Protein AF-0000000077142324 (afdb_homodimer)

Structure (mmCIF, N/CA/C/O backbone):
data_AF-0000000077142324-model_v1
#
loop_
_entity.id
_entity.type
_entity.pdbx_description
1 polymer 'Cobyrinic acid ac-diamide synthase'
#
loop_
_atom_site.group_PDB
_atom_site.id
_atom_site.type_symbol
_atom_site.label_atom_id
_atom_site.label_alt_id
_atom_site.label_comp_id
_atom_site.label_asym_id
_atom_site.label_entity_id
_atom_site.label_seq_id
_atom_site.pdbx_PDB_ins_code
_atom_site.Cartn_x
_atom_site.Cartn_y
_atom_site.Cartn_z
_atom_site.occupancy
_atom_site.B_iso_or_equiv
_atom_site.auth_seq_id
_atom_site.auth_comp_id
_atom_site.auth_asym_id
_atom_site.auth_atom_id
_atom_site.pdbx_PDB_model_num
ATOM 1 N N . MET A 1 1 ? -1.81 -29.234 -3.822 1 93.25 1 MET A N 1
ATOM 2 C CA . MET A 1 1 ? -1.069 -28.047 -4.266 1 93.25 1 MET A CA 1
ATOM 3 C C . MET A 1 1 ? -0.56 -27.25 -3.074 1 93.25 1 MET A C 1
ATOM 5 O O . MET A 1 1 ? -1.341 -26.859 -2.203 1 93.25 1 MET A O 1
ATOM 9 N N . LYS A 1 2 ? 0.749 -27.141 -2.898 1 96 2 LYS A N 1
ATOM 10 C CA . LYS A 1 2 ? 1.357 -26.359 -1.823 1 96 2 LYS A CA 1
ATOM 11 C C . LYS A 1 2 ? 1.35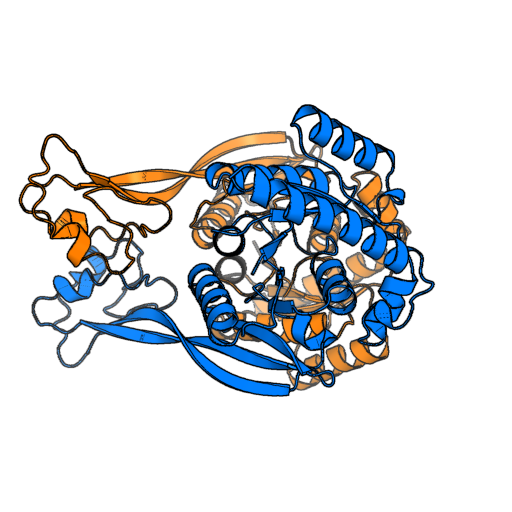4 -24.875 -2.15 1 96 2 LYS A C 1
ATOM 13 O O . LYS A 1 2 ? 1.605 -24.484 -3.293 1 96 2 LYS A O 1
ATOM 18 N N . GLN A 1 3 ? 1.036 -24.047 -1.152 1 97.19 3 GLN A N 1
ATOM 19 C CA . GLN A 1 3 ? 0.915 -22.609 -1.381 1 97.19 3 GLN A CA 1
ATOM 20 C C . GLN A 1 3 ? 2 -21.844 -0.634 1 97.19 3 GLN A C 1
ATOM 22 O O . GLN A 1 3 ? 2.193 -22.047 0.567 1 97.19 3 GLN A O 1
ATOM 27 N N . LEU A 1 4 ? 2.738 -21.031 -1.352 1 98.06 4 LEU A N 1
ATOM 28 C CA . LEU A 1 4 ? 3.764 -20.141 -0.814 1 98.06 4 LEU A CA 1
ATOM 29 C C . LEU A 1 4 ? 3.406 -18.688 -1.068 1 98.06 4 LEU A C 1
ATOM 31 O O . LEU A 1 4 ? 3.264 -18.266 -2.221 1 98.06 4 LEU A O 1
ATOM 35 N N . ALA A 1 5 ? 3.238 -17.906 -0.033 1 98 5 ALA A N 1
ATOM 36 C CA . ALA A 1 5 ? 3.021 -16.469 -0.162 1 98 5 ALA A CA 1
ATOM 37 C C . ALA A 1 5 ? 4.312 -15.695 0.097 1 98 5 ALA A C 1
ATOM 39 O O . ALA A 1 5 ? 5.008 -15.945 1.082 1 98 5 ALA A O 1
ATOM 40 N N . ILE A 1 6 ? 4.66 -14.812 -0.792 1 98.19 6 ILE A N 1
ATOM 41 C CA . ILE A 1 6 ? 5.812 -13.93 -0.64 1 98.19 6 ILE A CA 1
ATOM 42 C C . ILE A 1 6 ? 5.34 -12.539 -0.203 1 98.19 6 ILE A C 1
ATOM 44 O O . ILE A 1 6 ? 4.59 -11.883 -0.921 1 98.19 6 ILE A O 1
ATOM 48 N N . LEU A 1 7 ? 5.805 -12.109 0.953 1 97.44 7 LEU A N 1
ATOM 49 C CA . LEU A 1 7 ? 5.352 -10.852 1.53 1 97.44 7 LEU A CA 1
ATOM 50 C C . LEU A 1 7 ? 6.539 -9.953 1.859 1 97.44 7 LEU A C 1
ATOM 52 O O . LEU A 1 7 ? 7.68 -10.414 1.905 1 97.44 7 LEU A O 1
ATOM 56 N N . SER A 1 8 ? 6.242 -8.656 2.059 1 96.56 8 SER A N 1
ATOM 57 C CA . SER A 1 8 ? 7.215 -7.672 2.518 1 96.56 8 SER A CA 1
ATOM 58 C C . SER A 1 8 ? 6.535 -6.547 3.289 1 96.56 8 SER A C 1
ATOM 60 O O . SER A 1 8 ? 5.352 -6.27 3.08 1 96.56 8 SER A O 1
ATOM 62 N N . GLY A 1 9 ? 7.277 -5.953 4.18 1 92.62 9 GLY A N 1
ATOM 63 C CA . GLY A 1 9 ? 6.715 -4.906 5.016 1 92.62 9 GLY A CA 1
ATOM 64 C C . GLY A 1 9 ? 6.566 -3.58 4.293 1 92.62 9 GLY A C 1
ATOM 65 O O . GLY A 1 9 ? 5.789 -2.721 4.715 1 92.62 9 GLY A O 1
ATOM 66 N N . LYS A 1 10 ? 7.332 -3.41 3.336 1 87.44 10 LYS A N 1
ATOM 67 C CA . LYS A 1 10 ? 7.285 -2.186 2.541 1 87.44 10 LYS A CA 1
ATOM 68 C C . LYS A 1 10 ? 7.625 -2.467 1.08 1 87.44 10 LYS A C 1
ATOM 70 O O . LYS A 1 10 ? 8.148 -3.533 0.753 1 87.44 10 LYS A O 1
ATOM 75 N N . GLY A 1 11 ? 7.246 -1.475 0.256 1 84.06 11 GLY A N 1
ATOM 76 C CA . GLY A 1 11 ? 7.652 -1.568 -1.138 1 84.06 11 GLY A CA 1
ATOM 77 C C . GLY A 1 11 ? 9.141 -1.374 -1.34 1 84.06 11 GLY A C 1
ATOM 78 O O . GLY A 1 11 ? 9.805 -0.725 -0.528 1 84.06 11 GLY A O 1
ATOM 79 N N . GLY A 1 12 ? 9.734 -2.004 -2.383 1 83.38 12 GLY A N 1
ATOM 80 C CA . GLY A 1 12 ? 11.117 -1.759 -2.756 1 83.38 12 GLY A CA 1
ATOM 81 C C . GLY A 1 12 ? 12.086 -2.748 -2.133 1 83.38 12 GLY A C 1
ATOM 82 O O . GLY A 1 12 ? 13.289 -2.682 -2.381 1 83.38 12 GLY A O 1
ATOM 83 N N . THR A 1 13 ? 11.641 -3.713 -1.421 1 89 13 THR A N 1
ATOM 84 C CA . THR A 1 13 ? 12.492 -4.668 -0.72 1 89 13 THR A CA 1
ATOM 85 C C . THR A 1 13 ? 13.031 -5.723 -1.684 1 89 13 THR A C 1
ATOM 87 O O . THR A 1 13 ? 13.961 -6.457 -1.354 1 89 13 THR A O 1
ATOM 90 N N . GLY A 1 14 ? 12.406 -5.875 -2.83 1 89.94 14 GLY A N 1
ATOM 91 C CA . GLY A 1 14 ? 12.805 -6.895 -3.789 1 89.94 14 GLY A CA 1
ATOM 92 C C . GLY A 1 14 ? 11.836 -8.062 -3.844 1 89.94 14 GLY A C 1
ATOM 93 O O . GLY A 1 14 ? 12.148 -9.109 -4.426 1 89.94 14 GLY A O 1
ATOM 94 N N . LYS A 1 15 ? 10.734 -7.93 -3.24 1 93.31 15 LYS A N 1
ATOM 95 C CA . LYS A 1 15 ? 9.711 -8.969 -3.184 1 93.31 15 LYS A CA 1
ATOM 96 C C . LYS A 1 15 ? 9.336 -9.453 -4.582 1 93.31 15 LYS A C 1
ATOM 98 O O . LYS A 1 15 ? 9.344 -10.656 -4.852 1 93.31 15 LYS A O 1
ATOM 103 N N . THR A 1 16 ? 9.039 -8.547 -5.504 1 90.69 16 THR A N 1
ATOM 104 C CA . THR A 1 16 ? 8.609 -8.898 -6.848 1 90.69 16 THR A CA 1
ATOM 105 C C . THR A 1 16 ? 9.742 -9.562 -7.625 1 90.69 16 THR A C 1
ATOM 107 O O . THR A 1 16 ? 9.508 -10.492 -8.398 1 90.69 16 THR A O 1
ATOM 110 N N . THR A 1 17 ? 10.953 -9.094 -7.434 1 90.06 17 THR A N 1
ATOM 111 C CA . THR A 1 17 ? 12.109 -9.703 -8.07 1 90.06 17 THR A CA 1
ATOM 112 C C . THR A 1 17 ? 12.281 -11.148 -7.613 1 90.06 17 THR A C 1
ATOM 114 O O . THR A 1 17 ? 12.531 -12.039 -8.43 1 90.06 17 THR A O 1
ATOM 117 N N . VAL A 1 18 ? 12.172 -11.359 -6.324 1 94.94 18 VAL A N 1
ATOM 118 C CA . VAL A 1 18 ? 12.273 -12.703 -5.762 1 94.94 18 VAL A CA 1
ATOM 119 C C . VAL A 1 18 ? 11.148 -13.578 -6.312 1 94.94 18 VAL A C 1
ATOM 121 O O . VAL A 1 18 ? 11.391 -14.703 -6.754 1 94.94 18 VAL A O 1
ATOM 124 N N . ALA A 1 19 ? 9.938 -13.062 -6.348 1 94.5 19 ALA A N 1
ATOM 125 C CA . ALA A 1 19 ? 8.797 -13.805 -6.867 1 94.5 19 ALA A CA 1
ATOM 126 C C . ALA A 1 19 ? 9 -14.172 -8.336 1 94.5 19 ALA A C 1
ATOM 128 O O . ALA A 1 19 ? 8.766 -15.312 -8.734 1 94.5 19 ALA A O 1
ATOM 129 N N . ALA A 1 20 ? 9.414 -13.188 -9.117 1 91.5 20 ALA A N 1
ATOM 130 C CA . ALA A 1 20 ? 9.648 -13.414 -10.539 1 91.5 20 ALA A CA 1
ATOM 131 C C . ALA A 1 20 ? 10.727 -14.469 -10.766 1 91.5 20 ALA A C 1
ATOM 133 O O . ALA A 1 20 ? 10.594 -15.328 -11.641 1 91.5 20 ALA A O 1
ATOM 134 N N . THR A 1 21 ? 11.773 -14.375 -10.016 1 93.56 21 THR A N 1
ATOM 135 C CA . THR A 1 21 ? 12.859 -15.344 -10.148 1 93.56 21 THR A CA 1
ATOM 136 C C . THR A 1 21 ? 12.398 -16.734 -9.742 1 93.56 21 THR A C 1
ATOM 138 O O . THR A 1 21 ? 12.688 -17.719 -10.43 1 93.56 21 THR A O 1
ATOM 141 N N . LEU A 1 22 ? 11.664 -16.844 -8.641 1 94.62 22 LEU A N 1
ATOM 142 C CA . LEU A 1 22 ? 11.141 -18.125 -8.195 1 94.62 22 LEU A CA 1
ATOM 143 C C . LEU A 1 22 ? 10.219 -18.734 -9.258 1 94.62 22 LEU A C 1
ATOM 145 O O . LEU A 1 22 ? 10.188 -19.953 -9.43 1 94.62 22 LEU A O 1
ATOM 149 N N . SER A 1 23 ? 9.508 -17.891 -9.945 1 91.62 23 SER A N 1
ATOM 150 C CA . SER A 1 23 ? 8.594 -18.359 -10.992 1 91.62 23 SER A CA 1
ATOM 151 C C . SER A 1 23 ? 9.352 -19.078 -12.102 1 91.62 23 SER A C 1
ATOM 153 O O . SER A 1 23 ? 8.781 -19.906 -12.812 1 91.62 23 SER A O 1
ATOM 155 N N . THR A 1 24 ? 10.586 -18.781 -12.297 1 91.75 24 THR A N 1
ATOM 156 C CA . THR A 1 24 ? 11.383 -19.422 -13.328 1 91.75 24 THR A CA 1
ATOM 157 C C . THR A 1 24 ? 12.055 -20.672 -12.789 1 91.75 24 THR A C 1
ATOM 159 O O . THR A 1 24 ? 12.43 -21.562 -13.555 1 91.75 24 THR A O 1
ATOM 162 N N . ILE A 1 25 ? 12.195 -20.75 -11.516 1 94.75 25 ILE A N 1
ATOM 163 C CA . ILE A 1 25 ? 12.906 -21.844 -10.867 1 94.75 25 ILE A CA 1
ATOM 164 C C . ILE A 1 25 ? 11.938 -22.969 -10.562 1 94.75 25 ILE A C 1
ATOM 166 O O . ILE A 1 25 ? 12.227 -24.141 -10.828 1 94.75 25 ILE A O 1
ATOM 170 N N . VAL A 1 26 ? 10.812 -22.641 -10 1 95.75 26 VAL A N 1
ATOM 171 C CA . VAL A 1 26 ? 9.828 -23.609 -9.539 1 95.75 26 VAL A CA 1
ATOM 172 C C . VAL A 1 26 ? 9.086 -24.203 -10.734 1 95.75 26 VAL A C 1
ATOM 174 O O . VAL A 1 26 ? 8.555 -23.469 -11.57 1 95.75 26 VAL A O 1
ATOM 177 N N . LYS A 1 27 ? 9.102 -25.422 -10.812 1 92.88 27 LYS A N 1
ATOM 178 C CA . LYS A 1 27 ? 8.367 -26.109 -11.867 1 92.88 27 LYS A CA 1
ATOM 179 C C . LYS A 1 27 ? 6.945 -26.453 -11.422 1 92.88 27 LYS A C 1
ATOM 181 O O . LYS A 1 27 ? 6.652 -26.469 -10.227 1 92.88 27 LYS A O 1
ATOM 186 N N . ASN A 1 28 ? 6.027 -26.703 -12.391 1 94.25 28 ASN A N 1
ATOM 187 C CA . ASN A 1 28 ? 4.664 -27.141 -12.133 1 94.25 28 ASN A CA 1
ATOM 188 C C . ASN A 1 28 ? 3.947 -26.219 -11.156 1 94.25 28 ASN A C 1
ATOM 190 O O . ASN A 1 28 ? 3.414 -26.672 -10.141 1 94.25 28 ASN A O 1
ATOM 194 N N . LYS A 1 29 ? 4.008 -24.938 -11.492 1 95.69 29 LYS A N 1
ATOM 195 C CA . LYS A 1 29 ? 3.424 -23.969 -10.578 1 95.69 29 LYS A CA 1
ATOM 196 C C . LYS A 1 29 ? 2.428 -23.062 -11.297 1 95.69 29 LYS A C 1
ATOM 198 O O . LYS A 1 29 ? 2.449 -22.953 -12.523 1 95.69 29 LYS A O 1
ATOM 203 N N . ILE A 1 30 ? 1.567 -22.453 -10.531 1 96.31 30 ILE A N 1
ATOM 204 C CA . ILE A 1 30 ? 0.767 -21.312 -10.945 1 96.31 30 ILE A CA 1
ATOM 205 C C . ILE A 1 30 ? 1.177 -20.078 -10.133 1 96.31 30 ILE A C 1
ATOM 207 O O . ILE A 1 30 ? 1.462 -20.172 -8.938 1 96.31 30 ILE A O 1
ATOM 211 N N . MET A 1 31 ? 1.238 -18.984 -10.844 1 96.44 31 MET A N 1
ATOM 212 C CA . MET A 1 31 ? 1.599 -17.734 -10.188 1 96.44 31 MET A CA 1
ATOM 213 C C . MET A 1 31 ? 0.364 -16.875 -9.938 1 96.44 31 MET A C 1
ATOM 215 O O . MET A 1 31 ? -0.525 -16.797 -10.789 1 96.44 31 MET A O 1
ATOM 219 N N . ALA A 1 32 ? 0.345 -16.25 -8.797 1 97.12 32 ALA A N 1
ATOM 220 C CA . ALA A 1 32 ? -0.673 -15.25 -8.477 1 97.12 32 ALA A CA 1
ATOM 221 C C . ALA A 1 32 ? -0.034 -13.93 -8.062 1 97.12 32 ALA A C 1
ATOM 223 O O . ALA A 1 32 ? 0.712 -13.867 -7.086 1 97.12 32 ALA A O 1
ATOM 224 N N . ASP A 1 33 ? -0.24 -12.938 -8.828 1 96.69 33 ASP A N 1
ATOM 225 C CA . ASP A 1 33 ? 0.169 -11.586 -8.453 1 96.69 33 ASP A CA 1
ATOM 226 C C . ASP A 1 33 ? -0.926 -10.891 -7.652 1 96.69 33 ASP A C 1
ATOM 228 O O . ASP A 1 33 ? -1.903 -10.398 -8.227 1 96.69 33 ASP A O 1
ATOM 232 N N . CYS A 1 34 ? -0.7 -10.742 -6.348 1 96.31 34 CYS A N 1
ATOM 233 C CA . CYS A 1 34 ? -1.703 -10.18 -5.445 1 96.31 34 CYS A CA 1
ATOM 234 C C . CYS A 1 34 ? -1.396 -8.727 -5.125 1 96.31 34 CYS A C 1
ATOM 236 O O . CYS A 1 34 ? -2.051 -8.125 -4.27 1 96.31 34 CYS A O 1
ATOM 238 N N . ASP A 1 35 ? -0.401 -8.172 -5.719 1 93.69 35 ASP A N 1
ATOM 239 C CA . ASP A 1 35 ? -0.198 -6.727 -5.664 1 93.69 35 ASP A CA 1
ATOM 240 C C . ASP A 1 35 ? -1.146 -6.004 -6.613 1 93.69 35 ASP A C 1
ATOM 242 O O . ASP A 1 35 ? -0.709 -5.43 -7.617 1 93.69 35 ASP A O 1
ATOM 246 N N . VAL A 1 36 ? -2.34 -5.855 -6.238 1 92.5 36 VAL A N 1
ATOM 247 C CA . VAL A 1 36 ? -3.424 -5.473 -7.137 1 92.5 36 VAL A CA 1
ATOM 248 C C . VAL A 1 36 ? -3.355 -3.973 -7.414 1 92.5 36 VAL A C 1
ATOM 250 O O . VAL A 1 36 ? -3.951 -3.488 -8.383 1 92.5 36 VAL A O 1
ATOM 253 N N . GLU A 1 37 ? -2.584 -3.238 -6.625 1 87.88 37 GLU A N 1
ATOM 254 C CA . GLU A 1 37 ? -2.43 -1.801 -6.82 1 87.88 37 GLU A CA 1
ATOM 255 C C . GLU A 1 37 ? -1.324 -1.497 -7.828 1 87.88 37 GLU A C 1
ATOM 257 O O . GLU A 1 37 ? -1.36 -0.468 -8.508 1 87.88 37 GLU A O 1
ATOM 262 N N . ALA A 1 38 ? -0.352 -2.354 -7.809 1 85.56 38 ALA A N 1
ATOM 263 C CA . ALA A 1 38 ? 0.779 -2.254 -8.727 1 85.56 38 ALA A CA 1
ATOM 264 C C . ALA A 1 38 ? 1.177 -3.629 -9.258 1 85.56 38 ALA A C 1
ATOM 266 O O . ALA A 1 38 ? 2.264 -4.125 -8.961 1 85.56 38 ALA A O 1
ATOM 267 N N . PRO A 1 39 ? 0.325 -4.176 -10.078 1 88.25 39 PRO A N 1
ATOM 268 C CA . PRO A 1 39 ? 0.587 -5.539 -10.547 1 88.25 39 PRO A CA 1
ATOM 269 C C . PRO A 1 39 ? 1.695 -5.598 -11.594 1 88.25 39 PRO A C 1
ATOM 271 O O . PRO A 1 39 ? 1.417 -5.57 -12.797 1 88.25 39 PRO A O 1
ATOM 274 N N . ASN A 1 40 ? 2.938 -5.809 -11.211 1 83 40 ASN A N 1
ATOM 275 C CA . ASN A 1 40 ? 4.074 -5.672 -12.117 1 83 40 ASN A CA 1
ATOM 276 C C . ASN A 1 40 ? 4.668 -7.031 -12.477 1 83 40 ASN A C 1
ATOM 278 O O . ASN A 1 40 ? 5.535 -7.121 -13.344 1 83 40 ASN A O 1
ATOM 282 N N . LEU A 1 41 ? 4.207 -8.07 -11.852 1 83.31 41 LEU A N 1
ATOM 283 C CA . LEU A 1 41 ? 4.758 -9.391 -12.133 1 83.31 41 LEU A CA 1
ATOM 284 C C . LEU A 1 41 ? 4.508 -9.781 -13.578 1 83.31 41 LEU A C 1
ATOM 286 O O . LEU A 1 41 ? 5.387 -10.344 -14.234 1 83.31 41 LEU A O 1
ATOM 290 N N . ASN A 1 42 ? 3.301 -9.43 -14.062 1 80.62 42 ASN A N 1
ATOM 291 C CA . ASN A 1 42 ? 2.945 -9.82 -15.422 1 80.62 42 ASN A CA 1
ATOM 292 C C . ASN A 1 42 ? 3.801 -9.094 -16.453 1 80.62 42 ASN A C 1
ATOM 294 O O . ASN A 1 42 ? 3.969 -9.586 -17.578 1 80.62 42 ASN A O 1
ATOM 298 N N . ILE A 1 43 ? 4.258 -7.93 -16.078 1 76.69 43 ILE A N 1
ATOM 299 C CA . ILE A 1 43 ? 5.145 -7.203 -16.984 1 76.69 43 ILE A CA 1
ATOM 300 C C . ILE A 1 43 ? 6.434 -7.992 -17.188 1 76.69 43 ILE A C 1
ATOM 302 O O . ILE A 1 43 ? 6.941 -8.086 -18.312 1 76.69 43 ILE A O 1
ATOM 306 N N . VAL A 1 44 ? 6.852 -8.633 -16.188 1 78.06 44 VAL A N 1
ATOM 307 C CA . VAL A 1 44 ? 8.102 -9.383 -16.219 1 78.06 44 VAL A CA 1
ATOM 308 C C . VAL A 1 44 ? 7.871 -10.727 -16.922 1 78.06 44 VAL A C 1
ATOM 310 O O . VAL A 1 44 ? 8.703 -11.18 -17.703 1 78.06 44 VAL A O 1
ATOM 313 N N . LEU A 1 45 ? 6.664 -11.289 -16.719 1 81.88 45 LEU A N 1
ATOM 314 C CA . LEU A 1 45 ? 6.41 -12.633 -17.219 1 81.88 45 LEU A CA 1
ATOM 315 C C . LEU A 1 45 ? 5.906 -12.594 -18.656 1 81.88 45 LEU A C 1
ATOM 317 O O . LEU A 1 45 ? 5.934 -13.609 -19.344 1 81.88 45 LEU A O 1
ATOM 321 N N . GLN A 1 46 ? 5.418 -11.461 -19.125 1 80.25 46 GLN A N 1
ATOM 322 C CA . GLN A 1 46 ? 4.957 -11.242 -20.484 1 80.25 46 GLN A CA 1
ATOM 323 C C . GLN A 1 46 ? 3.9 -12.266 -20.891 1 80.25 46 GLN A C 1
ATOM 325 O O . GLN A 1 46 ? 4.008 -12.898 -21.938 1 80.25 46 GLN A O 1
ATOM 330 N N . GLY A 1 47 ? 2.926 -12.43 -20.078 1 84.38 47 GLY A N 1
ATOM 331 C CA . GLY A 1 47 ? 1.879 -13.406 -20.344 1 84.38 47 GLY A CA 1
ATOM 332 C C . GLY A 1 47 ? 0.826 -12.906 -21.312 1 84.38 47 GLY A C 1
ATOM 333 O O . GLY A 1 47 ? 0.575 -11.695 -21.391 1 84.38 47 GLY A O 1
ATOM 334 N N . GLU A 1 48 ? 0.268 -13.828 -22.047 1 93.12 48 GLU A N 1
ATOM 335 C CA . GLU A 1 48 ? -0.885 -13.531 -22.891 1 93.12 48 GLU A CA 1
ATOM 336 C C . GLU A 1 48 ? -2.193 -13.727 -22.141 1 93.12 48 GLU A C 1
ATOM 338 O O . GLU A 1 48 ? -2.387 -14.758 -21.484 1 93.12 48 GLU A O 1
ATOM 343 N N . ILE A 1 49 ? -3.094 -12.812 -22.328 1 95.25 49 ILE A N 1
ATOM 344 C CA . ILE A 1 49 ? -4.355 -12.844 -21.594 1 95.25 49 ILE A CA 1
ATOM 345 C C . ILE A 1 49 ? -5.25 -13.945 -22.156 1 95.25 49 ILE A C 1
ATOM 347 O O . ILE A 1 49 ? -5.477 -14.016 -23.375 1 95.25 49 ILE A O 1
ATOM 351 N N . ILE A 1 50 ? -5.734 -14.766 -21.344 1 96.5 50 ILE A N 1
ATOM 352 C CA . ILE A 1 50 ? -6.652 -15.844 -21.703 1 96.5 50 ILE A CA 1
ATOM 353 C C . ILE A 1 50 ? -8.078 -15.453 -21.328 1 96.5 50 ILE A C 1
ATOM 355 O O . ILE A 1 50 ? -9.023 -15.695 -22.078 1 96.5 50 ILE A O 1
ATOM 359 N N . GLU A 1 51 ? -8.172 -14.898 -20.141 1 96.56 51 GLU A N 1
ATOM 360 C CA . GLU A 1 51 ? -9.477 -14.516 -19.609 1 96.56 51 GLU A CA 1
ATOM 361 C C . GLU A 1 51 ? -9.375 -13.242 -18.766 1 96.56 51 GLU A C 1
ATOM 363 O O . GLU A 1 51 ? -8.383 -13.031 -18.078 1 96.56 51 GLU A O 1
ATOM 368 N N . LYS A 1 52 ? -10.344 -12.398 -18.953 1 96.12 52 LYS A N 1
ATOM 369 C CA . LYS A 1 52 ? -10.484 -11.188 -18.156 1 96.12 52 LYS A CA 1
ATOM 370 C C . LYS A 1 52 ? -11.883 -11.094 -17.547 1 96.12 52 LYS A C 1
ATOM 372 O O . LYS A 1 52 ? -12.883 -11.18 -18.25 1 96.12 52 LYS A O 1
ATOM 377 N N . GLN A 1 53 ? -11.922 -10.977 -16.25 1 95.56 53 GLN A N 1
ATOM 378 C CA . GLN A 1 53 ? -13.18 -10.891 -15.523 1 95.56 53 GLN A CA 1
ATOM 379 C C . GLN A 1 53 ? -13.281 -9.578 -14.75 1 95.56 53 GLN A C 1
ATOM 381 O O . GLN A 1 53 ? -12.305 -9.133 -14.148 1 95.56 53 GLN A O 1
ATOM 386 N N . ASP A 1 54 ? -14.43 -9.031 -14.852 1 94.25 54 ASP A N 1
ATOM 387 C CA . ASP A 1 54 ? -14.672 -7.812 -14.078 1 94.25 54 ASP A CA 1
ATOM 388 C C . ASP A 1 54 ? -14.789 -8.117 -12.586 1 94.25 54 ASP A C 1
ATOM 390 O O . ASP A 1 54 ? -15.297 -9.18 -12.203 1 94.25 54 ASP A O 1
ATOM 394 N N . PHE A 1 55 ? -14.273 -7.203 -11.852 1 92.19 55 PHE A N 1
ATOM 395 C CA . PHE A 1 55 ? -14.383 -7.309 -10.398 1 92.19 55 PHE A CA 1
ATOM 396 C C . PHE A 1 55 ? -15.227 -6.172 -9.836 1 92.19 55 PHE A C 1
ATOM 398 O O . PHE A 1 55 ? -15 -5.004 -10.156 1 92.19 55 PHE A O 1
ATOM 405 N N . TYR A 1 56 ? -16.156 -6.609 -9.086 1 85.25 56 TYR A N 1
ATOM 406 C CA . TYR A 1 56 ? -17.031 -5.672 -8.406 1 85.25 56 TYR A CA 1
ATOM 407 C C . TYR A 1 56 ? -16.781 -5.672 -6.902 1 85.25 56 TYR A C 1
ATOM 409 O O . TYR A 1 56 ? -17.25 -6.566 -6.188 1 85.25 56 TYR A O 1
ATOM 417 N N . GLY A 1 57 ? -16.031 -4.777 -6.438 1 74.88 57 GLY A N 1
ATOM 418 C CA . GLY A 1 57 ? -15.477 -4.82 -5.098 1 74.88 57 GLY A CA 1
ATOM 419 C C . GLY A 1 57 ? -16.391 -4.211 -4.051 1 74.88 57 GLY A C 1
ATOM 420 O O . GLY A 1 57 ? -16.266 -4.512 -2.859 1 74.88 57 GLY A O 1
ATOM 421 N N . LYS A 1 58 ? -17.078 -3.229 -4.387 1 75 58 LYS A N 1
ATOM 422 C CA . LYS A 1 58 ? -17.938 -2.59 -3.381 1 75 58 LYS A CA 1
ATOM 423 C C . LYS A 1 58 ? -19.266 -2.15 -3.982 1 75 58 LYS A C 1
ATOM 425 O O . LYS A 1 58 ? -19.375 -1.99 -5.199 1 75 58 LYS A O 1
ATOM 430 N N . GLU A 1 59 ? -20.219 -2.24 -3.145 1 83.38 59 GLU A N 1
ATOM 431 C CA . GLU A 1 59 ? -21.484 -1.607 -3.518 1 83.38 59 GLU A CA 1
ATOM 432 C C . GLU A 1 59 ? -21.562 -0.178 -2.988 1 83.38 59 GLU A C 1
ATOM 434 O O . GLU A 1 59 ? -21 0.13 -1.934 1 83.38 59 GLU A O 1
ATOM 439 N N . THR A 1 60 ? -22.047 0.591 -3.834 1 87.94 60 THR A N 1
ATOM 440 C CA . THR A 1 60 ? -22.25 1.979 -3.438 1 87.94 60 THR A CA 1
ATOM 441 C C . THR A 1 60 ? -23.734 2.348 -3.496 1 87.94 60 THR A C 1
ATOM 443 O O . THR A 1 60 ? -24.469 1.87 -4.367 1 87.94 60 THR A O 1
ATOM 446 N N . ALA A 1 61 ? -24.109 3.172 -2.543 1 92.75 61 ALA A N 1
ATOM 447 C CA . ALA A 1 61 ? -25.5 3.637 -2.523 1 92.75 61 ALA A CA 1
ATOM 448 C C . ALA A 1 61 ? -25.75 4.664 -3.621 1 92.75 61 ALA A C 1
ATOM 450 O O . ALA A 1 61 ? -24.891 5.508 -3.896 1 92.75 61 ALA A O 1
ATOM 451 N N . VAL A 1 62 ? -26.781 4.516 -4.273 1 94.88 62 VAL A N 1
ATOM 452 C CA . VAL A 1 62 ? -27.266 5.488 -5.25 1 94.88 62 VAL A CA 1
ATOM 453 C C . VAL A 1 62 ? -28.672 5.957 -4.871 1 94.88 62 VAL A C 1
ATOM 455 O O . VAL A 1 62 ? -29.547 5.145 -4.57 1 94.88 62 VAL A O 1
ATOM 458 N N . ILE A 1 63 ? -28.797 7.285 -4.934 1 96.12 63 ILE A N 1
ATOM 459 C CA . ILE A 1 63 ? -30.094 7.867 -4.57 1 96.12 63 ILE A CA 1
ATOM 460 C C . ILE A 1 63 ? -30.875 8.219 -5.832 1 96.12 63 ILE A C 1
ATOM 462 O O . ILE A 1 63 ? -30.375 8.953 -6.691 1 96.12 63 ILE A O 1
ATOM 466 N N . ASP A 1 64 ? -32.031 7.707 -5.969 1 96.38 64 ASP A N 1
ATOM 467 C CA . ASP A 1 64 ? -32.938 8.094 -7.023 1 96.38 64 ASP A CA 1
ATOM 468 C C . ASP A 1 64 ? -33.594 9.438 -6.711 1 96.38 64 ASP A C 1
ATOM 470 O O . ASP A 1 64 ? -34.531 9.508 -5.91 1 96.38 64 ASP A O 1
ATOM 474 N N . LYS A 1 65 ? -33.25 10.406 -7.441 1 94.5 65 LYS A N 1
ATOM 475 C CA . LYS A 1 65 ? -33.688 11.766 -7.156 1 94.5 65 LYS A CA 1
ATOM 476 C C . LYS A 1 65 ? -35.188 11.922 -7.395 1 94.5 65 LYS A C 1
ATOM 478 O O . LYS A 1 65 ? -35.844 12.758 -6.773 1 94.5 65 LYS A O 1
ATOM 483 N N . ASP A 1 66 ? -35.719 11.125 -8.234 1 95.94 66 ASP A N 1
ATOM 484 C CA . ASP A 1 66 ? -37.156 11.203 -8.539 1 95.94 66 ASP A CA 1
ATOM 485 C C . ASP A 1 66 ? -38 10.664 -7.383 1 95.94 66 ASP A C 1
ATOM 487 O O . ASP A 1 66 ? -39.125 11.086 -7.18 1 95.94 66 ASP A O 1
ATOM 491 N N . LYS A 1 67 ? -37.438 9.812 -6.594 1 96.19 67 LYS A N 1
ATOM 492 C CA . LYS A 1 67 ? -38.125 9.18 -5.484 1 96.19 67 LYS A CA 1
ATOM 493 C C . LYS A 1 67 ? -37.812 9.859 -4.16 1 96.19 67 LYS A C 1
ATOM 495 O O . LYS A 1 67 ? -38.625 9.852 -3.23 1 96.19 67 LYS A O 1
ATOM 500 N N . CYS A 1 68 ? -36.688 10.461 -4.145 1 96.56 68 CYS A N 1
ATOM 501 C CA . CYS A 1 68 ? -36.188 11.039 -2.904 1 96.56 68 CYS A CA 1
ATOM 502 C C . CYS A 1 68 ? -37.062 12.211 -2.453 1 96.56 68 CYS A C 1
ATOM 504 O O . CYS A 1 68 ? -37.406 13.078 -3.25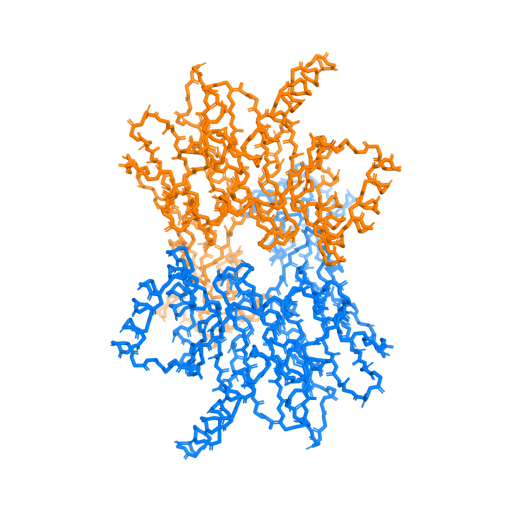6 1 96.56 68 CYS A O 1
ATOM 506 N N . ILE A 1 69 ? -37.375 12.281 -1.157 1 96.56 69 ILE A N 1
ATOM 507 C CA . ILE A 1 69 ? -38.219 13.352 -0.6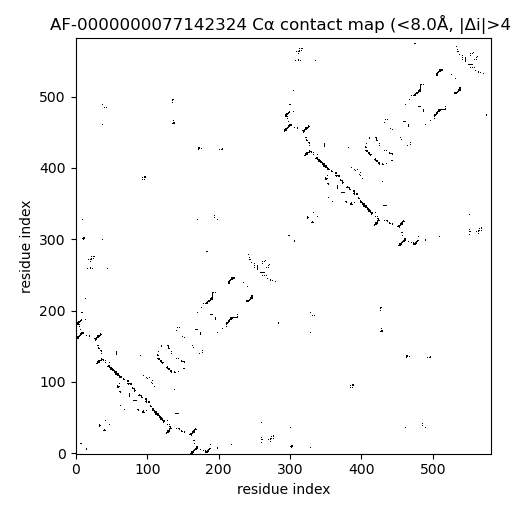3 1 96.56 69 ILE A CA 1
ATOM 508 C C . ILE A 1 69 ? -37.375 14.289 0.227 1 96.56 69 ILE A C 1
ATOM 510 O O . ILE A 1 69 ? -37.906 15.094 0.995 1 96.56 69 ILE A O 1
ATOM 514 N N . GLU A 1 70 ? -36.094 14.102 0.198 1 96.25 70 GLU A N 1
ATOM 515 C CA . GLU A 1 70 ? -35.094 14.961 0.836 1 96.25 70 GLU A CA 1
ATOM 516 C C . GLU A 1 70 ? -35.344 15.055 2.34 1 96.25 70 GLU A C 1
ATOM 518 O O . GLU A 1 70 ? -35.344 16.156 2.902 1 96.25 70 GLU A O 1
ATOM 523 N N . CYS A 1 71 ? -35.656 13.898 2.992 1 94.75 71 CYS A N 1
ATOM 524 C CA . CYS A 1 71 ? -35.969 13.875 4.418 1 94.75 71 CYS A CA 1
ATOM 525 C C . CYS A 1 71 ? -34.688 14.008 5.25 1 94.75 71 CYS A C 1
ATOM 527 O O . CYS A 1 71 ? -34.75 14.359 6.43 1 94.75 71 CYS A O 1
ATOM 529 N N . GLY A 1 72 ? -33.531 13.562 4.723 1 94.5 72 GLY A N 1
ATOM 530 C CA . GLY A 1 72 ? -32.281 13.773 5.406 1 94.5 72 GLY A CA 1
ATOM 531 C C . GLY A 1 72 ? -31.875 12.617 6.293 1 94.5 72 GLY A C 1
ATOM 532 O O . GLY A 1 72 ? -30.75 12.586 6.82 1 94.5 72 GLY A O 1
ATOM 533 N N . LEU A 1 73 ? -32.625 11.609 6.391 1 94.06 73 LEU A N 1
ATOM 534 C CA . LEU A 1 73 ? -32.344 10.477 7.273 1 94.06 73 LEU A CA 1
ATOM 535 C C . LEU A 1 73 ? -31.078 9.75 6.863 1 94.06 73 LEU A C 1
ATOM 537 O O . LEU A 1 73 ? -30.297 9.336 7.719 1 94.06 73 LEU A O 1
ATOM 541 N N . CYS A 1 74 ? -30.922 9.555 5.617 1 95 74 CYS A N 1
ATOM 542 C CA . CYS A 1 74 ? -29.75 8.836 5.109 1 95 74 CYS A CA 1
ATOM 543 C C . CYS A 1 74 ? -28.469 9.539 5.5 1 95 74 CYS A C 1
ATOM 545 O O . CYS A 1 74 ? -27.484 8.891 5.887 1 95 74 CYS A O 1
ATOM 547 N N . GLU A 1 75 ? -28.438 10.805 5.379 1 94.25 75 GLU A N 1
ATOM 548 C CA . GLU A 1 75 ? -27.266 11.586 5.777 1 94.25 75 GLU A CA 1
ATOM 549 C C . GLU A 1 75 ? -27.016 11.469 7.277 1 94.25 75 GLU A C 1
ATOM 551 O O . GLU A 1 75 ? -25.859 11.32 7.703 1 94.25 75 GLU A O 1
ATOM 556 N N . GLU A 1 76 ? -28.031 11.492 8.031 1 92.81 76 GLU A N 1
ATOM 557 C CA . GLU A 1 76 ? -27.938 11.43 9.484 1 92.81 76 GLU A CA 1
ATOM 558 C C . GLU A 1 76 ? -27.391 10.07 9.945 1 92.81 76 GLU A C 1
ATOM 560 O O . GLU A 1 76 ? -26.609 10 10.891 1 92.81 76 GLU A O 1
ATOM 565 N N . LEU A 1 77 ? -27.797 9.086 9.25 1 89.19 77 LEU A N 1
ATOM 566 C CA . LEU A 1 77 ? -27.484 7.734 9.703 1 89.19 77 LEU A CA 1
ATOM 567 C C . LEU A 1 77 ? -26.141 7.273 9.148 1 89.19 77 LEU A C 1
ATOM 569 O O . LEU A 1 77 ? -25.578 6.285 9.625 1 89.19 77 LEU A O 1
ATOM 573 N N . CYS A 1 78 ? -25.625 7.934 8.18 1 90.88 78 CYS A N 1
ATOM 574 C CA . CYS A 1 78 ? -24.391 7.492 7.551 1 90.88 78 CYS A CA 1
ATOM 575 C C . CYS A 1 78 ? -23.188 7.73 8.469 1 90.88 78 CYS A C 1
ATOM 577 O O . CYS A 1 78 ? -22.688 8.852 8.555 1 90.88 78 CYS A O 1
ATOM 579 N N . ARG A 1 79 ? -22.719 6.637 8.898 1 80.62 79 ARG A N 1
ATOM 580 C CA . ARG A 1 79 ? -21.625 6.727 9.852 1 80.62 79 ARG A CA 1
ATOM 581 C C . ARG A 1 79 ? -20.312 7.078 9.141 1 80.62 79 ARG A C 1
ATOM 583 O O . ARG A 1 79 ? -19.328 7.449 9.789 1 80.62 79 ARG A O 1
ATOM 590 N N . PHE A 1 80 ? -20.281 7.074 7.875 1 80.31 80 PHE A N 1
ATOM 591 C CA . PHE A 1 80 ? -19.047 7.301 7.113 1 80.31 80 PHE A CA 1
ATOM 592 C C . PHE A 1 80 ? -19.062 8.688 6.477 1 80.31 80 PHE A C 1
ATOM 594 O O . PHE A 1 80 ? -18.109 9.07 5.797 1 80.31 80 PHE A O 1
ATOM 601 N N . GLY A 1 81 ? -20.094 9.359 6.703 1 84.94 81 GLY A N 1
ATOM 602 C CA . GLY A 1 81 ? -20.188 10.695 6.137 1 84.94 81 GLY A CA 1
ATOM 603 C C . GLY A 1 81 ? -20.188 10.703 4.621 1 84.94 81 GLY A C 1
ATOM 604 O O . GLY A 1 81 ? -19.641 11.617 4 1 84.94 81 GLY A O 1
ATOM 605 N N . ALA A 1 82 ? -20.75 9.672 4.035 1 86.81 82 ALA A N 1
ATOM 606 C CA . ALA A 1 82 ? -20.703 9.516 2.586 1 86.81 82 ALA A CA 1
ATOM 607 C C . ALA A 1 82 ? -21.875 10.234 1.916 1 86.81 82 ALA A C 1
ATOM 609 O O . ALA A 1 82 ? -21.906 10.375 0.69 1 86.81 82 ALA A O 1
ATOM 610 N N . ILE A 1 83 ? -22.859 10.711 2.648 1 92.94 83 ILE A N 1
ATOM 611 C CA . ILE A 1 83 ? -24.047 11.32 2.066 1 92.94 83 ILE A CA 1
ATOM 612 C C . ILE A 1 83 ? -24.156 12.781 2.51 1 92.94 83 ILE A C 1
ATOM 614 O O . ILE A 1 83 ? -24.109 13.078 3.707 1 92.94 83 ILE A O 1
ATOM 618 N N . SER A 1 84 ? -24.156 13.641 1.588 1 92.06 84 SER A N 1
ATOM 619 C CA . SER A 1 84 ? -24.359 15.07 1.804 1 92.06 84 SER A CA 1
ATOM 620 C C . SER A 1 84 ? -25.234 15.68 0.708 1 92.06 84 SER A C 1
ATOM 622 O O . SER A 1 84 ? -25.062 15.367 -0.471 1 92.06 84 SER A O 1
ATOM 624 N N . ASN A 1 85 ? -26.156 16.531 1.082 1 92.56 85 ASN A N 1
ATOM 625 C CA . ASN A 1 85 ? -27.047 17.188 0.13 1 92.56 85 ASN A CA 1
ATOM 626 C C . ASN A 1 85 ? -27.719 16.172 -0.792 1 92.56 85 ASN A C 1
ATOM 628 O O . ASN A 1 85 ? -27.797 16.375 -2.004 1 92.56 85 ASN A O 1
ATOM 632 N N . PHE A 1 86 ? -28.062 15.062 -0.213 1 91.38 86 PHE A N 1
ATOM 633 C CA . PHE A 1 86 ? -28.797 13.992 -0.87 1 91.38 86 PHE A CA 1
ATOM 634 C C . PHE A 1 86 ? -28 13.422 -2.039 1 91.38 86 PHE A C 1
ATOM 636 O O . PHE A 1 86 ? -28.578 13.023 -3.051 1 91.38 86 PHE A O 1
ATOM 643 N N . GLU A 1 87 ? -26.734 13.531 -1.907 1 93.5 87 GLU A N 1
ATOM 644 C CA . GLU A 1 87 ? -25.797 12.906 -2.842 1 93.5 87 GLU A CA 1
ATOM 645 C C . GLU A 1 87 ? -24.812 12.016 -2.111 1 93.5 87 GLU A C 1
ATOM 647 O O . GLU A 1 87 ? -24.375 12.328 -1 1 93.5 87 GLU A O 1
ATOM 652 N N . VAL A 1 88 ? -24.531 10.922 -2.812 1 91.75 88 VAL A N 1
ATOM 653 C CA . VAL A 1 88 ? -23.609 9.969 -2.211 1 91.75 88 VAL A CA 1
ATOM 654 C C . VAL A 1 88 ? -22.203 10.203 -2.754 1 91.75 88 VAL A C 1
ATOM 656 O O . VAL A 1 88 ? -22 10.297 -3.967 1 91.75 88 VAL A O 1
ATOM 659 N N . ASN A 1 89 ? -21.266 10.406 -1.923 1 82.69 89 ASN A N 1
ATOM 660 C CA . ASN A 1 89 ? -19.859 10.344 -2.285 1 82.69 89 ASN A CA 1
ATOM 661 C C . ASN A 1 89 ? -19.344 8.906 -2.336 1 82.69 89 ASN A C 1
ATOM 663 O O . ASN A 1 89 ? -19.188 8.266 -1.298 1 82.69 89 ASN A O 1
ATOM 667 N N . PRO A 1 90 ? -19.094 8.438 -3.48 1 78.25 90 PRO A N 1
ATOM 668 C CA . PRO A 1 90 ? -18.75 7.023 -3.615 1 78.25 90 PRO A CA 1
ATOM 669 C C . PRO A 1 90 ? -17.438 6.672 -2.922 1 78.25 90 PRO A C 1
ATOM 671 O O . PRO A 1 90 ? -17.219 5.52 -2.545 1 78.25 90 PRO A O 1
ATOM 674 N N . TYR A 1 91 ? -16.594 7.602 -2.676 1 69.88 91 TYR A N 1
ATOM 675 C CA . TYR A 1 91 ? -15.297 7.352 -2.072 1 69.88 91 TYR A CA 1
ATOM 676 C C . TYR A 1 91 ? -15.422 7.113 -0.572 1 69.88 91 TYR A C 1
ATOM 678 O O . TYR A 1 91 ? -14.602 6.414 0.025 1 69.88 91 TYR A O 1
ATOM 686 N N . TYR A 1 92 ? -16.484 7.641 -0.031 1 75 92 TYR A N 1
ATOM 687 C CA . TYR A 1 92 ? -16.703 7.492 1.402 1 75 92 TYR A CA 1
ATOM 688 C C . TYR A 1 92 ? -17.703 6.379 1.687 1 75 92 TYR A C 1
ATOM 690 O O . TYR A 1 92 ? -17.75 5.848 2.799 1 75 92 TYR A O 1
ATOM 698 N N . CYS A 1 93 ? -18.453 6.008 0.694 1 83.88 93 CYS A N 1
ATOM 699 C CA . CYS A 1 93 ? -19.469 4.992 0.885 1 83.88 93 CYS A CA 1
ATOM 700 C C . CYS A 1 93 ? -18.859 3.611 1.06 1 83.88 93 CYS A C 1
ATOM 702 O O . CYS A 1 93 ? -18.047 3.184 0.236 1 83.88 93 CYS A O 1
ATOM 704 N N . GLU A 1 94 ? -19.312 2.891 2.049 1 78.56 94 GLU A N 1
ATOM 705 C CA . GLU A 1 94 ? -18.766 1.561 2.32 1 78.56 94 GLU A CA 1
ATOM 706 C C . GLU A 1 94 ? -19.75 0.473 1.879 1 78.56 94 GLU A C 1
ATOM 708 O O . GLU A 1 94 ? -19.453 -0.718 2.016 1 78.56 94 GLU A O 1
ATOM 713 N N . GLY A 1 95 ? -20.953 0.883 1.39 1 85.19 95 GLY A N 1
ATOM 714 C CA . GLY A 1 95 ? -21.922 -0.055 0.846 1 85.19 95 GLY A CA 1
ATOM 715 C C . GLY A 1 95 ? -22.625 -0.874 1.912 1 85.19 95 GLY A C 1
ATOM 716 O O . GLY A 1 95 ? -22.984 -2.027 1.677 1 85.19 95 GLY A O 1
ATOM 717 N N . CYS A 1 96 ? -22.797 -0.395 3.059 1 84.75 96 CYS A N 1
ATOM 718 C CA . CYS A 1 96 ? -23.375 -1.15 4.16 1 84.75 96 CYS A CA 1
ATOM 719 C C . CYS A 1 96 ? -24.875 -1.342 3.953 1 84.75 96 CYS A C 1
ATOM 721 O O . CYS A 1 96 ? -25.453 -2.305 4.457 1 84.75 96 CYS A O 1
ATOM 723 N N . GLY A 1 97 ? -25.5 -0.363 3.34 1 88.56 97 GLY A N 1
ATOM 724 C CA . GLY A 1 97 ? -26.906 -0.518 2.998 1 88.56 97 GLY A CA 1
ATOM 725 C C . GLY A 1 97 ? -27.844 0.027 4.059 1 88.56 97 GLY A C 1
ATOM 726 O O . GLY A 1 97 ? -29.062 0.005 3.887 1 88.56 97 GLY A O 1
ATOM 727 N N . LEU A 1 98 ? -27.281 0.553 5.094 1 89.19 98 LEU A N 1
ATOM 728 C CA . LEU A 1 98 ? -28.156 1.085 6.141 1 89.19 98 LEU A CA 1
ATOM 729 C C . LEU A 1 98 ? -29.094 2.143 5.574 1 89.19 98 LEU A C 1
ATOM 731 O O . LEU A 1 98 ? -30.297 2.131 5.867 1 89.19 98 LEU A O 1
ATOM 735 N N . CYS A 1 99 ? -28.547 2.996 4.809 1 93.62 99 CYS A N 1
ATOM 736 C CA . CYS A 1 99 ? -29.328 4.074 4.227 1 93.62 99 CYS A CA 1
ATOM 737 C C . CYS A 1 99 ? -30.453 3.521 3.354 1 93.62 99 CYS A C 1
ATOM 739 O O . CYS A 1 99 ? -31.562 4.051 3.352 1 93.62 99 CYS A O 1
ATOM 741 N N . MET A 1 100 ? -30.141 2.5 2.635 1 93.5 100 MET A N 1
ATOM 742 C CA . MET A 1 100 ? -31.156 1.862 1.792 1 93.5 100 MET A CA 1
ATOM 743 C C . MET A 1 100 ? -32.25 1.257 2.641 1 93.5 100 MET A C 1
ATOM 745 O O . MET A 1 100 ? -33.438 1.455 2.354 1 93.5 100 MET A O 1
ATOM 749 N N . TYR A 1 101 ? -31.891 0.591 3.668 1 89.94 101 TYR A N 1
ATOM 750 C CA . TYR A 1 101 ? -32.844 -0.121 4.512 1 89.94 101 TYR A CA 1
ATOM 751 C C . TYR A 1 101 ? -33.75 0.854 5.277 1 89.94 101 TYR A C 1
ATOM 753 O O . TYR A 1 101 ? -34.906 0.552 5.566 1 89.94 101 TYR A O 1
ATOM 761 N N . LYS A 1 102 ? -33.25 2.027 5.566 1 92.44 102 LYS A N 1
ATOM 762 C CA . LYS A 1 102 ? -33.969 2.961 6.43 1 92.44 102 LYS A CA 1
ATOM 763 C C . LYS A 1 102 ? -34.688 4.012 5.605 1 92.44 102 LYS A C 1
ATOM 765 O O . LYS A 1 102 ? -35.5 4.781 6.145 1 92.44 102 LYS A O 1
ATOM 770 N N . CYS A 1 103 ? -34.469 4.008 4.371 1 95.44 103 CYS A N 1
ATOM 771 C CA . CYS A 1 103 ? -35.125 4.996 3.535 1 95.44 103 CYS A CA 1
ATOM 772 C C . CYS A 1 103 ? -36.656 4.777 3.533 1 95.44 103 CYS A C 1
ATOM 774 O O . CYS A 1 103 ? -37.125 3.699 3.168 1 95.44 103 CYS A O 1
ATOM 776 N N . PRO A 1 104 ? -37.375 5.82 3.82 1 95 104 PRO A N 1
ATOM 777 C CA . PRO A 1 104 ? -38.844 5.633 3.938 1 95 104 PRO A CA 1
ATOM 778 C C . PRO A 1 104 ? -39.531 5.469 2.582 1 95 104 PRO A C 1
ATOM 780 O O . PRO A 1 104 ? -40.625 4.926 2.508 1 95 104 PRO A O 1
ATOM 783 N N . VAL A 1 105 ? -38.906 5.965 1.532 1 96.75 105 VAL A N 1
ATOM 784 C CA . VAL A 1 105 ? -39.562 5.934 0.234 1 96.75 105 VAL A CA 1
ATOM 785 C C . VAL A 1 105 ? -38.781 5.02 -0.718 1 96.75 105 VAL A C 1
ATOM 787 O O . VAL A 1 105 ? -39 5.055 -1.932 1 96.75 105 VAL A O 1
ATOM 790 N N . GLU A 1 106 ? -37.812 4.273 -0.218 1 96.12 106 GLU A N 1
ATOM 791 C CA . GLU A 1 106 ? -37.031 3.309 -0.988 1 96.12 106 GLU A CA 1
ATOM 792 C C . GLU A 1 106 ? -36.344 3.975 -2.184 1 96.12 106 GLU A C 1
ATOM 794 O O . GLU A 1 106 ? -36.438 3.469 -3.305 1 96.12 106 GLU A O 1
ATOM 799 N N . ALA A 1 107 ? -35.75 5.133 -1.901 1 96.94 107 ALA A N 1
ATOM 800 C CA . ALA A 1 107 ? -35.125 5.914 -2.953 1 96.94 107 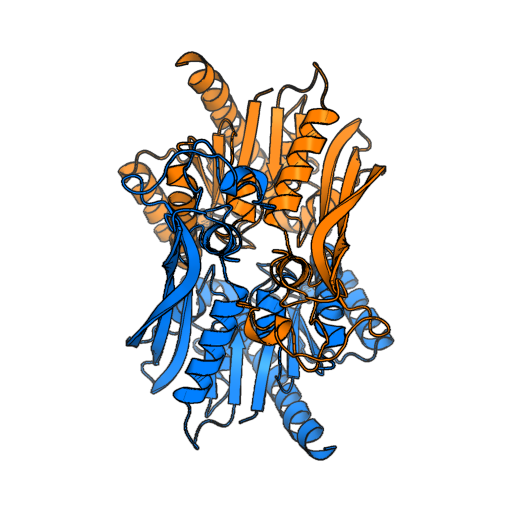ALA A CA 1
ATOM 801 C C . ALA A 1 107 ? -33.656 5.539 -3.096 1 96.94 107 ALA A C 1
ATOM 803 O O . ALA A 1 107 ? -32.969 6.039 -3.982 1 96.94 107 ALA A O 1
ATOM 804 N N . ILE A 1 108 ? -33.125 4.699 -2.236 1 96.56 108 ILE A N 1
ATOM 805 C CA . ILE A 1 108 ? -31.703 4.387 -2.225 1 96.56 108 ILE A CA 1
ATOM 806 C C . ILE A 1 108 ? -31.5 2.914 -2.568 1 96.56 108 ILE A C 1
ATOM 808 O O . ILE A 1 108 ? -32.188 2.043 -2.039 1 96.56 108 ILE A O 1
ATOM 812 N N . LYS A 1 109 ? -30.641 2.656 -3.473 1 95.12 109 LYS A N 1
ATOM 813 C CA . LYS A 1 109 ? -30.266 1.293 -3.826 1 95.12 109 LYS A CA 1
ATOM 814 C C . LYS A 1 109 ? -28.75 1.128 -3.791 1 95.12 109 LYS A C 1
ATOM 816 O O . LYS A 1 109 ? -28 2.105 -3.924 1 95.12 109 LYS A O 1
ATOM 821 N N . LEU A 1 110 ? -28.312 -0.046 -3.52 1 92.25 110 LEU A N 1
ATOM 822 C CA . LEU A 1 110 ? -26.891 -0.379 -3.637 1 92.25 110 LEU A CA 1
ATOM 823 C C . LEU A 1 110 ? -26.578 -0.908 -5.031 1 92.25 110 LEU A C 1
ATOM 825 O O . LEU A 1 110 ? -27.281 -1.768 -5.551 1 92.25 110 LEU A O 1
ATOM 829 N N . VAL A 1 111 ? -25.609 -0.288 -5.602 1 90.69 111 VAL A N 1
ATOM 830 C CA . VAL A 1 111 ? -25.203 -0.717 -6.934 1 90.69 111 VAL A CA 1
ATOM 831 C C . VAL A 1 111 ? -23.734 -1.163 -6.906 1 90.69 111 VAL A C 1
ATOM 833 O O . VAL A 1 111 ? -22.906 -0.543 -6.242 1 90.69 111 VAL A O 1
ATOM 836 N N . GLU A 1 112 ? -23.547 -2.258 -7.605 1 86.94 112 GLU A N 1
ATOM 837 C CA . GLU A 1 112 ? -22.172 -2.746 -7.703 1 86.94 112 GLU A CA 1
ATOM 838 C C . GLU A 1 112 ? -21.328 -1.826 -8.57 1 86.94 112 GLU A C 1
ATOM 840 O O . GLU A 1 112 ? -21.797 -1.321 -9.594 1 86.94 112 GLU A O 1
ATOM 845 N N . GLU A 1 113 ? -20.219 -1.52 -8.07 1 84.56 113 GLU A N 1
ATOM 846 C CA . GLU A 1 113 ? -19.266 -0.732 -8.852 1 84.56 113 GLU A CA 1
ATOM 847 C C . GLU A 1 113 ? -18.109 -1.592 -9.328 1 84.56 113 GLU A C 1
ATOM 849 O O . GLU A 1 113 ? -17.562 -2.393 -8.562 1 84.56 113 GLU A O 1
ATOM 854 N N . LYS A 1 114 ? -17.906 -1.547 -10.664 1 88 114 LYS A N 1
ATOM 855 C CA . LYS A 1 114 ? -16.703 -2.191 -11.195 1 88 114 LYS A CA 1
ATOM 856 C C . LYS A 1 114 ? -15.445 -1.503 -10.688 1 88 114 LYS A C 1
ATOM 858 O O . LYS A 1 114 ? -15.219 -0.325 -10.969 1 88 114 LYS A O 1
ATOM 863 N N . THR A 1 115 ? -14.688 -2.223 -9.914 1 89.56 115 THR A N 1
ATOM 864 C CA . THR A 1 115 ? -13.547 -1.561 -9.281 1 89.56 115 THR A CA 1
ATOM 865 C C . THR A 1 115 ? -12.234 -2.162 -9.766 1 89.56 115 THR A C 1
ATOM 867 O O . THR A 1 115 ? -11.156 -1.748 -9.336 1 89.56 115 THR A O 1
ATOM 870 N N . GLY A 1 116 ? -12.234 -3.145 -10.641 1 92.75 116 GLY A N 1
ATOM 871 C CA . GLY A 1 116 ? -11.016 -3.725 -11.18 1 92.75 116 GLY A CA 1
ATOM 872 C C . GLY A 1 116 ? -11.273 -4.91 -12.086 1 92.75 116 GLY A C 1
ATOM 873 O O . GLY A 1 116 ? -12.398 -5.121 -12.547 1 92.75 116 GLY A O 1
ATOM 874 N N . HIS A 1 117 ? -10.18 -5.586 -12.391 1 95.31 117 HIS A N 1
ATOM 875 C CA . HIS A 1 117 ? -10.211 -6.797 -13.203 1 95.31 117 HIS A CA 1
ATOM 876 C C . HIS A 1 117 ? -9.328 -7.887 -12.609 1 95.31 117 HIS A C 1
ATOM 878 O O . HIS A 1 117 ? -8.305 -7.59 -11.992 1 95.31 117 HIS A O 1
ATOM 884 N N . VAL A 1 118 ? -9.867 -9.078 -12.719 1 96.62 118 VAL A N 1
ATOM 885 C CA . VAL A 1 118 ? -9.023 -10.258 -12.508 1 96.62 118 VAL A CA 1
ATOM 886 C C . VAL A 1 118 ? -8.641 -10.867 -13.859 1 96.62 118 VAL A C 1
ATOM 888 O O . VAL A 1 118 ? -9.5 -11.062 -14.719 1 96.62 118 VAL A O 1
ATOM 891 N N . ILE A 1 119 ? -7.402 -11.164 -14.086 1 96.88 119 ILE A N 1
ATOM 892 C CA . ILE A 1 119 ? -6.906 -11.609 -15.383 1 96.88 119 ILE A CA 1
ATOM 893 C C . ILE A 1 119 ? -6.188 -12.945 -15.227 1 96.88 119 ILE A C 1
ATOM 895 O O . ILE A 1 119 ? -5.363 -13.117 -14.328 1 96.88 119 ILE A O 1
ATOM 899 N N . TYR A 1 120 ? -6.582 -13.891 -16.016 1 97.44 120 TYR A N 1
ATOM 900 C CA . TYR A 1 120 ? -5.848 -15.133 -16.219 1 97.44 120 TYR A CA 1
ATOM 901 C C . TYR A 1 120 ? -5.023 -15.094 -17.5 1 97.44 120 TYR A C 1
ATOM 903 O O . TYR A 1 120 ? -5.562 -14.844 -18.578 1 97.44 120 TYR A O 1
ATOM 911 N N . ALA A 1 121 ? -3.729 -15.258 -17.328 1 96.12 121 ALA A N 1
ATOM 912 C CA . ALA A 1 121 ? -2.812 -15.203 -18.469 1 96.12 121 ALA A CA 1
ATOM 913 C C . ALA A 1 121 ? -1.893 -16.422 -18.484 1 96.12 121 ALA A C 1
ATOM 915 O O . ALA A 1 121 ? -1.81 -17.156 -17.5 1 96.12 121 ALA A O 1
ATOM 916 N N . LYS A 1 122 ? -1.295 -16.688 -19.625 1 94.81 122 LYS A N 1
ATOM 917 C CA . LYS A 1 122 ? -0.287 -17.719 -19.797 1 94.81 122 LYS A CA 1
ATOM 918 C C . LYS A 1 122 ? 0.975 -17.172 -20.453 1 94.81 122 LYS A C 1
ATOM 920 O O . LYS A 1 122 ? 0.896 -16.359 -21.375 1 94.81 122 LYS A O 1
ATOM 925 N N . THR A 1 123 ? 2.092 -17.547 -19.891 1 90.31 123 THR A N 1
ATOM 926 C CA . THR A 1 123 ? 3.355 -17.156 -20.5 1 90.31 123 THR A CA 1
ATOM 927 C C . THR A 1 123 ? 3.605 -17.922 -21.781 1 90.31 123 THR A C 1
ATOM 929 O O . THR A 1 123 ? 2.857 -18.859 -22.109 1 90.31 123 THR A O 1
ATOM 932 N N . LYS A 1 124 ? 4.672 -17.531 -22.516 1 85.56 124 LYS A N 1
ATOM 933 C CA . LYS A 1 124 ? 5.043 -18.234 -23.734 1 85.56 124 LYS A CA 1
ATOM 934 C C . LYS A 1 124 ? 5.352 -19.703 -23.469 1 85.56 124 LYS A C 1
ATOM 936 O O . LYS A 1 124 ? 5.105 -20.562 -24.312 1 85.56 124 LYS A O 1
ATOM 941 N N . SER A 1 125 ? 5.809 -20 -22.281 1 86.44 125 SER A N 1
ATOM 942 C CA . SER A 1 125 ? 6.164 -21.359 -21.906 1 86.44 125 SER A CA 1
ATOM 943 C C . SER A 1 125 ? 4.961 -22.109 -21.359 1 86.44 125 SER A C 1
ATOM 945 O O . SER A 1 125 ? 5.074 -23.281 -20.969 1 86.44 125 SER A O 1
ATOM 947 N N . GLY A 1 126 ? 3.811 -21.438 -21.266 1 88.31 126 GLY A N 1
ATOM 948 C CA . GLY A 1 126 ? 2.584 -22.094 -20.859 1 88.31 126 GLY A CA 1
ATOM 949 C C . GLY A 1 126 ? 2.324 -22 -19.359 1 88.31 126 GLY A C 1
ATOM 950 O O . GLY A 1 126 ? 1.386 -22.625 -18.859 1 88.31 126 GLY A O 1
ATOM 951 N N . GLU A 1 127 ? 3.137 -21.25 -18.719 1 90.38 127 GLU A N 1
ATOM 952 C CA . GLU A 1 127 ? 2.941 -21.078 -17.281 1 90.38 127 GLU A CA 1
ATOM 953 C C . GLU A 1 127 ? 1.726 -20.203 -16.984 1 90.38 127 GLU A C 1
ATOM 955 O O . GLU A 1 127 ? 1.479 -19.219 -17.688 1 90.38 127 GLU A O 1
ATOM 960 N N . LYS A 1 128 ? 0.979 -20.641 -16.031 1 95.5 128 LYS A N 1
ATOM 961 C CA . LYS A 1 128 ? -0.256 -19.953 -15.68 1 95.5 128 LYS A CA 1
ATOM 962 C C . LYS A 1 128 ? 0.013 -18.812 -14.695 1 95.5 128 LYS A C 1
ATOM 964 O O . LYS A 1 128 ? 0.754 -18.984 -13.727 1 95.5 128 LYS A O 1
ATOM 969 N N . VAL A 1 129 ? -0.596 -17.672 -14.984 1 95.81 129 VAL A N 1
ATOM 970 C CA . VAL A 1 129 ? -0.465 -16.5 -14.125 1 95.81 129 VAL A CA 1
ATOM 971 C C . VAL A 1 129 ? -1.826 -15.828 -13.945 1 95.81 129 VAL A C 1
ATOM 973 O O . VAL A 1 129 ? -2.535 -15.586 -14.922 1 95.81 129 VAL A O 1
ATOM 976 N N . VAL A 1 130 ? -2.168 -15.594 -12.695 1 97.31 130 VAL A N 1
ATOM 977 C CA . VAL A 1 130 ? -3.377 -14.836 -12.391 1 97.31 130 VAL A CA 1
ATOM 978 C C . VAL A 1 130 ? -3.008 -13.539 -11.68 1 97.31 130 VAL A C 1
ATOM 980 O O . VAL A 1 130 ? -2.186 -13.539 -10.758 1 97.31 130 VAL A O 1
ATOM 983 N N . TYR A 1 131 ? -3.479 -12.461 -12.133 1 96.38 131 TYR A N 1
ATOM 984 C CA . TYR A 1 131 ? -3.262 -11.172 -11.492 1 96.38 131 TYR A CA 1
ATOM 985 C C . TYR A 1 131 ? -4.512 -10.297 -11.594 1 96.38 131 TYR A C 1
ATOM 987 O O . TYR A 1 131 ? -5.539 -10.734 -12.117 1 96.38 131 TYR A O 1
ATOM 995 N N . ALA A 1 132 ? -4.488 -9.172 -10.883 1 95.06 132 ALA A N 1
ATOM 996 C CA . ALA A 1 132 ? -5.621 -8.258 -10.906 1 95.06 132 ALA A CA 1
ATOM 997 C C . ALA A 1 132 ? -5.152 -6.801 -10.938 1 95.06 132 ALA A C 1
ATOM 999 O O . ALA A 1 132 ? -3.992 -6.512 -10.633 1 95.06 132 ALA A O 1
ATOM 1000 N N . GLU A 1 133 ? -5.977 -6.004 -11.406 1 92.12 133 GLU A N 1
ATOM 1001 C CA . GLU A 1 133 ? -5.762 -4.559 -11.461 1 92.12 133 GLU A CA 1
ATOM 1002 C C . GLU A 1 133 ? -6.906 -3.809 -10.781 1 92.12 133 GLU A C 1
ATOM 1004 O O . GLU A 1 133 ? -8.047 -3.848 -11.25 1 92.12 133 GLU A O 1
ATOM 1009 N N . LEU A 1 134 ? -6.531 -3.195 -9.727 1 91.56 134 LEU A N 1
ATOM 1010 C CA . LEU A 1 134 ? -7.484 -2.303 -9.078 1 91.56 134 LEU A CA 1
ATOM 1011 C C . LEU A 1 134 ? -7.562 -0.967 -9.812 1 91.56 134 LEU A C 1
ATOM 1013 O O . LEU A 1 134 ? -6.535 -0.418 -10.219 1 91.56 134 LEU A O 1
ATOM 1017 N N . PHE A 1 135 ? -8.742 -0.5 -10.039 1 89.06 135 PHE A N 1
ATOM 1018 C CA . PHE A 1 135 ? -8.852 0.82 -10.648 1 89.06 135 PHE A CA 1
ATOM 1019 C C . PHE A 1 135 ? -8.32 1.897 -9.711 1 89.06 135 PHE A C 1
ATOM 1021 O O . PHE A 1 135 ? -8.43 1.771 -8.484 1 89.06 135 PHE A O 1
ATOM 1028 N N . PRO A 1 136 ? -7.719 2.9 -10.305 1 85.94 136 PRO A N 1
ATOM 1029 C CA . PRO A 1 136 ? -7.203 4 -9.484 1 85.94 136 PRO A CA 1
ATOM 1030 C C . PRO A 1 136 ? -8.258 4.574 -8.539 1 85.94 136 PRO A C 1
ATOM 1032 O O . PRO A 1 136 ? -9.367 4.902 -8.977 1 85.94 136 PRO A O 1
ATOM 1035 N N . GLY A 1 137 ? -7.906 4.637 -7.266 1 78.75 137 GLY A N 1
ATOM 1036 C CA . GLY A 1 137 ? -8.797 5.242 -6.289 1 78.75 137 GLY A CA 1
ATOM 1037 C C . GLY A 1 137 ? -9.859 4.289 -5.773 1 78.75 137 GLY A C 1
ATOM 1038 O O . GLY A 1 137 ? -10.656 4.648 -4.902 1 78.75 137 GLY A O 1
ATOM 1039 N N . ALA A 1 138 ? -9.914 3.092 -6.316 1 79.25 138 ALA A N 1
ATOM 1040 C CA . ALA A 1 138 ? -10.945 2.135 -5.926 1 79.25 138 ALA A CA 1
ATOM 1041 C C . ALA A 1 138 ? -10.602 1.472 -4.594 1 79.25 138 ALA A C 1
ATOM 1043 O O . ALA A 1 138 ? -9.43 1.413 -4.207 1 79.25 138 ALA A O 1
ATOM 1044 N N . ASP A 1 139 ? -11.672 0.997 -3.938 1 75.5 139 ASP A N 1
ATOM 1045 C CA . ASP A 1 139 ? -11.531 0.263 -2.684 1 75.5 139 ASP A CA 1
ATOM 1046 C C . ASP A 1 139 ? -11.711 -1.238 -2.904 1 75.5 139 ASP A C 1
ATOM 1048 O O . ASP A 1 139 ? -12.055 -1.674 -4.004 1 75.5 139 ASP A O 1
ATOM 1052 N N . GLY A 1 140 ? -11.344 -1.987 -1.811 1 78.12 140 GLY A N 1
ATOM 1053 C CA . GLY A 1 140 ? -11.602 -3.418 -1.857 1 78.12 140 GLY A CA 1
ATOM 1054 C C . GLY A 1 140 ? -10.391 -4.227 -2.279 1 78.12 140 GLY A C 1
ATOM 1055 O O . GLY A 1 140 ? -10.531 -5.293 -2.887 1 78.12 140 GLY A O 1
ATOM 1056 N N . SER A 1 141 ? -9.234 -3.697 -2.02 1 86.5 141 SER A N 1
ATOM 1057 C CA . SER A 1 141 ? -8.016 -4.383 -2.434 1 86.5 141 SER A CA 1
ATOM 1058 C C . SER A 1 141 ? -7.91 -5.758 -1.785 1 86.5 141 SER A C 1
ATOM 1060 O O . SER A 1 141 ? -7.496 -6.723 -2.432 1 86.5 141 SER A O 1
ATOM 1062 N N . GLY A 1 142 ? -8.297 -5.867 -0.498 1 85.69 142 GLY A N 1
ATOM 1063 C CA . GLY A 1 142 ? -8.266 -7.16 0.161 1 85.69 142 GLY A CA 1
ATOM 1064 C C . GLY A 1 142 ? -9.156 -8.188 -0.501 1 85.69 142 GLY A C 1
ATOM 1065 O O . GLY A 1 142 ? -8.742 -9.328 -0.732 1 85.69 142 GLY A O 1
ATOM 1066 N N . LYS A 1 143 ? -10.344 -7.801 -0.816 1 84.06 143 LYS A N 1
ATOM 1067 C CA . LYS A 1 143 ? -11.297 -8.68 -1.494 1 84.06 143 LYS A CA 1
ATOM 1068 C C . LYS A 1 143 ? -10.789 -9.07 -2.879 1 84.06 143 LYS A C 1
ATOM 1070 O O . LYS A 1 143 ? -10.977 -10.211 -3.314 1 84.06 143 LYS A O 1
ATOM 1075 N N . LEU A 1 144 ? -10.219 -8.141 -3.523 1 91.56 144 LEU A N 1
ATOM 1076 C CA . LEU A 1 144 ? -9.695 -8.406 -4.859 1 91.56 144 LEU A CA 1
ATOM 1077 C C . LEU A 1 144 ? -8.57 -9.438 -4.801 1 91.56 144 LEU A C 1
ATOM 1079 O O . LEU A 1 144 ? -8.477 -10.305 -5.668 1 91.56 144 LEU A O 1
ATOM 1083 N N . VAL A 1 145 ? -7.719 -9.352 -3.785 1 93.81 145 VAL A N 1
ATOM 1084 C CA . VAL A 1 145 ? -6.645 -10.32 -3.586 1 93.81 145 VAL A CA 1
ATOM 1085 C C . VAL A 1 145 ? -7.238 -11.719 -3.391 1 93.81 145 VAL A C 1
ATOM 1087 O O . VAL A 1 145 ? -6.758 -12.688 -3.973 1 93.81 145 VAL A O 1
ATOM 1090 N N . THR A 1 146 ? -8.258 -11.773 -2.619 1 91.25 146 THR A N 1
ATOM 1091 C CA . THR A 1 146 ? -8.953 -13.039 -2.4 1 91.25 146 THR A CA 1
ATOM 1092 C C . THR A 1 146 ? -9.477 -13.602 -3.719 1 91.25 146 THR A C 1
ATOM 1094 O O . THR A 1 146 ? -9.367 -14.805 -3.971 1 91.25 146 THR A O 1
ATOM 1097 N N . GLU A 1 147 ? -9.984 -12.75 -4.527 1 92.5 147 GLU A N 1
ATOM 1098 C CA . GLU A 1 147 ? -10.5 -13.18 -5.824 1 92.5 147 GLU A CA 1
ATOM 1099 C C . GLU A 1 147 ? -9.375 -13.711 -6.715 1 92.5 147 GLU A C 1
ATOM 1101 O O . GLU A 1 147 ? -9.578 -14.664 -7.469 1 92.5 147 GLU A O 1
ATOM 1106 N N . VAL A 1 148 ? -8.227 -13.055 -6.699 1 97.06 148 VAL A N 1
ATOM 1107 C CA . VAL A 1 148 ? -7.074 -13.508 -7.465 1 97.06 148 VAL A CA 1
ATOM 1108 C C . VAL A 1 148 ? -6.695 -14.93 -7.047 1 97.06 148 VAL A C 1
ATOM 1110 O O . VAL A 1 148 ? -6.469 -15.797 -7.898 1 97.06 148 VAL A O 1
ATOM 1113 N N . ARG A 1 149 ? -6.672 -15.156 -5.777 1 96.25 149 ARG A N 1
ATOM 1114 C CA . ARG A 1 149 ? -6.301 -16.469 -5.254 1 96.25 149 ARG A CA 1
ATOM 1115 C C . ARG A 1 149 ? -7.336 -17.516 -5.629 1 96.25 149 ARG A C 1
ATOM 1117 O O . ARG A 1 149 ? -6.98 -18.641 -5.988 1 96.25 149 ARG A O 1
ATOM 1124 N N . LYS A 1 150 ? -8.578 -17.188 -5.527 1 94.69 150 LYS A N 1
ATOM 1125 C CA . LYS A 1 150 ? -9.648 -18.094 -5.93 1 94.69 150 LYS A CA 1
ATOM 1126 C C . LYS A 1 150 ? -9.531 -18.453 -7.41 1 94.69 150 LYS A C 1
ATOM 1128 O O . LYS A 1 150 ? -9.664 -19.625 -7.777 1 94.69 150 LYS A O 1
ATOM 1133 N N . LYS A 1 151 ? -9.32 -17.469 -8.211 1 96.81 151 LYS A N 1
ATOM 1134 C CA . LYS A 1 151 ? -9.18 -17.703 -9.641 1 96.81 151 LYS A CA 1
ATOM 1135 C C . LYS A 1 151 ? -7.977 -18.594 -9.945 1 96.81 151 LYS A C 1
ATOM 1137 O O . LYS A 1 151 ? -8.039 -19.469 -10.82 1 96.81 151 LYS A O 1
ATOM 1142 N N . ALA A 1 152 ? -6.883 -18.328 -9.242 1 97.31 152 ALA A N 1
ATOM 1143 C CA . ALA A 1 152 ? -5.691 -19.156 -9.414 1 97.31 152 ALA A CA 1
ATOM 1144 C C . ALA A 1 152 ? -6.004 -20.625 -9.125 1 97.31 152 ALA A C 1
ATOM 1146 O O . ALA A 1 152 ? -5.562 -21.516 -9.859 1 97.31 152 ALA A O 1
ATOM 1147 N N . LYS A 1 153 ? -6.773 -20.906 -8.109 1 96.19 153 LYS A N 1
ATOM 1148 C CA . LYS A 1 153 ? -7.172 -22.266 -7.766 1 96.19 153 LYS A CA 1
ATOM 1149 C C . LYS A 1 153 ? -8.109 -22.844 -8.82 1 96.19 153 LYS A C 1
ATOM 1151 O O . LYS A 1 153 ? -7.992 -24.016 -9.188 1 96.19 153 LYS A O 1
ATOM 1156 N N . GLU A 1 154 ? -8.938 -22.016 -9.273 1 96.12 154 GLU A N 1
ATOM 1157 C CA . GLU A 1 154 ? -9.922 -22.438 -10.258 1 96.12 154 GLU A CA 1
ATOM 1158 C C . GLU A 1 154 ? -9.25 -22.891 -11.555 1 96.12 154 GLU A C 1
ATOM 1160 O O . GLU A 1 154 ? -9.656 -23.891 -12.156 1 96.12 154 GLU A O 1
ATOM 1165 N N . VAL A 1 155 ? -8.258 -22.172 -11.977 1 96.38 155 VAL A N 1
ATOM 1166 C CA . VAL A 1 155 ? -7.664 -22.453 -13.281 1 96.38 155 VAL A CA 1
ATOM 1167 C C . VAL A 1 155 ? -6.52 -23.438 -13.133 1 96.38 155 VAL A C 1
ATOM 1169 O O . VAL A 1 155 ? -5.922 -23.859 -14.125 1 96.38 155 VAL A O 1
ATOM 1172 N N . SER A 1 156 ? -6.227 -23.75 -11.898 1 95.38 156 SER A N 1
ATOM 1173 C CA . SER A 1 156 ? -5.188 -24.75 -11.664 1 95.38 156 SER A CA 1
ATOM 1174 C C . SER A 1 156 ? -5.664 -26.141 -12.055 1 95.38 156 SER A C 1
ATOM 1176 O O . SER A 1 156 ? -6.863 -26.391 -12.195 1 95.38 156 SER A O 1
ATOM 1178 N N . ASP A 1 157 ? -4.711 -27 -12.336 1 93.06 157 ASP A N 1
ATOM 1179 C CA . ASP A 1 157 ? -5.023 -28.406 -12.633 1 93.06 157 ASP A CA 1
ATOM 1180 C C . ASP A 1 157 ? -4.121 -29.344 -11.836 1 93.06 157 ASP A C 1
ATOM 1182 O O . ASP A 1 157 ? -3.361 -28.906 -10.977 1 93.06 157 ASP A O 1
ATOM 1186 N N . GLU A 1 158 ? -4.246 -30.625 -12.062 1 92.25 158 GLU A N 1
ATOM 1187 C CA . GLU A 1 158 ? -3.578 -31.656 -11.266 1 92.25 158 GLU A CA 1
ATOM 1188 C C . GLU A 1 158 ? -2.062 -31.578 -11.43 1 92.25 158 GLU A C 1
ATOM 1190 O O . GLU A 1 158 ? -1.316 -32.031 -10.562 1 92.25 158 GLU A O 1
ATOM 1195 N N . SER A 1 159 ? -1.643 -31.016 -12.461 1 93 159 SER A N 1
ATOM 1196 C CA . SER A 1 159 ? -0.207 -30.922 -12.703 1 93 159 SER A CA 1
ATOM 1197 C C . SER A 1 159 ? 0.425 -29.797 -11.898 1 93 159 SER A C 1
ATOM 1199 O O . SER A 1 159 ? 1.646 -29.75 -11.742 1 93 159 SER A O 1
ATOM 1201 N N . ASP A 1 160 ? -0.355 -28.875 -11.438 1 95.12 160 ASP A N 1
ATOM 1202 C CA . ASP A 1 160 ? 0.155 -27.766 -10.648 1 95.12 160 ASP A CA 1
ATOM 1203 C C . ASP A 1 160 ? 0.429 -28.188 -9.211 1 95.12 160 ASP A C 1
ATOM 1205 O O . ASP A 1 160 ? -0.502 -28.391 -8.43 1 95.12 160 ASP A O 1
ATOM 1209 N N . GLU A 1 161 ? 1.69 -28.203 -8.875 1 96.06 161 GLU A N 1
ATOM 1210 C CA . GLU A 1 161 ? 2.098 -28.672 -7.551 1 96.06 161 GLU A CA 1
ATOM 1211 C C . GLU A 1 161 ? 2.217 -27.5 -6.574 1 96.06 161 GLU A C 1
ATOM 1213 O O . GLU A 1 161 ? 2.104 -27.688 -5.363 1 96.06 161 GLU A O 1
ATOM 1218 N N . TYR A 1 162 ? 2.484 -26.328 -7.129 1 97.44 162 TYR A N 1
ATOM 1219 C CA . TYR A 1 162 ? 2.723 -25.172 -6.266 1 97.44 162 TYR A CA 1
ATOM 1220 C C . TYR A 1 162 ? 1.893 -23.984 -6.715 1 97.44 162 TYR A C 1
ATOM 1222 O O . TYR A 1 162 ? 1.692 -23.766 -7.914 1 97.44 162 TYR A O 1
ATOM 1230 N N . LEU A 1 163 ? 1.354 -23.234 -5.777 1 97.62 163 LEU A N 1
ATOM 1231 C CA . LEU A 1 163 ? 0.835 -21.891 -5.98 1 97.62 163 LEU A CA 1
ATOM 1232 C C . LEU A 1 163 ? 1.742 -20.844 -5.328 1 97.62 163 LEU A C 1
ATOM 1234 O O . LEU A 1 163 ? 1.903 -20.844 -4.105 1 97.62 163 LEU A O 1
ATOM 1238 N N . ILE A 1 164 ? 2.354 -20.062 -6.133 1 97.56 164 ILE A N 1
ATOM 1239 C CA . ILE A 1 164 ? 3.23 -19 -5.637 1 97.56 164 ILE A CA 1
ATOM 1240 C C . ILE A 1 164 ? 2.508 -17.656 -5.699 1 97.56 164 ILE A C 1
ATOM 1242 O O . ILE A 1 164 ? 2.109 -17.203 -6.777 1 97.56 164 ILE A O 1
ATOM 1246 N N . ILE A 1 165 ? 2.396 -17.016 -4.57 1 97.75 165 ILE A N 1
ATOM 1247 C CA . ILE A 1 165 ? 1.621 -15.781 -4.43 1 97.75 165 ILE A CA 1
ATOM 1248 C C . ILE A 1 165 ? 2.562 -14.602 -4.188 1 97.75 165 ILE A C 1
ATOM 1250 O O . ILE A 1 165 ? 3.266 -14.562 -3.174 1 97.75 165 ILE A O 1
ATOM 1254 N N . ASP A 1 166 ? 2.633 -13.688 -5.102 1 96.94 166 ASP A N 1
ATOM 1255 C CA . ASP A 1 166 ? 3.309 -12.414 -4.902 1 96.94 166 ASP A CA 1
ATOM 1256 C C . ASP A 1 166 ? 2.395 -11.406 -4.203 1 96.94 166 ASP A C 1
ATOM 1258 O O . ASP A 1 166 ? 1.566 -10.758 -4.848 1 96.94 166 ASP A O 1
ATOM 1262 N N . GLY A 1 167 ? 2.617 -11.227 -2.941 1 95.81 167 GLY A N 1
ATOM 1263 C CA . GLY A 1 167 ? 1.711 -10.438 -2.125 1 95.81 167 GLY A CA 1
ATOM 1264 C C . GLY A 1 167 ? 1.944 -8.945 -2.25 1 95.81 167 GLY A C 1
ATOM 1265 O O . GLY A 1 167 ? 2.924 -8.516 -2.863 1 95.81 167 GLY A O 1
ATOM 1266 N N . THR A 1 168 ? 1.012 -8.219 -1.678 1 91.31 168 THR A N 1
ATOM 1267 C CA . THR A 1 168 ? 1.104 -6.77 -1.614 1 91.31 168 THR A CA 1
ATOM 1268 C C . THR A 1 168 ? 2.08 -6.336 -0.524 1 91.31 168 THR A C 1
ATOM 1270 O O . THR A 1 168 ? 2.131 -6.941 0.548 1 91.31 168 THR A O 1
ATOM 1273 N N . PRO A 1 169 ? 2.854 -5.27 -0.796 1 91.81 169 PRO A N 1
ATOM 1274 C CA . PRO A 1 169 ? 3.686 -4.75 0.292 1 91.81 169 PRO A CA 1
ATOM 1275 C C . PRO A 1 169 ? 2.869 -4.059 1.381 1 91.81 169 PRO A C 1
ATOM 1277 O O . PRO A 1 169 ? 1.772 -3.557 1.111 1 91.81 169 PRO A O 1
ATOM 1280 N N . GLY A 1 170 ? 3.465 -4.07 2.611 1 90.19 170 GLY A N 1
ATOM 1281 C CA . GLY A 1 170 ? 2.816 -3.373 3.711 1 90.19 170 GLY A CA 1
ATOM 1282 C C . GLY A 1 170 ? 2.273 -4.312 4.773 1 90.19 170 GLY A C 1
ATOM 1283 O O . GLY A 1 170 ? 2.814 -5.398 4.984 1 90.19 170 GLY A O 1
ATOM 1284 N N . ILE A 1 171 ? 1.269 -3.809 5.484 1 89.81 171 ILE A N 1
ATOM 1285 C CA . ILE A 1 171 ? 0.744 -4.578 6.609 1 89.81 171 ILE A CA 1
ATOM 1286 C C . ILE A 1 171 ? -0.782 -4.52 6.605 1 89.81 171 ILE A C 1
ATOM 1288 O O . ILE A 1 171 ? -1.427 -4.914 7.578 1 89.81 171 ILE A O 1
ATOM 1292 N N . GLY A 1 172 ? -1.364 -4.102 5.59 1 85.19 172 GLY A N 1
ATOM 1293 C CA . GLY A 1 172 ? -2.803 -3.9 5.531 1 85.19 172 GLY A CA 1
ATOM 1294 C C . GLY A 1 172 ? -3.568 -5.16 5.168 1 85.19 172 GLY A C 1
ATOM 1295 O O . GLY A 1 172 ? -2.996 -6.25 5.129 1 85.19 172 GLY A O 1
ATOM 1296 N N . CYS A 1 173 ? -4.762 -5.016 4.848 1 81.19 173 CYS A N 1
ATOM 1297 C CA . CYS A 1 173 ? -5.684 -6.117 4.594 1 81.19 173 CYS A CA 1
ATOM 1298 C C . CYS A 1 173 ? -5.23 -6.938 3.391 1 81.19 173 CYS A C 1
ATOM 1300 O O . CYS A 1 173 ? -5.352 -8.164 3.389 1 81.19 173 CYS A O 1
ATOM 1302 N N . PRO A 1 174 ? -4.777 -6.27 2.324 1 89 174 PRO A N 1
ATOM 1303 C CA . PRO A 1 174 ? -4.34 -7.074 1.18 1 89 174 PRO A CA 1
ATOM 1304 C C . PRO A 1 174 ? -3.203 -8.031 1.527 1 89 174 PRO A C 1
ATOM 1306 O O . PRO A 1 174 ? -3.119 -9.125 0.967 1 89 174 PRO A O 1
ATOM 1309 N N . VAL A 1 175 ? -2.33 -7.633 2.418 1 91.5 175 VAL A N 1
ATOM 1310 C CA . VAL A 1 175 ? -1.237 -8.492 2.861 1 91.5 175 VAL A CA 1
ATOM 1311 C C . VAL A 1 175 ? -1.799 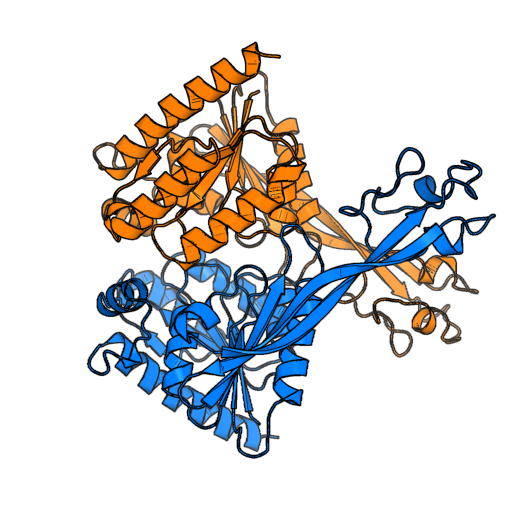-9.703 3.602 1 91.5 175 VAL A C 1
ATOM 1313 O O . VAL A 1 175 ? -1.395 -10.836 3.342 1 91.5 175 VAL A O 1
ATOM 1316 N N . LEU A 1 176 ? -2.732 -9.438 4.43 1 88.62 176 LEU A N 1
ATOM 1317 C CA . LEU A 1 176 ? -3.363 -10.516 5.184 1 88.62 176 LEU A CA 1
ATOM 1318 C C . LEU A 1 176 ? -4.102 -11.469 4.254 1 88.62 176 LEU A C 1
ATOM 1320 O O . LEU A 1 176 ? -4.02 -12.688 4.414 1 88.62 176 LEU A O 1
ATOM 1324 N N . ALA A 1 177 ? -4.836 -10.906 3.342 1 88.5 177 ALA A N 1
ATOM 1325 C CA . ALA A 1 177 ? -5.562 -11.703 2.357 1 88.5 177 ALA A CA 1
ATOM 1326 C C . ALA A 1 177 ? -4.613 -12.602 1.573 1 88.5 177 ALA A C 1
ATOM 1328 O O . ALA A 1 177 ? -4.973 -13.727 1.208 1 88.5 177 ALA A O 1
ATOM 1329 N N . SER A 1 178 ? -3.406 -12.156 1.314 1 94.25 178 SER A N 1
ATOM 1330 C CA . SER A 1 178 ? -2.408 -12.922 0.576 1 94.25 178 SER A CA 1
ATOM 1331 C C . SER A 1 178 ? -1.913 -14.109 1.388 1 94.25 178 SER A C 1
ATOM 1333 O O . SER A 1 178 ? -1.539 -15.141 0.824 1 94.25 178 SER A O 1
ATOM 1335 N N . ALA A 1 179 ? -1.917 -13.977 2.666 1 93.62 179 ALA A N 1
ATOM 1336 C CA . ALA A 1 179 ? -1.301 -14.961 3.551 1 93.62 179 ALA A CA 1
ATOM 1337 C C . ALA A 1 179 ? -2.326 -15.984 4.035 1 93.62 179 ALA A C 1
ATOM 1339 O O . ALA A 1 179 ? -1.961 -17.031 4.562 1 93.62 179 ALA A O 1
ATOM 1340 N N . THR A 1 180 ? -3.549 -15.68 3.883 1 87.75 180 THR A N 1
ATOM 1341 C CA . THR A 1 180 ? -4.609 -16.516 4.441 1 87.75 180 THR A CA 1
ATOM 1342 C C . THR A 1 180 ? -4.586 -17.906 3.824 1 87.75 180 THR A C 1
ATOM 1344 O O . THR A 1 180 ? -4.664 -18.047 2.604 1 87.75 180 THR A O 1
ATOM 1347 N N . GLY A 1 181 ? -4.445 -18.953 4.656 1 88.81 181 GLY A N 1
ATOM 1348 C CA . GLY A 1 181 ? -4.625 -20.344 4.23 1 88.81 181 GLY A CA 1
ATOM 1349 C C . GLY A 1 181 ? -3.43 -20.891 3.482 1 88.81 181 GLY A C 1
ATOM 1350 O O . GLY A 1 181 ? -3.486 -22 2.939 1 88.81 181 GLY A O 1
ATOM 1351 N N . VAL A 1 182 ? -2.35 -20.203 3.434 1 95.69 182 VAL A N 1
ATOM 1352 C CA . VAL A 1 182 ? -1.189 -20.719 2.709 1 95.69 182 VAL A CA 1
ATOM 1353 C C . VAL A 1 182 ? -0.396 -21.656 3.604 1 95.69 182 VAL A C 1
ATOM 1355 O O . VAL A 1 182 ? -0.604 -21.703 4.82 1 95.69 182 VAL A O 1
ATOM 1358 N N . ASP A 1 183 ? 0.475 -22.438 2.938 1 96.38 183 ASP A N 1
ATOM 1359 C CA . ASP A 1 183 ? 1.274 -23.406 3.674 1 96.38 183 ASP A CA 1
ATOM 1360 C C . ASP A 1 183 ? 2.506 -22.75 4.293 1 96.38 183 ASP A C 1
ATOM 1362 O O . ASP A 1 183 ? 2.99 -23.188 5.336 1 96.38 183 ASP A O 1
ATOM 1366 N N . LEU A 1 184 ? 3.018 -21.781 3.65 1 97.44 184 LEU A N 1
ATOM 1367 C CA . LEU A 1 184 ? 4.23 -21.109 4.098 1 97.44 184 LEU A CA 1
ATOM 1368 C C . LEU A 1 184 ? 4.266 -19.672 3.607 1 97.44 184 LEU A C 1
ATOM 1370 O O . LEU A 1 184 ? 3.801 -19.375 2.504 1 97.44 184 LEU A O 1
ATOM 1374 N N . VAL A 1 185 ? 4.805 -18.781 4.469 1 97.88 185 VAL A N 1
ATOM 1375 C CA . VAL A 1 185 ? 5.012 -17.391 4.086 1 97.88 185 VAL A CA 1
ATOM 1376 C C . VAL A 1 185 ? 6.504 -17.078 4.039 1 97.88 185 VAL A C 1
ATOM 1378 O O . VAL A 1 185 ? 7.242 -17.422 4.969 1 97.88 185 VAL A O 1
ATOM 1381 N N . LEU A 1 186 ? 6.977 -16.562 2.947 1 98.44 186 LEU A N 1
ATOM 1382 C CA . LEU A 1 186 ? 8.328 -16.016 2.824 1 98.44 186 LEU A CA 1
ATOM 1383 C C . LEU A 1 186 ? 8.312 -14.5 2.963 1 98.44 186 LEU A C 1
ATOM 1385 O O . LEU A 1 186 ? 7.707 -13.797 2.146 1 98.44 186 LEU A O 1
ATOM 1389 N N . ILE A 1 187 ? 8.977 -13.984 3.934 1 98.38 187 ILE A N 1
ATOM 1390 C CA . ILE A 1 187 ? 9.102 -12.539 4.121 1 98.38 187 ILE A CA 1
ATOM 1391 C C . ILE A 1 187 ? 10.422 -12.055 3.529 1 98.38 187 ILE A C 1
ATOM 1393 O O . ILE A 1 187 ? 11.492 -12.508 3.938 1 98.38 187 ILE A O 1
ATOM 1397 N N . VAL A 1 188 ? 10.32 -11.164 2.576 1 98.19 188 VAL A N 1
ATOM 1398 C CA . VAL A 1 188 ? 11.508 -10.562 1.979 1 98.19 188 VAL A CA 1
ATOM 1399 C C . VAL A 1 188 ? 11.781 -9.211 2.639 1 98.19 188 VAL A C 1
ATOM 1401 O O . VAL A 1 188 ? 10.914 -8.336 2.672 1 98.19 188 VAL A O 1
ATOM 1404 N N . THR A 1 189 ? 12.977 -9.008 3.209 1 97.31 189 THR A N 1
ATOM 1405 C CA . THR A 1 189 ? 13.367 -7.754 3.844 1 97.31 189 THR A CA 1
ATOM 1406 C C . THR A 1 189 ? 14.742 -7.309 3.354 1 97.31 189 THR A C 1
ATOM 1408 O O . THR A 1 189 ? 15.375 -8 2.553 1 97.31 189 THR A O 1
ATOM 1411 N N . GLU A 1 190 ? 15.102 -6.074 3.67 1 94.19 190 GLU A N 1
ATOM 1412 C CA . GLU A 1 190 ? 16.406 -5.496 3.363 1 94.19 190 GLU A CA 1
ATOM 1413 C C . GLU A 1 190 ? 17.109 -5.008 4.629 1 94.19 190 GLU A C 1
ATOM 1415 O O . GLU A 1 190 ? 16.453 -4.773 5.652 1 94.19 190 GLU A O 1
ATOM 1420 N N . PRO A 1 191 ? 18.469 -4.895 4.555 1 93.69 191 PRO A N 1
ATOM 1421 C CA . PRO A 1 191 ? 19.219 -4.574 5.766 1 93.69 191 PRO A CA 1
ATOM 1422 C C . PRO A 1 191 ? 19.25 -3.076 6.062 1 93.69 191 PRO A C 1
ATOM 1424 O O . PRO A 1 191 ? 20.328 -2.488 6.176 1 93.69 191 PRO A O 1
ATOM 1427 N N . THR A 1 192 ? 18.109 -2.477 6.18 1 87.69 192 THR A N 1
ATOM 1428 C CA . THR A 1 192 ? 17.922 -1.117 6.676 1 87.69 192 THR A CA 1
ATOM 1429 C C . THR A 1 192 ? 17.078 -1.118 7.957 1 87.69 192 THR A C 1
ATOM 1431 O O . THR A 1 192 ? 16.359 -2.078 8.234 1 87.69 192 THR A O 1
ATOM 1434 N N . LEU A 1 193 ? 17.234 -0.068 8.719 1 86.56 193 LEU A N 1
ATOM 1435 C CA . LEU A 1 193 ? 16.453 0.019 9.953 1 86.56 193 LEU A CA 1
ATOM 1436 C C . LEU A 1 193 ? 14.961 0.016 9.664 1 86.56 193 LEU A C 1
ATOM 1438 O O . LEU A 1 193 ? 14.188 -0.617 10.383 1 86.56 193 LEU A O 1
ATOM 1442 N N . SER A 1 194 ? 14.578 0.747 8.617 1 87.69 194 SER A N 1
ATOM 1443 C CA . SER A 1 194 ? 13.18 0.743 8.203 1 87.69 194 SER A CA 1
ATOM 1444 C C . SER A 1 194 ? 12.734 -0.647 7.766 1 87.69 194 SER A C 1
ATOM 1446 O O . SER A 1 194 ? 11.633 -1.091 8.102 1 87.69 194 SER A O 1
ATOM 1448 N N . GLY A 1 195 ? 13.625 -1.303 6.984 1 91.38 195 GLY A N 1
ATOM 1449 C CA . GLY A 1 195 ? 13.32 -2.66 6.559 1 91.38 195 GLY A CA 1
ATOM 1450 C C . GLY A 1 195 ? 13.125 -3.617 7.719 1 91.38 195 GLY A C 1
ATOM 1451 O O . GLY A 1 195 ? 12.195 -4.426 7.715 1 91.38 195 GLY A O 1
ATOM 1452 N N . PHE A 1 196 ? 13.984 -3.492 8.734 1 93.81 196 PHE A N 1
ATOM 1453 C CA . PHE A 1 196 ? 13.914 -4.32 9.938 1 93.81 196 PHE A CA 1
ATOM 1454 C C . PHE A 1 196 ? 12.625 -4.051 10.695 1 93.81 196 PHE A C 1
ATOM 1456 O O . PHE A 1 196 ? 11.914 -4.988 11.078 1 93.81 196 PHE A O 1
ATOM 1463 N N . ALA A 1 197 ? 12.312 -2.793 10.859 1 91.06 197 ALA A N 1
ATOM 1464 C CA . ALA A 1 197 ? 11.102 -2.398 11.562 1 91.06 197 ALA A CA 1
ATOM 1465 C C . ALA A 1 197 ? 9.852 -2.889 10.836 1 91.06 197 ALA A C 1
ATOM 1467 O O . ALA A 1 197 ? 8.93 -3.422 11.453 1 91.06 197 ALA A O 1
ATOM 1468 N N . ASP A 1 198 ? 9.828 -2.736 9.578 1 93.06 198 ASP A N 1
ATOM 1469 C CA . ASP A 1 198 ? 8.68 -3.127 8.766 1 93.06 198 ASP A CA 1
ATOM 1470 C C . ASP A 1 198 ? 8.516 -4.645 8.734 1 93.06 198 ASP A C 1
ATOM 1472 O O . ASP A 1 198 ? 7.395 -5.152 8.695 1 93.06 198 ASP A O 1
ATOM 1476 N N . MET A 1 199 ? 9.617 -5.375 8.711 1 96.19 199 MET A N 1
ATOM 1477 C CA . MET A 1 199 ? 9.57 -6.832 8.766 1 96.19 199 MET A CA 1
ATOM 1478 C C . MET A 1 199 ? 8.875 -7.305 10.039 1 96.19 199 MET A C 1
ATOM 1480 O O . MET A 1 199 ? 8.008 -8.18 9.992 1 96.19 199 MET A O 1
ATOM 1484 N N . LYS A 1 200 ? 9.234 -6.688 11.117 1 95.62 200 LYS A N 1
ATOM 1485 C CA . LYS A 1 200 ? 8.633 -7.051 12.398 1 95.62 200 LYS A CA 1
ATOM 1486 C C . LYS A 1 200 ? 7.129 -6.805 12.383 1 95.62 200 LYS A C 1
ATOM 1488 O O . LYS A 1 200 ? 6.355 -7.605 12.914 1 95.62 200 LYS A O 1
ATOM 1493 N N . ARG A 1 201 ? 6.777 -5.789 11.758 1 93.19 201 ARG A N 1
ATOM 1494 C CA . ARG A 1 201 ? 5.359 -5.445 11.703 1 93.19 201 ARG A CA 1
ATOM 1495 C C . ARG A 1 201 ? 4.582 -6.453 10.859 1 93.19 201 ARG A C 1
ATOM 1497 O O . ARG A 1 201 ? 3.465 -6.832 11.219 1 93.19 201 ARG A O 1
ATOM 1504 N N . VAL A 1 202 ? 5.125 -6.836 9.773 1 94.62 202 VAL A N 1
ATOM 1505 C CA . VAL A 1 202 ? 4.457 -7.82 8.93 1 94.62 202 VAL A CA 1
ATOM 1506 C C . VAL A 1 202 ? 4.332 -9.141 9.68 1 94.62 202 VAL A C 1
ATOM 1508 O O . VAL A 1 202 ? 3.279 -9.789 9.641 1 94.62 202 VAL A O 1
ATOM 1511 N N . LEU A 1 203 ? 5.418 -9.555 10.367 1 95.38 203 LEU A N 1
ATOM 1512 C CA . LEU A 1 203 ? 5.398 -10.789 11.148 1 95.38 203 LEU A CA 1
ATOM 1513 C C . LEU A 1 203 ? 4.305 -10.734 12.211 1 95.38 203 LEU A C 1
ATOM 1515 O O . LEU A 1 203 ? 3.578 -11.711 12.406 1 95.38 203 LEU A O 1
ATOM 1519 N N . SER A 1 204 ? 4.172 -9.609 12.758 1 92.81 204 SER A N 1
ATOM 1520 C CA . SER A 1 204 ? 3.137 -9.422 13.773 1 92.81 204 SER A CA 1
ATOM 1521 C C . SER A 1 204 ? 1.743 -9.484 13.156 1 92.81 204 SER A C 1
ATOM 1523 O O . SER A 1 204 ? 0.824 -10.055 13.742 1 92.81 204 SER A O 1
ATOM 1525 N N . ALA A 1 205 ? 1.587 -8.93 12.023 1 89.12 205 ALA A N 1
ATOM 1526 C CA . ALA A 1 205 ? 0.292 -8.875 11.352 1 89.12 205 ALA A CA 1
ATOM 1527 C C . ALA A 1 205 ? -0.207 -10.273 11.008 1 89.12 205 ALA A C 1
ATOM 1529 O O . ALA A 1 205 ? -1.405 -10.555 11.102 1 89.12 205 ALA A O 1
ATOM 1530 N N . ILE A 1 206 ? 0.678 -11.164 10.648 1 89.88 206 ILE A N 1
ATOM 1531 C CA . ILE A 1 206 ? 0.231 -12.469 10.164 1 89.88 206 ILE A CA 1
ATOM 1532 C C . ILE A 1 206 ? 0.295 -13.492 11.297 1 89.88 206 ILE A C 1
ATOM 1534 O O . ILE A 1 206 ? -0.053 -14.656 11.102 1 89.88 206 ILE A O 1
ATOM 1538 N N . GLU A 1 207 ? 0.746 -13.07 12.414 1 86.94 207 GLU A N 1
ATOM 1539 C CA . GLU A 1 207 ? 0.932 -13.977 13.547 1 86.94 207 GLU A CA 1
ATOM 1540 C C . GLU A 1 207 ? -0.366 -14.695 13.898 1 86.94 207 GLU A C 1
ATOM 1542 O O . GLU A 1 207 ? -0.356 -15.891 14.195 1 86.94 207 GLU A O 1
ATOM 1547 N N . SER A 1 208 ? -1.422 -14 13.844 1 78.5 208 SER A N 1
ATOM 1548 C CA . SER A 1 208 ? -2.713 -14.547 14.25 1 78.5 208 SER A CA 1
ATOM 1549 C C . SER A 1 208 ? -3.172 -15.641 13.289 1 78.5 208 SER A C 1
ATOM 1551 O O . SER A 1 208 ? -4.039 -16.453 13.633 1 78.5 208 SER A O 1
ATOM 1553 N N . PHE A 1 209 ? -2.637 -15.688 12.148 1 80.75 209 PHE A N 1
ATOM 1554 C CA . PHE A 1 209 ? -3.047 -16.672 11.156 1 80.75 209 PHE A CA 1
ATOM 1555 C C . PHE A 1 209 ? -2.312 -17.984 11.359 1 80.75 209 PHE A C 1
ATOM 1557 O O . PHE A 1 209 ? -2.637 -18.984 10.719 1 80.75 209 PHE A O 1
ATOM 1564 N N . LYS A 1 210 ? -1.339 -17.969 12.211 1 83.69 210 LYS A N 1
ATOM 1565 C CA . LYS A 1 210 ? -0.588 -19.156 12.586 1 83.69 210 LYS A CA 1
ATOM 1566 C C . LYS A 1 210 ? 0.007 -19.844 11.359 1 83.69 210 LYS A C 1
ATOM 1568 O O . LYS A 1 210 ? -0.028 -21.062 11.25 1 83.69 210 LYS A O 1
ATOM 1573 N N . VAL A 1 211 ? 0.348 -19.156 10.43 1 88.56 211 VAL A N 1
ATOM 1574 C CA . VAL A 1 211 ? 1.026 -19.672 9.242 1 88.56 211 VAL A CA 1
ATOM 1575 C C . VAL A 1 211 ? 2.539 -19.625 9.453 1 88.56 211 VAL A C 1
ATOM 1577 O O . VAL A 1 211 ? 3.07 -18.625 9.938 1 88.56 211 VAL A O 1
ATOM 1580 N N . PRO A 1 212 ? 3.186 -20.781 9.156 1 94.44 212 PRO A N 1
ATOM 1581 C CA . PRO A 1 212 ? 4.645 -20.734 9.273 1 94.44 212 PRO A CA 1
ATOM 1582 C C . PRO A 1 212 ? 5.281 -19.703 8.359 1 94.44 212 PRO A C 1
ATOM 1584 O O . PRO A 1 212 ? 4.824 -19.5 7.227 1 94.44 212 PRO A O 1
ATOM 1587 N N . SER A 1 213 ? 6.277 -19.031 8.891 1 96.75 213 SER A N 1
ATOM 1588 C CA . SER A 1 213 ? 6.941 -17.984 8.117 1 96.75 213 SER A CA 1
ATOM 1589 C C . SER A 1 213 ? 8.453 -18.188 8.109 1 96.75 213 SER A C 1
ATOM 1591 O O . SER A 1 213 ? 9.023 -18.703 9.07 1 96.75 213 SER A O 1
ATOM 1593 N N . VAL A 1 214 ? 9.039 -17.859 7.031 1 98.19 214 VAL A N 1
ATOM 1594 C CA . VAL A 1 214 ? 10.492 -17.812 6.887 1 98.19 214 VAL A CA 1
ATOM 1595 C C . VAL A 1 214 ? 10.906 -16.438 6.332 1 98.19 214 VAL A C 1
ATOM 1597 O O . VAL A 1 214 ? 10.062 -15.688 5.836 1 98.19 214 VAL A O 1
ATOM 1600 N N . VAL A 1 215 ? 12.266 -16.109 6.457 1 98.38 215 VAL A N 1
ATOM 1601 C CA . VAL A 1 215 ? 12.727 -14.781 6.09 1 98.38 215 VAL A CA 1
ATOM 1602 C C . VAL A 1 215 ? 13.875 -14.883 5.09 1 98.38 215 VAL A C 1
ATOM 1604 O O . VAL A 1 215 ? 14.688 -15.805 5.164 1 98.38 215 VAL A O 1
ATOM 1607 N N . CYS A 1 216 ? 13.844 -13.992 4.184 1 98.38 216 CYS A N 1
ATOM 1608 C CA . CYS A 1 216 ? 14.945 -13.75 3.262 1 98.38 216 CYS A CA 1
ATOM 1609 C C . CYS A 1 216 ? 15.445 -12.312 3.383 1 98.38 216 CYS A C 1
ATOM 1611 O O . CYS A 1 216 ? 14.656 -11.367 3.354 1 98.38 216 CYS A O 1
ATOM 1613 N N . VAL A 1 217 ? 16.812 -12.141 3.529 1 98.25 217 VAL A N 1
ATOM 1614 C CA . VAL A 1 217 ? 17.406 -10.805 3.564 1 98.25 217 VAL A CA 1
ATOM 1615 C C . VAL A 1 217 ? 18 -10.469 2.199 1 98.25 217 VAL A C 1
ATOM 1617 O O . VAL A 1 217 ? 19.062 -10.984 1.834 1 98.25 217 VAL A O 1
ATOM 1620 N N . ASN A 1 218 ? 17.312 -9.602 1.483 1 96.81 218 ASN A N 1
ATOM 1621 C CA . ASN A 1 218 ? 17.766 -9.148 0.172 1 96.81 218 ASN A CA 1
ATOM 1622 C C . ASN A 1 218 ? 18.828 -8.055 0.291 1 96.81 218 ASN A C 1
ATOM 1624 O O . ASN A 1 218 ? 18.719 -7.168 1.14 1 96.81 218 ASN A O 1
ATOM 1628 N N . LYS A 1 219 ? 19.844 -8.133 -0.539 1 93.5 219 LYS A N 1
ATOM 1629 C CA . LYS A 1 219 ? 20.984 -7.207 -0.528 1 93.5 219 LYS A CA 1
ATOM 1630 C C . LYS A 1 219 ? 21.625 -7.137 0.856 1 93.5 219 LYS A C 1
ATOM 1632 O O . LYS A 1 219 ? 21.859 -6.047 1.378 1 93.5 219 LYS A O 1
ATOM 1637 N N . TRP A 1 220 ? 21.812 -8.234 1.484 1 95.38 220 TRP A N 1
ATOM 1638 C CA . TRP A 1 220 ? 22.219 -8.312 2.883 1 95.38 220 TRP A CA 1
ATOM 1639 C C . TRP A 1 220 ? 23.594 -7.68 3.09 1 95.38 220 TRP A C 1
ATOM 1641 O O . TRP A 1 220 ? 23.906 -7.199 4.18 1 95.38 220 TRP A O 1
ATOM 1651 N N . ASP A 1 221 ? 24.438 -7.645 2.057 1 92.56 221 ASP A N 1
ATOM 1652 C CA . ASP A 1 221 ? 25.828 -7.223 2.164 1 92.56 221 ASP A CA 1
ATOM 1653 C C . ASP A 1 221 ? 25.938 -5.699 2.121 1 92.56 221 ASP A C 1
ATOM 1655 O O . ASP A 1 221 ? 27.031 -5.152 2.342 1 92.56 221 ASP A O 1
ATOM 1659 N N . LEU A 1 222 ? 24.875 -5.035 1.854 1 87.38 222 LEU A N 1
ATOM 1660 C CA . LEU A 1 222 ? 24.906 -3.578 1.845 1 87.38 222 LEU A CA 1
ATOM 1661 C C . LEU A 1 222 ? 25.078 -3.029 3.258 1 87.38 222 LEU A C 1
ATOM 1663 O O . LEU A 1 222 ? 25.656 -1.955 3.445 1 87.38 222 LEU A O 1
ATOM 1667 N N . ASN A 1 223 ? 24.562 -3.676 4.254 1 90.5 223 ASN A N 1
ATOM 1668 C CA . ASN A 1 223 ? 24.703 -3.35 5.668 1 90.5 223 ASN A CA 1
ATOM 1669 C C . ASN A 1 223 ? 24.75 -4.609 6.531 1 90.5 223 ASN A C 1
ATOM 1671 O O . ASN A 1 223 ? 23.719 -5.043 7.051 1 90.5 223 ASN A O 1
ATOM 1675 N N . LYS A 1 224 ? 25.891 -5.043 6.734 1 93.56 224 LYS A N 1
ATOM 1676 C CA . LYS A 1 224 ? 26.094 -6.32 7.406 1 93.56 224 LYS A CA 1
ATOM 1677 C C . LYS A 1 224 ? 25.656 -6.25 8.867 1 93.56 224 LYS A C 1
ATOM 1679 O O . LYS A 1 224 ? 25.172 -7.238 9.422 1 93.56 224 LYS A O 1
ATOM 1684 N N . GLU A 1 225 ? 25.781 -5.145 9.422 1 93.19 225 GLU A N 1
ATOM 1685 C CA . GLU A 1 225 ? 25.391 -4.977 10.828 1 93.19 225 GLU A CA 1
ATOM 1686 C C . GLU A 1 225 ? 23.891 -5.148 11.016 1 93.19 225 GLU A C 1
ATOM 1688 O O . GLU A 1 225 ? 23.453 -5.902 11.883 1 93.19 225 GLU A O 1
ATOM 1693 N N . VAL A 1 226 ? 23.172 -4.48 10.211 1 92.81 226 VAL A N 1
ATOM 1694 C CA . VAL A 1 226 ? 21.719 -4.578 10.312 1 92.81 226 VAL A CA 1
ATOM 1695 C C . VAL A 1 226 ? 21.266 -5.98 9.906 1 92.81 226 VAL A C 1
ATOM 1697 O O . VAL A 1 226 ? 20.312 -6.52 10.484 1 92.81 226 VAL A O 1
ATOM 1700 N N . SER A 1 227 ? 21.938 -6.551 8.953 1 96.56 227 SER A N 1
ATOM 1701 C CA . SER A 1 227 ? 21.625 -7.926 8.562 1 96.56 227 SER A CA 1
ATOM 1702 C C . SER A 1 227 ? 21.781 -8.883 9.742 1 96.56 227 SER A C 1
ATOM 1704 O O . SER A 1 227 ? 20.953 -9.773 9.945 1 96.56 227 SER A O 1
ATOM 1706 N N . GLN A 1 228 ? 22.797 -8.664 10.461 1 97.31 228 GLN A N 1
ATOM 1707 C CA . GLN A 1 228 ? 23.031 -9.484 11.641 1 97.31 228 GLN A CA 1
ATOM 1708 C C . GLN A 1 228 ? 21.938 -9.281 12.68 1 97.31 228 GLN A C 1
ATOM 1710 O O . GLN A 1 228 ? 21.531 -10.227 13.359 1 97.31 228 GLN A O 1
ATOM 1715 N N . GLN A 1 229 ? 21.531 -8.07 12.828 1 96.88 229 GLN A N 1
ATOM 1716 C CA . GLN A 1 229 ? 20.438 -7.785 13.742 1 96.88 229 GLN A CA 1
ATOM 1717 C C . GLN A 1 229 ? 19.156 -8.523 13.328 1 96.88 229 GLN A C 1
ATOM 1719 O O . GLN A 1 229 ? 18.453 -9.07 14.18 1 96.88 229 GLN A O 1
ATOM 1724 N N . ILE A 1 230 ? 18.906 -8.508 12.047 1 97.69 230 ILE A N 1
ATOM 1725 C CA . ILE A 1 230 ? 17.734 -9.203 11.508 1 97.69 230 ILE A CA 1
ATOM 1726 C C . ILE A 1 230 ? 17.844 -10.695 11.797 1 97.69 230 ILE A C 1
ATOM 1728 O O . ILE A 1 230 ? 16.891 -11.312 12.281 1 97.69 230 ILE A O 1
ATOM 1732 N N . GLU A 1 231 ? 19 -11.25 11.547 1 98.19 231 GLU A N 1
ATOM 1733 C CA . GLU A 1 231 ? 19.234 -12.672 11.789 1 98.19 231 GLU A CA 1
ATOM 1734 C C . GLU A 1 231 ? 19.078 -13.016 13.266 1 98.19 231 GLU A C 1
ATOM 1736 O O . GLU A 1 231 ? 18.5 -14.047 13.609 1 98.19 231 GLU A O 1
ATOM 1741 N N . LYS A 1 232 ? 19.609 -12.227 14.094 1 98.19 232 LYS A N 1
ATOM 1742 C CA . LYS A 1 232 ? 19.5 -12.438 15.531 1 98.19 232 LYS A CA 1
ATOM 1743 C C . LYS A 1 232 ? 18.047 -12.414 15.992 1 98.19 232 LYS A C 1
ATOM 1745 O O . LYS A 1 232 ? 17.625 -13.258 16.781 1 98.19 232 LYS A O 1
ATOM 1750 N N . TYR A 1 233 ? 17.391 -11.398 15.555 1 98 233 TYR A N 1
ATOM 1751 C CA . TYR A 1 233 ? 15.977 -11.32 15.875 1 98 233 TYR A CA 1
ATOM 1752 C C . TYR A 1 233 ? 15.25 -12.586 15.445 1 98 233 TYR A C 1
ATOM 1754 O O . TYR A 1 233 ? 14.43 -13.125 16.203 1 98 233 TYR A O 1
ATOM 1762 N N . CYS A 1 234 ? 15.492 -13.031 14.211 1 97.75 234 CYS A N 1
ATOM 1763 C CA . CYS A 1 234 ? 14.844 -14.234 13.688 1 97.75 234 CYS A CA 1
ATOM 1764 C C . CYS A 1 234 ? 15.18 -15.445 14.547 1 97.75 234 CYS A C 1
ATOM 1766 O O . CYS A 1 234 ? 14.289 -16.234 14.891 1 97.75 234 CYS A O 1
ATOM 1768 N N . GLU A 1 235 ? 16.375 -15.562 14.891 1 97.44 235 GLU A N 1
ATOM 1769 C CA . GLU A 1 235 ? 16.797 -16.656 15.75 1 97.44 235 GLU A CA 1
ATOM 1770 C C . GLU A 1 235 ? 16.062 -16.641 17.094 1 97.44 235 GLU A C 1
ATOM 1772 O O . GLU A 1 235 ? 15.547 -17.656 17.547 1 97.44 235 GLU A O 1
ATOM 1777 N N . GLU A 1 236 ? 15.984 -15.523 17.672 1 97.38 236 GLU A N 1
ATOM 1778 C CA . GLU A 1 236 ? 15.344 -15.344 18.969 1 97.38 236 GLU A CA 1
ATOM 1779 C C . GLU A 1 236 ? 13.852 -15.648 18.891 1 97.38 236 GLU A C 1
ATOM 1781 O O . GLU A 1 236 ? 13.242 -16.047 19.891 1 97.38 236 GLU A O 1
ATOM 1786 N N . ASN A 1 237 ? 13.289 -15.492 17.766 1 95.81 237 ASN A N 1
ATOM 1787 C CA . ASN A 1 237 ? 11.852 -15.703 17.609 1 95.81 237 ASN A CA 1
ATOM 1788 C C . ASN A 1 237 ? 11.547 -17 16.859 1 95.81 237 ASN A C 1
ATOM 1790 O O . ASN A 1 237 ? 10.43 -17.203 16.391 1 95.81 237 ASN A O 1
ATOM 1794 N N . LYS A 1 238 ? 12.555 -17.812 16.609 1 95 238 LYS A N 1
ATOM 1795 C CA . LYS A 1 238 ? 12.43 -19.125 16.016 1 95 238 LYS A CA 1
ATOM 1796 C C . LYS A 1 238 ? 11.922 -19.047 14.578 1 95 238 LYS A C 1
ATOM 1798 O O . LYS A 1 238 ? 11.039 -19.812 14.18 1 95 238 LYS A O 1
ATOM 1803 N N . ILE A 1 239 ? 12.383 -18.094 13.922 1 96.75 239 ILE A N 1
ATOM 1804 C CA . ILE A 1 239 ? 12.094 -17.906 12.5 1 96.75 239 ILE A CA 1
ATOM 1805 C C . ILE A 1 239 ? 13.336 -18.25 11.68 1 96.75 239 ILE A C 1
ATOM 1807 O O . ILE A 1 239 ? 14.438 -17.766 11.984 1 96.75 239 ILE A O 1
ATOM 1811 N N . VAL A 1 240 ? 13.188 -19.047 10.695 1 97.19 240 VAL A N 1
ATOM 1812 C CA . VAL A 1 240 ? 14.32 -19.484 9.891 1 97.19 240 VAL A CA 1
ATOM 1813 C C . VAL A 1 240 ? 14.633 -18.438 8.82 1 97.19 240 VAL A C 1
ATOM 1815 O O . VAL A 1 240 ? 13.734 -18 8.102 1 97.19 240 VAL A O 1
ATOM 1818 N N . VAL A 1 241 ? 15.852 -18.047 8.766 1 98.38 241 VAL A N 1
ATOM 1819 C CA . VAL A 1 241 ? 16.328 -17.266 7.621 1 98.38 241 VAL A CA 1
ATOM 1820 C C . VAL A 1 241 ? 16.75 -18.219 6.504 1 98.38 241 VAL A C 1
ATOM 1822 O O . VAL A 1 241 ? 17.797 -18.875 6.594 1 98.38 241 VAL A O 1
ATOM 1825 N N . VAL A 1 242 ? 16 -18.234 5.453 1 98 242 VAL A N 1
ATOM 1826 C CA . VAL A 1 242 ? 16.172 -19.297 4.457 1 98 242 VAL A CA 1
ATOM 1827 C C . VAL A 1 242 ? 17.094 -18.797 3.342 1 98 242 VAL A C 1
ATOM 1829 O O . VAL A 1 242 ? 17.578 -19.594 2.527 1 98 242 VAL A O 1
ATOM 1832 N N . GLY A 1 243 ? 17.281 -17.484 3.355 1 97.19 243 GLY A N 1
ATOM 1833 C CA . GLY A 1 243 ? 18.109 -16.984 2.27 1 97.19 243 GLY A CA 1
ATOM 1834 C C . GLY A 1 243 ? 18.688 -15.609 2.547 1 97.19 243 GLY A C 1
ATOM 1835 O O . GLY A 1 243 ? 18.062 -14.797 3.225 1 97.19 243 GLY A O 1
ATOM 1836 N N . LYS A 1 244 ? 19.906 -15.391 2.08 1 97.75 244 LYS A N 1
ATOM 1837 C CA . LYS A 1 244 ? 20.578 -14.102 1.992 1 97.75 244 LYS A CA 1
ATOM 1838 C C . LYS A 1 244 ? 21.047 -13.82 0.567 1 97.75 244 LYS A C 1
ATOM 1840 O O . LYS A 1 244 ? 21.844 -14.57 0.016 1 97.75 244 LYS A O 1
ATOM 1845 N N . ILE A 1 245 ? 20.516 -12.789 -0.01 1 97.75 245 ILE A N 1
ATOM 1846 C CA . ILE A 1 245 ? 20.828 -12.469 -1.396 1 97.75 245 ILE A CA 1
ATOM 1847 C C . ILE A 1 245 ? 21.766 -11.266 -1.442 1 97.75 245 ILE A C 1
ATOM 1849 O O . ILE A 1 245 ? 21.484 -10.227 -0.839 1 97.75 245 ILE A O 1
ATOM 1853 N N . ASP A 1 246 ? 22.828 -11.352 -2.203 1 96 246 ASP A N 1
ATOM 1854 C CA . ASP A 1 246 ? 23.797 -10.266 -2.355 1 96 246 ASP A CA 1
ATOM 1855 C C . ASP A 1 246 ? 23.234 -9.141 -3.223 1 96 246 ASP A C 1
ATOM 1857 O O . ASP A 1 246 ? 22.344 -9.375 -4.043 1 96 246 ASP A O 1
ATOM 1861 N N . PHE A 1 247 ? 23.734 -8 -2.885 1 90.5 247 PHE A N 1
ATOM 1862 C CA . PHE A 1 247 ? 23.531 -6.992 -3.92 1 90.5 247 PHE A CA 1
ATOM 1863 C C . PHE A 1 247 ? 24.203 -7.422 -5.223 1 90.5 247 PHE A C 1
ATOM 1865 O O . PHE A 1 247 ? 25.406 -7.68 -5.25 1 90.5 247 PHE A O 1
ATOM 1872 N N . ASP A 1 248 ? 23.5 -7.594 -6.262 1 92 248 ASP A N 1
ATOM 1873 C CA . ASP A 1 248 ? 23.953 -8.07 -7.562 1 92 248 ASP A CA 1
ATOM 1874 C C . ASP A 1 248 ? 23.484 -7.133 -8.68 1 92 248 ASP A C 1
ATOM 1876 O O . ASP A 1 248 ? 22.297 -7.039 -8.961 1 92 248 ASP A O 1
ATOM 1880 N N . GLU A 1 249 ? 24.375 -6.5 -9.398 1 86.69 249 GLU A N 1
ATOM 1881 C CA . GLU A 1 249 ? 24.062 -5.547 -10.461 1 86.69 249 GLU A CA 1
ATOM 1882 C C . GLU A 1 249 ? 23.266 -6.207 -11.586 1 86.69 249 GLU A C 1
ATOM 1884 O O . GLU A 1 249 ? 22.547 -5.527 -12.328 1 86.69 249 GLU A O 1
ATOM 1889 N N . THR A 1 250 ? 23.469 -7.512 -11.672 1 90.75 250 THR A N 1
ATOM 1890 C CA . THR A 1 250 ? 22.75 -8.25 -12.711 1 90.75 250 THR A CA 1
ATOM 1891 C C . THR A 1 250 ? 21.25 -8.117 -12.531 1 90.75 250 THR A C 1
ATOM 1893 O O . THR A 1 250 ? 20.484 -8.172 -13.508 1 90.75 250 THR A O 1
ATOM 1896 N N . VAL A 1 251 ? 20.766 -7.93 -11.266 1 87.12 251 VAL A N 1
ATOM 1897 C CA . VAL A 1 251 ? 19.344 -7.742 -10.992 1 87.12 251 VAL A CA 1
ATOM 1898 C C . VAL A 1 251 ? 18.844 -6.465 -11.672 1 87.12 251 VAL A C 1
ATOM 1900 O O . VAL A 1 251 ? 17.797 -6.469 -12.328 1 87.12 251 VAL A O 1
ATOM 1903 N N . VAL A 1 252 ? 19.594 -5.43 -11.5 1 77.56 252 VAL A N 1
ATOM 1904 C CA . VAL A 1 252 ? 19.25 -4.141 -12.094 1 77.56 252 VAL A CA 1
ATOM 1905 C C . VAL A 1 252 ? 19.219 -4.266 -13.617 1 77.56 252 VAL A C 1
ATOM 1907 O O . VAL A 1 252 ? 18.312 -3.762 -14.273 1 77.56 252 VAL A O 1
ATOM 1910 N N . LYS A 1 253 ? 20.25 -4.961 -14.148 1 83.12 253 LYS A N 1
ATOM 1911 C CA . LYS A 1 253 ? 20.359 -5.164 -15.594 1 83.12 253 LYS A CA 1
ATOM 1912 C C . LYS A 1 253 ? 19.156 -5.941 -16.125 1 83.12 253 LYS A C 1
ATOM 1914 O O . LYS A 1 253 ? 18.609 -5.598 -17.172 1 83.12 253 LYS A O 1
ATOM 1919 N N . ALA A 1 254 ? 18.812 -6.996 -15.43 1 84.75 254 ALA A N 1
ATOM 1920 C CA . ALA A 1 254 ? 17.672 -7.828 -15.836 1 84.75 254 ALA A CA 1
ATOM 1921 C C . ALA A 1 254 ? 16.391 -7.02 -15.875 1 84.75 254 ALA A C 1
ATOM 1923 O O . ALA A 1 254 ? 15.617 -7.113 -16.828 1 84.75 254 ALA A O 1
ATOM 1924 N N . LEU A 1 255 ? 16.141 -6.211 -14.852 1 76.31 255 LEU A N 1
ATOM 1925 C CA . LEU A 1 255 ? 14.922 -5.398 -14.758 1 76.31 255 LEU A CA 1
ATOM 1926 C C . LEU A 1 255 ? 14.891 -4.355 -15.875 1 76.31 255 LEU A C 1
ATOM 1928 O O . LEU A 1 255 ? 13.836 -4.117 -16.469 1 76.31 255 LEU A O 1
ATOM 1932 N N . LYS A 1 256 ? 16.047 -3.83 -16.141 1 72.81 256 LYS A N 1
ATOM 1933 C CA . LYS A 1 256 ? 16.156 -2.844 -17.219 1 72.81 256 LYS A CA 1
ATOM 1934 C C . LYS A 1 256 ? 15.766 -3.443 -18.562 1 72.81 256 LYS A C 1
ATOM 1936 O O . LYS A 1 256 ? 15.172 -2.764 -19.406 1 72.81 256 LYS A O 1
ATOM 1941 N N . ASN A 1 257 ? 16.094 -4.641 -18.703 1 77.12 257 ASN A N 1
ATOM 1942 C CA . ASN A 1 257 ? 15.852 -5.32 -19.969 1 77.12 257 ASN A CA 1
ATOM 1943 C C . ASN A 1 257 ? 14.516 -6.066 -19.953 1 77.12 257 ASN A C 1
ATOM 1945 O O . ASN A 1 257 ? 14.242 -6.879 -20.828 1 77.12 257 ASN A O 1
ATOM 1949 N N . LEU A 1 258 ? 13.727 -5.867 -18.875 1 76.25 258 LEU A N 1
ATOM 1950 C CA . LEU A 1 258 ? 12.438 -6.516 -18.719 1 76.25 258 LEU A CA 1
ATOM 1951 C C . LEU A 1 258 ? 12.578 -8.031 -18.75 1 76.25 258 LEU A C 1
ATOM 1953 O O . LEU A 1 258 ? 11.805 -8.727 -19.406 1 76.25 258 LEU A O 1
ATOM 1957 N N . GLN A 1 259 ? 13.703 -8.461 -18.141 1 79.5 259 GLN A N 1
ATOM 1958 C CA . GLN A 1 259 ? 13.969 -9.898 -18.078 1 79.5 259 GLN A CA 1
ATOM 1959 C C . GLN A 1 259 ? 13.992 -10.375 -16.625 1 79.5 259 GLN A C 1
ATOM 1961 O O . GLN A 1 259 ? 14.188 -9.578 -15.703 1 79.5 259 GLN A O 1
ATOM 1966 N N . SER A 1 260 ? 13.664 -11.656 -16.5 1 82.62 260 SER A N 1
ATOM 1967 C CA . SER A 1 260 ? 13.891 -12.281 -15.203 1 82.62 260 SER A CA 1
ATOM 1968 C C . SER A 1 260 ? 15.359 -12.672 -15.023 1 82.62 260 SER A C 1
ATOM 1970 O O . SER A 1 260 ? 16.125 -12.711 -15.992 1 82.62 260 SER A O 1
ATOM 1972 N N . LEU A 1 261 ? 15.742 -12.883 -13.867 1 89.31 261 LEU A N 1
ATOM 1973 C CA . LEU A 1 261 ? 17.125 -13.266 -13.555 1 89.31 261 LEU A CA 1
ATOM 1974 C C . LEU A 1 261 ? 17.469 -14.609 -14.188 1 89.31 261 LEU A C 1
ATOM 1976 O O . LEU A 1 261 ? 18.641 -14.984 -14.258 1 89.31 261 LEU A O 1
ATOM 1980 N N . SER A 1 262 ? 16.453 -15.312 -14.648 1 88.44 262 SER A N 1
ATOM 1981 C CA . SER A 1 262 ? 16.688 -16.609 -15.289 1 88.44 262 SER A CA 1
ATOM 1982 C C . SER A 1 262 ? 17.5 -16.453 -16.562 1 88.44 262 SER A C 1
ATOM 1984 O O . SER A 1 262 ? 18.125 -17.406 -17.031 1 88.44 262 SER A O 1
ATOM 1986 N N . SER A 1 263 ? 17.469 -15.289 -17.172 1 89.69 263 SER A N 1
ATOM 1987 C CA . SER A 1 263 ? 18.281 -14.992 -18.344 1 89.69 263 SER A CA 1
ATOM 1988 C C . SER A 1 263 ? 19.766 -14.891 -17.984 1 89.69 263 SER A C 1
ATOM 1990 O O . SER A 1 263 ? 20.625 -14.906 -18.859 1 89.69 263 SER A O 1
ATOM 1992 N N . TYR A 1 264 ? 20.094 -14.844 -16.719 1 92.62 264 TYR A N 1
ATOM 1993 C CA . TYR A 1 264 ? 21.438 -14.758 -16.188 1 92.62 264 TYR A CA 1
ATOM 1994 C C . TYR A 1 264 ? 21.688 -15.82 -15.125 1 92.62 264 TYR A C 1
ATOM 1996 O O . TYR A 1 264 ? 21.984 -15.492 -13.977 1 92.62 264 TYR A O 1
ATOM 2004 N N . PRO A 1 265 ? 21.688 -17.031 -15.555 1 92.19 265 PRO A N 1
ATOM 2005 C CA . PRO A 1 265 ? 21.719 -18.125 -14.586 1 92.19 265 PRO A CA 1
ATOM 2006 C C . PRO A 1 265 ? 23.016 -18.156 -13.789 1 92.19 265 PRO A C 1
ATOM 2008 O O . PRO A 1 265 ? 23.078 -18.766 -12.719 1 92.19 265 PRO A O 1
ATOM 2011 N N . ASP A 1 266 ? 24.062 -17.438 -14.242 1 93.5 266 ASP A N 1
ATOM 2012 C CA . ASP A 1 266 ? 25.344 -17.453 -13.562 1 93.5 266 ASP A CA 1
ATOM 2013 C C . ASP A 1 266 ? 25.453 -16.297 -12.555 1 93.5 266 ASP A C 1
ATOM 2015 O O . ASP A 1 266 ? 26.422 -16.219 -11.797 1 93.5 266 ASP A O 1
ATOM 2019 N N . SER A 1 267 ? 24.438 -15.539 -12.516 1 94.81 267 SER A N 1
ATOM 2020 C CA . SER A 1 267 ? 24.469 -14.422 -11.578 1 94.81 267 SER A CA 1
ATOM 2021 C C . SER A 1 267 ? 24.406 -14.914 -10.133 1 94.81 267 SER A C 1
ATOM 2023 O O . SER A 1 267 ? 23.812 -15.953 -9.852 1 94.81 267 SER A O 1
ATOM 2025 N N . THR A 1 268 ? 25.062 -14.195 -9.25 1 96.25 268 THR A N 1
ATOM 2026 C CA . THR A 1 268 ? 25.109 -14.547 -7.836 1 96.25 268 THR A CA 1
ATOM 2027 C C . THR A 1 268 ? 23.703 -14.555 -7.238 1 96.25 268 THR A C 1
ATOM 2029 O O . THR A 1 268 ? 23.328 -15.484 -6.516 1 96.25 268 THR A O 1
ATOM 2032 N N . ALA A 1 269 ? 22.922 -13.586 -7.512 1 96.06 269 ALA A N 1
ATOM 2033 C CA . ALA A 1 269 ? 21.578 -13.469 -6.984 1 96.06 269 ALA A CA 1
ATOM 2034 C C . ALA A 1 269 ? 20.703 -14.656 -7.41 1 96.06 269 ALA A C 1
ATOM 2036 O O . ALA A 1 269 ? 19.984 -15.219 -6.594 1 96.06 269 ALA A O 1
ATOM 2037 N N . TYR A 1 270 ? 20.844 -15.047 -8.695 1 96.62 270 TYR A N 1
ATOM 2038 C CA . TYR A 1 270 ? 20.062 -16.188 -9.18 1 96.62 270 TYR A CA 1
ATOM 2039 C C . TYR A 1 270 ? 20.406 -17.453 -8.414 1 96.62 270 TYR A C 1
ATOM 2041 O O . TYR A 1 270 ? 19.5 -18.188 -7.977 1 96.62 270 TYR A O 1
ATOM 2049 N N . GLN A 1 271 ? 21.656 -17.703 -8.258 1 97.19 271 GLN A N 1
ATOM 2050 C CA . GLN A 1 271 ? 22.109 -18.906 -7.566 1 97.19 271 GLN A CA 1
ATOM 2051 C C . GLN A 1 271 ? 21.656 -18.906 -6.113 1 97.19 271 GLN A C 1
ATOM 2053 O O . GLN A 1 271 ? 21.266 -19.953 -5.582 1 97.19 271 GLN A O 1
ATOM 2058 N N . GLN A 1 272 ? 21.688 -17.797 -5.527 1 97.88 272 GLN A N 1
ATOM 2059 C CA . GLN A 1 272 ? 21.281 -17.688 -4.133 1 97.88 272 GLN A CA 1
ATOM 2060 C C . GLN A 1 272 ? 19.781 -17.891 -3.98 1 97.88 272 GLN A C 1
ATOM 2062 O O . GLN A 1 272 ? 19.312 -18.5 -3.014 1 97.88 272 GLN A O 1
ATOM 2067 N N . ILE A 1 273 ? 19 -17.375 -4.891 1 97.88 273 ILE A N 1
ATOM 2068 C CA . ILE A 1 273 ? 17.547 -17.578 -4.855 1 97.88 273 ILE A CA 1
ATOM 2069 C C . ILE A 1 273 ? 17.234 -19.047 -5.133 1 97.88 273 ILE A C 1
ATOM 2071 O O . ILE A 1 273 ? 16.312 -19.609 -4.539 1 97.88 273 ILE A O 1
ATOM 2075 N N . TYR A 1 274 ? 18 -19.688 -6.027 1 97.69 274 TYR A N 1
ATOM 2076 C CA . TYR A 1 274 ? 17.844 -21.109 -6.301 1 97.69 274 TYR A CA 1
ATOM 2077 C C . TYR A 1 274 ? 18.062 -21.938 -5.035 1 97.69 274 TYR A C 1
ATOM 2079 O O . TYR A 1 274 ? 17.266 -22.812 -4.703 1 97.69 274 TYR A O 1
ATOM 2087 N N . LYS A 1 275 ? 19.156 -21.672 -4.355 1 97.88 275 LYS A N 1
ATOM 2088 C CA . LYS A 1 275 ? 19.453 -22.359 -3.107 1 97.88 275 LYS A CA 1
ATOM 2089 C C . LYS A 1 275 ? 18.359 -22.125 -2.07 1 97.88 275 LYS A C 1
ATOM 2091 O O . LYS A 1 275 ? 18 -23.031 -1.317 1 97.88 275 LYS A O 1
ATOM 2096 N N . MET A 1 276 ? 17.891 -20.891 -1.994 1 98.19 276 MET A N 1
ATOM 2097 C CA . MET A 1 276 ? 16.797 -20.547 -1.093 1 98.19 276 MET A CA 1
ATOM 2098 C C . MET A 1 276 ? 15.562 -21.375 -1.388 1 98.19 276 MET A C 1
ATOM 2100 O O . MET A 1 276 ? 14.898 -21.859 -0.467 1 98.19 276 MET A O 1
ATOM 2104 N N . TRP A 1 277 ? 15.289 -21.562 -2.689 1 98 277 TRP A N 1
ATOM 2105 C CA . TRP A 1 277 ? 14.133 -22.359 -3.078 1 98 277 TRP A CA 1
ATOM 2106 C C . TRP A 1 277 ? 14.273 -23.797 -2.574 1 98 277 TRP A C 1
ATOM 2108 O O . TRP A 1 277 ? 13.305 -24.375 -2.08 1 98 277 TRP A O 1
ATOM 2118 N N . LEU A 1 278 ? 15.453 -24.375 -2.703 1 97.69 278 LEU A N 1
ATOM 2119 C CA . LEU A 1 278 ? 15.672 -25.734 -2.244 1 97.69 278 LEU A CA 1
ATOM 2120 C C . LEU A 1 278 ? 15.367 -25.875 -0.756 1 97.69 278 LEU A C 1
ATOM 2122 O O . LEU A 1 278 ? 14.766 -26.859 -0.325 1 97.69 278 LEU A O 1
ATOM 2126 N N . ARG A 1 279 ? 15.727 -24.922 -0.006 1 97.44 279 ARG A N 1
ATOM 2127 C CA . ARG A 1 279 ? 15.445 -24.922 1.426 1 97.44 279 ARG A CA 1
ATOM 2128 C C . ARG A 1 279 ? 13.953 -24.781 1.692 1 97.44 279 ARG A C 1
ATOM 2130 O O . ARG A 1 279 ? 13.406 -25.469 2.562 1 97.44 279 ARG A O 1
ATOM 2137 N N . ILE A 1 280 ? 13.312 -23.859 0.971 1 97.94 280 ILE A N 1
ATOM 2138 C CA . ILE A 1 280 ? 11.875 -23.641 1.106 1 97.94 280 ILE A CA 1
ATOM 2139 C C . ILE A 1 280 ? 11.125 -24.938 0.773 1 97.94 280 ILE A C 1
ATOM 2141 O O . ILE A 1 280 ? 10.195 -25.328 1.488 1 97.94 280 ILE A O 1
ATOM 2145 N N . LYS A 1 281 ? 11.547 -25.562 -0.311 1 97.06 281 LYS A N 1
ATOM 2146 C CA . LYS A 1 281 ? 10.922 -26.812 -0.743 1 97.06 281 LYS A CA 1
ATOM 2147 C C . LYS A 1 281 ? 11.008 -27.875 0.349 1 97.06 281 LYS A C 1
ATOM 2149 O O . LYS A 1 281 ? 10.039 -28.609 0.594 1 97.06 281 LYS A O 1
ATOM 2154 N N . GLU A 1 282 ? 12.125 -27.953 0.978 1 96.5 282 GLU A N 1
ATOM 2155 C CA . GLU A 1 282 ? 12.305 -28.906 2.074 1 96.5 282 GLU A CA 1
ATOM 2156 C C . GLU A 1 282 ? 11.32 -28.625 3.207 1 96.5 282 GLU A C 1
ATOM 2158 O O . GLU A 1 282 ? 10.727 -29.547 3.762 1 96.5 282 GLU A O 1
ATOM 2163 N N . ILE A 1 283 ? 11.18 -27.391 3.514 1 95.88 283 ILE A N 1
ATOM 2164 C CA . ILE A 1 283 ? 10.281 -26.984 4.594 1 95.88 283 ILE A CA 1
ATOM 2165 C C . ILE A 1 283 ? 8.844 -27.312 4.215 1 95.88 283 ILE A C 1
ATOM 2167 O O . ILE A 1 283 ? 8.078 -27.828 5.043 1 95.88 283 ILE A O 1
ATOM 2171 N N . LEU A 1 284 ? 8.484 -26.984 2.969 1 95.19 284 LEU A N 1
ATOM 2172 C CA . LEU A 1 284 ? 7.137 -27.25 2.486 1 95.19 284 LEU A CA 1
ATOM 2173 C C . LEU A 1 284 ? 6.852 -28.75 2.484 1 95.19 284 LEU A C 1
ATOM 2175 O O . LEU A 1 284 ? 5.727 -29.172 2.768 1 95.19 284 LEU A O 1
ATOM 2179 N N . ASP A 1 285 ? 7.84 -29.531 2.164 1 91.25 285 ASP A N 1
ATOM 2180 C CA . ASP A 1 285 ? 7.684 -30.969 2.113 1 91.25 285 ASP A CA 1
ATOM 2181 C C . ASP A 1 285 ? 7.613 -31.562 3.52 1 91.25 285 ASP A C 1
ATOM 2183 O O . ASP A 1 285 ? 6.93 -32.562 3.742 1 91.25 285 ASP A O 1
ATOM 2187 N N . GLU A 1 286 ? 8.359 -30.969 4.496 1 82.75 286 GLU A N 1
ATOM 2188 C CA . GLU A 1 286 ? 8.352 -31.453 5.875 1 82.75 286 GLU A CA 1
ATOM 2189 C C . GLU A 1 286 ? 7.066 -31.047 6.594 1 82.75 286 GLU A C 1
ATOM 2191 O O . GLU A 1 286 ? 6.578 -31.781 7.461 1 82.75 286 GLU A O 1
ATOM 2196 N N . GLY A 1 287 ? 6.695 -29.734 6.648 1 62.53 287 GLY A N 1
ATOM 2197 C CA . GLY A 1 287 ? 5.5 -29.234 7.316 1 62.53 287 GLY A CA 1
ATOM 2198 C C . GLY A 1 287 ? 4.246 -30 6.938 1 62.53 287 GLY A C 1
ATOM 2199 O O . GLY A 1 287 ? 3.285 -30.047 7.707 1 62.53 287 GLY A O 1
ATOM 2200 N N . VAL A 1 288 ? 4.02 -30.516 5.703 1 50.75 288 VAL A N 1
ATOM 2201 C CA . VAL A 1 288 ? 2.914 -31.391 5.332 1 50.75 288 VAL A CA 1
ATOM 2202 C C . VAL A 1 288 ? 2.977 -32.688 6.145 1 50.75 288 VAL A C 1
ATOM 2204 O O . VAL A 1 288 ? 1.943 -33.281 6.469 1 50.75 288 VAL A O 1
ATOM 2207 N N . GLU A 1 289 ? 4.039 -33.219 6.633 1 43.72 289 GLU A N 1
ATOM 2208 C CA . GLU A 1 289 ? 4.051 -34.438 7.402 1 43.72 289 GLU A CA 1
ATOM 2209 C C . GLU A 1 289 ? 3.605 -34.219 8.844 1 43.72 289 GLU A C 1
ATOM 2211 O O . GLU A 1 289 ? 3.207 -35.125 9.539 1 43.72 289 GLU A O 1
ATOM 2216 N N . SER A 1 290 ? 3.766 -33.312 9.508 1 34.97 290 SER A N 1
ATOM 2217 C CA . SER A 1 290 ? 3.318 -33.25 10.898 1 34.97 290 SER A CA 1
ATOM 2218 C C . SER A 1 290 ? 1.829 -32.906 10.977 1 34.97 290 SER A C 1
ATOM 2220 O O . SER A 1 290 ? 1.279 -32.781 12.07 1 34.97 290 SER A O 1
ATOM 2222 N N . LYS A 1 291 ? 1.239 -32.844 9.906 1 29.16 291 LYS A N 1
ATOM 2223 C CA . LYS A 1 291 ? -0.212 -32.969 10.031 1 29.16 291 LYS A CA 1
ATOM 2224 C C . LYS A 1 291 ? -0.695 -34.344 9.641 1 29.16 291 LYS A C 1
ATOM 2226 O O . LYS A 1 291 ? -0.3 -34.875 8.594 1 29.16 291 LYS A O 1
ATOM 2231 N N . MET B 1 1 ? -0.685 29.016 4.625 1 93.31 1 MET B N 1
ATOM 2232 C CA . MET B 1 1 ? 0.224 27.875 4.578 1 93.31 1 MET B CA 1
ATOM 2233 C C . MET B 1 1 ? 0.031 27.078 3.295 1 93.31 1 MET B C 1
ATOM 2235 O O . MET B 1 1 ? -1.083 26.641 2.986 1 93.31 1 MET B O 1
ATOM 2239 N N . LYS B 1 2 ? 1.031 27.016 2.439 1 96.06 2 LYS B N 1
ATOM 2240 C CA . LYS B 1 2 ? 0.983 26.25 1.198 1 96.06 2 LYS B CA 1
ATOM 2241 C C . LYS B 1 2 ? 1.225 24.766 1.458 1 96.06 2 LYS B C 1
ATOM 2243 O O . LYS B 1 2 ? 2.076 24.391 2.271 1 96.06 2 LYS B O 1
ATOM 2248 N N . GLN B 1 3 ? 0.453 23.906 0.78 1 97.25 3 GLN B N 1
ATOM 2249 C CA . GLN B 1 3 ? 0.54 22.469 1.021 1 97.25 3 GLN B CA 1
ATOM 2250 C C . GLN B 1 3 ? 1.073 21.75 -0.208 1 97.25 3 GLN B C 1
ATOM 2252 O O . GLN B 1 3 ? 0.571 21.938 -1.318 1 97.25 3 GLN B O 1
ATOM 2257 N N . LEU B 1 4 ? 2.115 20.984 -0.017 1 98.06 4 LEU B N 1
ATOM 2258 C CA . LEU B 1 4 ? 2.719 20.125 -1.039 1 98.06 4 LEU B CA 1
ATOM 2259 C C . LEU B 1 4 ? 2.623 18.656 -0.651 1 98.06 4 LEU B C 1
ATOM 2261 O O . LEU B 1 4 ? 3.15 18.25 0.386 1 98.06 4 LEU B O 1
ATOM 2265 N N . ALA B 1 5 ? 1.946 17.859 -1.439 1 98.06 5 ALA B N 1
ATOM 2266 C CA . ALA B 1 5 ? 1.9 16.422 -1.235 1 98.06 5 ALA B CA 1
ATOM 2267 C C . ALA B 1 5 ? 2.873 15.703 -2.168 1 98.06 5 ALA B C 1
ATOM 2269 O O . ALA B 1 5 ? 2.904 15.977 -3.371 1 98.06 5 ALA B O 1
ATOM 2270 N N . ILE B 1 6 ? 3.693 14.852 -1.628 1 98.19 6 ILE B N 1
ATOM 2271 C CA . ILE B 1 6 ? 4.613 14.016 -2.395 1 98.19 6 ILE B CA 1
ATOM 2272 C C . ILE B 1 6 ? 4.039 12.602 -2.523 1 98.19 6 ILE B C 1
ATOM 2274 O O . ILE B 1 6 ? 3.832 11.914 -1.52 1 98.19 6 ILE B O 1
ATOM 2278 N N . LEU B 1 7 ? 3.811 12.18 -3.748 1 97.44 7 LEU B N 1
ATOM 2279 C CA . LEU B 1 7 ? 3.176 10.891 -4 1 97.44 7 LEU B CA 1
ATOM 2280 C C . LEU B 1 7 ? 4.027 10.039 -4.938 1 97.44 7 LEU B C 1
ATOM 2282 O O . LEU B 1 7 ? 4.938 10.547 -5.594 1 97.44 7 LEU B O 1
ATOM 2286 N N . SER B 1 8 ? 3.727 8.727 -4.957 1 96.56 8 SER B N 1
ATOM 2287 C CA . SER B 1 8 ? 4.328 7.781 -5.887 1 96.56 8 SER B CA 1
ATOM 2288 C C . SER B 1 8 ? 3.391 6.613 -6.172 1 96.56 8 SER B C 1
ATOM 2290 O O . SER B 1 8 ? 2.531 6.285 -5.352 1 96.56 8 SER B O 1
ATOM 2292 N N . GLY B 1 9 ? 3.553 6.043 -7.344 1 92.69 9 GLY B N 1
ATOM 2293 C CA . GLY B 1 9 ? 2.672 4.957 -7.746 1 92.69 9 GLY B CA 1
ATOM 2294 C C . GLY B 1 9 ? 3.012 3.637 -7.078 1 92.69 9 GLY B C 1
ATOM 2295 O O . GLY B 1 9 ? 2.174 2.734 -7.012 1 92.69 9 GLY B O 1
ATOM 2296 N N . LYS B 1 10 ? 4.184 3.529 -6.699 1 87.62 10 LYS B N 1
ATOM 2297 C CA . LYS B 1 10 ? 4.637 2.314 -6.027 1 87.62 10 LYS B CA 1
ATOM 2298 C C . LYS B 1 10 ? 5.711 2.631 -4.988 1 87.62 10 LYS B C 1
ATOM 2300 O O . LYS B 1 10 ? 6.285 3.721 -4.996 1 87.62 10 LYS B O 1
ATOM 2305 N N . GLY B 1 11 ? 5.883 1.626 -4.105 1 84.31 11 GLY B N 1
ATOM 2306 C CA . GLY B 1 11 ? 6.977 1.754 -3.156 1 84.31 11 GLY B CA 1
ATOM 2307 C C . GLY B 1 11 ? 8.344 1.626 -3.801 1 84.31 11 GLY B C 1
ATOM 2308 O O . GLY B 1 11 ? 8.484 0.989 -4.848 1 84.31 11 GLY B O 1
ATOM 2309 N N . GLY B 1 12 ? 9.383 2.303 -3.238 1 83.38 12 GLY B N 1
ATOM 2310 C CA . GLY B 1 12 ? 10.75 2.125 -3.688 1 83.38 12 GLY B CA 1
ATOM 2311 C C . GLY B 1 12 ? 11.18 3.146 -4.727 1 83.38 12 GLY B C 1
ATOM 2312 O O . GLY B 1 12 ? 12.328 3.141 -5.176 1 83.38 12 GLY B O 1
ATOM 2313 N N . THR B 1 13 ? 10.375 4.078 -5.066 1 88.94 13 THR B N 1
ATOM 2314 C CA . THR B 1 13 ? 10.656 5.062 -6.105 1 88.94 13 THR B CA 1
ATOM 2315 C C . THR B 1 13 ? 11.586 6.152 -5.578 1 88.94 13 THR B C 1
ATOM 2317 O O . THR B 1 13 ? 12.156 6.922 -6.355 1 88.94 13 THR B O 1
ATOM 2320 N N . GLY B 1 14 ? 11.695 6.297 -4.285 1 90 14 GLY B N 1
ATOM 2321 C CA . GLY B 1 14 ? 12.5 7.348 -3.686 1 90 14 GLY B CA 1
ATOM 2322 C C . GLY B 1 14 ? 11.672 8.469 -3.094 1 90 14 GLY B C 1
ATOM 2323 O O . GLY B 1 14 ? 12.203 9.531 -2.762 1 90 14 GLY B O 1
ATOM 2324 N N . LYS B 1 15 ? 10.43 8.273 -3 1 93.31 15 LYS B N 1
ATOM 2325 C CA . LYS B 1 15 ? 9.492 9.258 -2.475 1 93.31 15 LYS B CA 1
ATOM 2326 C C . LYS B 1 15 ? 9.922 9.742 -1.092 1 93.31 15 LYS B C 1
ATOM 2328 O O . LYS B 1 15 ? 10.016 10.945 -0.851 1 93.31 15 LYS B O 1
ATOM 2333 N N . THR B 1 16 ? 10.219 8.836 -0.174 1 90.75 16 THR B N 1
ATOM 2334 C CA . THR B 1 16 ? 10.57 9.195 1.196 1 90.75 16 THR B CA 1
ATOM 2335 C C . THR B 1 16 ? 11.914 9.922 1.238 1 90.75 16 THR B C 1
ATOM 2337 O O . THR B 1 16 ? 12.102 10.844 2.033 1 90.75 16 THR B O 1
ATOM 2340 N N . THR B 1 17 ? 12.844 9.508 0.409 1 90.12 17 THR B N 1
ATOM 2341 C CA . THR B 1 17 ? 14.133 10.18 0.319 1 90.12 17 THR B CA 1
ATOM 2342 C C . THR B 1 17 ? 13.961 11.625 -0.141 1 90.12 17 THR B C 1
ATOM 2344 O O . THR B 1 17 ? 14.578 12.531 0.417 1 90.12 17 THR B O 1
ATOM 2347 N N . VAL B 1 18 ? 13.156 11.805 -1.157 1 94.94 18 VAL B N 1
ATOM 2348 C CA . VAL B 1 18 ? 12.867 13.141 -1.665 1 94.94 18 VAL B CA 1
ATOM 2349 C C . VAL B 1 18 ? 12.195 13.977 -0.578 1 94.94 18 VAL B C 1
ATOM 2351 O O . VAL B 1 18 ? 12.586 15.117 -0.328 1 94.94 18 VAL B O 1
ATOM 2354 N N . ALA B 1 19 ? 11.219 13.406 0.106 1 94.5 19 ALA B N 1
ATOM 2355 C CA . ALA B 1 19 ? 10.508 14.102 1.179 1 94.5 19 ALA B CA 1
ATOM 2356 C C . ALA B 1 19 ? 11.469 14.5 2.301 1 94.5 19 ALA B C 1
ATOM 2358 O O . ALA B 1 19 ? 11.438 15.633 2.779 1 94.5 19 ALA B O 1
ATOM 2359 N N . ALA B 1 20 ? 12.297 13.547 2.713 1 91.5 20 ALA B N 1
ATOM 2360 C CA . ALA B 1 20 ? 13.258 13.805 3.781 1 91.5 20 ALA B CA 1
ATOM 2361 C C . ALA B 1 20 ? 14.234 14.906 3.391 1 91.5 20 ALA B C 1
ATOM 2363 O O . ALA B 1 20 ? 14.562 15.773 4.207 1 91.5 20 ALA B O 1
ATOM 2364 N N . THR B 1 21 ? 14.703 14.859 2.189 1 93.5 21 THR B N 1
ATOM 2365 C CA . THR B 1 21 ? 15.641 15.875 1.721 1 93.5 21 THR B CA 1
ATOM 2366 C C . THR B 1 21 ? 14.969 17.234 1.646 1 93.5 21 THR B C 1
ATOM 2368 O O . THR B 1 21 ? 15.539 18.25 2.078 1 93.5 21 THR B O 1
ATOM 2371 N N . LEU B 1 22 ? 13.758 17.297 1.136 1 94.69 22 LEU B N 1
ATOM 2372 C CA . LEU B 1 22 ? 13.008 18.547 1.071 1 94.69 22 LEU B CA 1
ATOM 2373 C C . LEU B 1 22 ? 12.797 19.125 2.467 1 94.69 22 LEU B C 1
ATOM 2375 O O . LEU B 1 22 ? 12.805 20.344 2.648 1 94.69 22 LEU B O 1
ATOM 2379 N N . SER B 1 23 ? 12.609 18.266 3.422 1 91.62 23 SER B N 1
ATOM 2380 C CA . SER B 1 23 ? 12.406 18.703 4.797 1 91.62 23 SER B CA 1
ATOM 2381 C C . SER B 1 23 ? 13.609 19.469 5.32 1 91.62 23 SER B C 1
ATOM 2383 O O . SER B 1 23 ? 13.484 20.281 6.242 1 91.62 23 SER B O 1
ATOM 2385 N N . THR B 1 24 ? 14.758 19.234 4.801 1 91.75 24 THR B N 1
ATOM 2386 C CA . THR B 1 24 ? 15.961 19.938 5.238 1 91.75 24 THR B CA 1
ATOM 2387 C C . THR B 1 24 ? 16.172 21.219 4.43 1 91.75 24 THR B C 1
ATOM 2389 O O . THR B 1 24 ? 16.859 22.141 4.883 1 91.75 24 THR B O 1
ATOM 2392 N N . ILE B 1 25 ? 15.594 21.266 3.285 1 94.75 25 ILE B N 1
ATOM 2393 C CA . ILE B 1 25 ? 15.781 22.375 2.367 1 94.75 25 ILE B CA 1
ATOM 2394 C C . ILE B 1 25 ? 14.742 23.469 2.66 1 94.75 25 ILE B C 1
ATOM 2396 O O . ILE B 1 25 ? 15.078 24.641 2.736 1 94.75 25 ILE B O 1
ATOM 2400 N N . VAL B 1 26 ? 13.516 23.062 2.809 1 95.75 26 VAL B N 1
ATOM 2401 C CA . VAL B 1 26 ? 12.398 23.984 2.973 1 95.75 26 VAL B CA 1
ATOM 2402 C C . VAL B 1 26 ? 12.406 24.562 4.387 1 95.75 26 VAL B C 1
ATOM 2404 O O . VAL B 1 26 ? 12.453 23.812 5.367 1 95.75 26 VAL B O 1
ATOM 2407 N N . LYS B 1 27 ? 12.406 25.781 4.457 1 92.94 27 LYS B N 1
ATOM 2408 C CA . LYS B 1 27 ? 12.344 26.453 5.75 1 92.94 27 LYS B CA 1
ATOM 2409 C C . LYS B 1 27 ? 10.898 26.719 6.16 1 92.94 27 LYS B C 1
ATOM 2411 O O . LYS B 1 27 ? 9.992 26.688 5.32 1 92.94 27 LYS B O 1
ATOM 2416 N N . ASN B 1 28 ? 10.648 26.922 7.477 1 94.19 28 ASN B N 1
ATOM 2417 C CA . ASN B 1 28 ? 9.352 27.297 8.023 1 94.19 28 ASN B CA 1
ATOM 2418 C C . ASN B 1 28 ? 8.258 26.344 7.578 1 94.19 28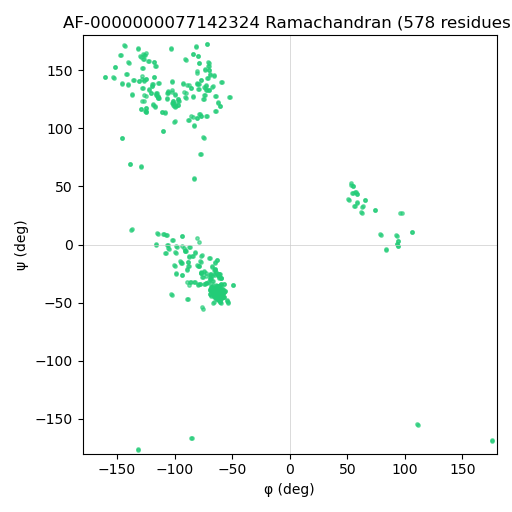 ASN B C 1
ATOM 2420 O O . ASN B 1 28 ? 7.234 26.766 7.035 1 94.19 28 ASN B O 1
ATOM 2424 N N . LYS B 1 29 ? 8.547 25.062 7.816 1 95.75 29 LYS B N 1
ATOM 2425 C CA . LYS B 1 29 ? 7.602 24.062 7.352 1 95.75 29 LYS B CA 1
ATOM 2426 C C . LYS B 1 29 ? 7.203 23.109 8.484 1 95.75 29 LYS B C 1
ATOM 2428 O O . LYS B 1 29 ? 7.898 23.031 9.5 1 95.75 29 LYS B O 1
ATOM 2433 N N . ILE B 1 30 ? 6.094 22.469 8.312 1 96.38 30 ILE B N 1
ATOM 2434 C CA . ILE B 1 30 ? 5.699 21.297 9.078 1 96.38 30 ILE B CA 1
ATOM 2435 C C . ILE B 1 30 ? 5.656 20.062 8.164 1 96.38 30 ILE B C 1
ATOM 2437 O O . ILE B 1 30 ? 5.238 20.172 7.004 1 96.38 30 ILE B O 1
ATOM 2441 N N . MET B 1 31 ? 6.145 18.984 8.711 1 96.44 31 MET B N 1
ATOM 2442 C CA . MET B 1 31 ? 6.141 17.75 7.945 1 96.44 31 MET B CA 1
ATOM 2443 C C . MET B 1 31 ? 5.016 16.828 8.406 1 96.44 31 MET B C 1
ATOM 2445 O O . MET B 1 31 ? 4.742 16.719 9.602 1 96.44 31 MET B O 1
ATOM 2449 N N . ALA B 1 32 ? 4.402 16.203 7.449 1 97.19 32 ALA B N 1
ATOM 2450 C CA . ALA B 1 32 ? 3.418 15.156 7.727 1 97.19 32 ALA B CA 1
ATOM 2451 C C . ALA B 1 32 ? 3.785 13.852 7.016 1 97.19 32 ALA B C 1
ATOM 2453 O O . ALA B 1 32 ? 3.873 13.812 5.785 1 97.19 32 ALA B O 1
ATOM 2454 N N . ASP B 1 33 ? 4.07 12.867 7.758 1 96.75 33 ASP B N 1
ATOM 2455 C CA . ASP B 1 33 ? 4.266 11.531 7.203 1 96.75 33 ASP B CA 1
ATOM 2456 C C . ASP B 1 33 ? 2.943 10.773 7.121 1 96.75 33 ASP B C 1
ATOM 2458 O O . ASP B 1 33 ? 2.459 10.25 8.125 1 96.75 33 ASP B O 1
ATOM 2462 N N . CYS B 1 34 ? 2.438 10.609 5.902 1 96.38 34 CYS B N 1
ATOM 2463 C CA . CYS B 1 34 ? 1.13 10 5.688 1 96.38 34 CYS B CA 1
ATOM 2464 C C . CYS B 1 34 ? 1.271 8.555 5.234 1 96.38 34 CYS B C 1
ATOM 2466 O O . CYS B 1 34 ? 0.283 7.91 4.875 1 96.38 34 CYS B O 1
ATOM 2468 N N . ASP B 1 35 ? 2.453 8.055 5.184 1 93.69 35 ASP B N 1
ATOM 2469 C CA . ASP B 1 35 ? 2.656 6.617 5.004 1 93.69 35 ASP B CA 1
ATOM 2470 C C . ASP B 1 35 ? 2.418 5.863 6.309 1 93.69 35 ASP B C 1
ATOM 2472 O O . ASP B 1 35 ? 3.355 5.32 6.898 1 93.69 35 ASP B O 1
ATOM 2476 N N . VAL B 1 36 ? 1.225 5.664 6.645 1 92.5 36 VAL B N 1
ATOM 2477 C CA . VAL B 1 36 ? 0.826 5.242 7.984 1 92.5 36 VAL B CA 1
ATOM 2478 C C . VAL B 1 36 ? 1.104 3.75 8.164 1 92.5 36 VAL B C 1
ATOM 2480 O O . VAL B 1 36 ? 1.165 3.252 9.289 1 92.5 36 VAL B O 1
ATOM 2483 N N . GLU B 1 37 ? 1.341 3.037 7.059 1 87.81 37 GLU B N 1
ATOM 2484 C CA . GLU B 1 37 ? 1.642 1.609 7.117 1 87.81 37 GLU B CA 1
ATOM 2485 C C . GLU B 1 37 ? 3.131 1.368 7.352 1 87.81 37 GLU B C 1
ATOM 2487 O O . GLU B 1 37 ? 3.518 0.344 7.918 1 87.81 37 GLU B O 1
ATOM 2492 N N . ALA B 1 38 ? 3.898 2.27 6.824 1 85.44 38 ALA B N 1
ATOM 2493 C CA . ALA B 1 38 ? 5.352 2.232 6.973 1 85.44 38 ALA B CA 1
ATOM 2494 C C . ALA B 1 38 ? 5.914 3.631 7.219 1 85.44 38 ALA B C 1
ATOM 2496 O O . ALA B 1 38 ? 6.629 4.176 6.375 1 85.44 38 ALA B O 1
ATOM 2497 N N . PRO B 1 39 ? 5.625 4.152 8.375 1 88.19 39 PRO B N 1
ATOM 2498 C CA . PRO B 1 39 ? 6.039 5.531 8.648 1 88.19 39 PRO B CA 1
ATOM 2499 C C . PRO B 1 39 ? 7.535 5.656 8.914 1 88.19 39 PRO B C 1
ATOM 2501 O O . PRO B 1 39 ? 7.965 5.645 10.07 1 88.19 39 PRO B O 1
ATOM 2504 N N . ASN B 1 40 ? 8.344 5.91 7.91 1 82.94 40 ASN B N 1
ATOM 2505 C CA . ASN B 1 40 ? 9.797 5.836 8.039 1 82.94 40 ASN B CA 1
ATOM 2506 C C . ASN B 1 40 ? 10.43 7.223 8.031 1 82.94 40 ASN B C 1
ATOM 2508 O O . ASN B 1 40 ? 11.625 7.367 8.281 1 82.94 40 ASN B O 1
ATOM 2512 N N . LEU B 1 41 ? 9.656 8.227 7.77 1 83.56 41 LEU B N 1
ATOM 2513 C CA . LEU B 1 41 ? 10.211 9.578 7.715 1 83.56 41 LEU B CA 1
ATOM 2514 C C . LEU B 1 41 ? 10.773 9.984 9.07 1 83.56 41 LEU B C 1
ATOM 2516 O O . LEU B 1 41 ? 11.852 10.586 9.148 1 83.56 41 LEU B O 1
ATOM 2520 N N . ASN B 1 42 ? 10.062 9.586 10.133 1 80.62 42 ASN B N 1
ATOM 2521 C CA . ASN B 1 42 ? 10.492 10 11.461 1 80.62 42 ASN B CA 1
ATOM 2522 C C . ASN B 1 42 ? 11.797 9.312 11.867 1 80.62 42 ASN B C 1
ATOM 2524 O O . ASN B 1 42 ? 12.523 9.812 12.727 1 80.62 42 ASN B O 1
ATOM 2528 N N . ILE B 1 43 ? 12.016 8.164 11.281 1 76.81 43 ILE B N 1
ATOM 2529 C CA . ILE B 1 43 ? 13.281 7.484 11.547 1 76.81 43 ILE B CA 1
ATOM 2530 C C . ILE B 1 43 ? 14.445 8.336 11.031 1 76.81 43 ILE B C 1
ATOM 2532 O O . ILE B 1 43 ? 15.469 8.469 11.703 1 76.81 43 ILE B O 1
ATOM 2536 N N . VAL B 1 44 ? 14.227 8.977 9.969 1 78.31 44 VAL B N 1
ATOM 2537 C CA . VAL B 1 44 ? 15.258 9.789 9.336 1 78.31 44 VAL B CA 1
ATOM 2538 C C . VAL B 1 44 ? 15.383 11.125 10.055 1 78.31 44 VAL B C 1
ATOM 2540 O O . VAL B 1 44 ? 16.5 11.625 10.266 1 78.31 44 VAL B O 1
ATOM 2543 N N . LEU B 1 45 ? 14.234 11.633 10.555 1 82.06 45 LEU B N 1
ATOM 2544 C CA . LEU B 1 45 ? 14.234 12.977 11.125 1 82.06 45 LEU B CA 1
ATOM 2545 C C . LEU B 1 45 ? 14.594 12.938 12.602 1 82.06 45 LEU B C 1
ATOM 2547 O O . LEU B 1 45 ? 14.953 13.961 13.188 1 82.06 45 LEU B O 1
ATOM 2551 N N . GLN B 1 46 ? 14.484 11.781 13.234 1 80.62 46 GLN B N 1
ATOM 2552 C CA . GLN B 1 46 ? 14.844 11.555 14.633 1 80.62 46 GLN B CA 1
ATOM 2553 C C . GLN B 1 46 ? 14.125 12.539 15.547 1 80.62 46 GLN B C 1
ATOM 2555 O O . GLN B 1 46 ? 14.758 13.188 16.391 1 80.62 46 GLN B O 1
ATOM 2560 N N . GLY B 1 47 ? 12.867 12.656 15.406 1 84.88 47 GLY B N 1
ATOM 2561 C CA . GLY B 1 47 ? 12.086 13.586 16.203 1 84.88 47 GLY B CA 1
ATOM 2562 C C . GLY B 1 47 ? 11.758 13.055 17.594 1 84.88 47 GLY B C 1
ATOM 2563 O O . GLY B 1 47 ? 11.625 11.844 17.781 1 84.88 47 GLY B O 1
ATOM 2564 N N . GLU B 1 48 ? 11.68 13.953 18.531 1 93.25 48 GLU B N 1
ATOM 2565 C CA . GLU B 1 48 ? 11.203 13.617 19.875 1 93.25 48 GLU B CA 1
ATOM 2566 C C . GLU B 1 48 ? 9.68 13.742 19.969 1 93.25 48 GLU B C 1
ATOM 2568 O O . GLU B 1 48 ? 9.109 14.758 19.547 1 93.25 48 GLU B O 1
ATOM 2573 N N . ILE B 1 49 ? 9.086 12.789 20.609 1 95.25 49 ILE B N 1
ATOM 2574 C CA . ILE B 1 49 ? 7.625 12.75 20.688 1 95.25 49 ILE B CA 1
ATOM 2575 C C . ILE B 1 49 ? 7.141 13.828 21.656 1 95.25 49 ILE B C 1
ATOM 2577 O O . ILE B 1 49 ? 7.617 13.906 22.797 1 95.25 49 ILE B O 1
ATOM 2581 N N . ILE B 1 50 ? 6.234 14.617 21.25 1 96.56 50 ILE B N 1
ATOM 2582 C CA . ILE B 1 50 ? 5.617 15.656 22.078 1 96.56 50 ILE B CA 1
ATOM 2583 C C . ILE B 1 50 ? 4.234 15.195 22.531 1 96.56 50 ILE B C 1
ATOM 2585 O O . ILE B 1 50 ? 3.85 15.406 23.688 1 96.56 50 ILE B O 1
ATOM 2589 N N . GLU B 1 51 ? 3.541 14.617 21.594 1 96.56 51 GLU B N 1
ATOM 2590 C CA . GLU B 1 51 ? 2.178 14.164 21.859 1 96.56 51 GLU B CA 1
ATOM 2591 C C . GLU B 1 51 ? 1.863 12.891 21.078 1 96.56 51 GLU B C 1
ATOM 2593 O O . GLU B 1 51 ? 2.314 12.719 19.938 1 96.56 51 GLU B O 1
ATOM 2598 N N . LYS B 1 52 ? 1.179 12 21.75 1 96.12 52 LYS B N 1
ATOM 2599 C CA . LYS B 1 52 ? 0.677 10.773 21.141 1 96.12 52 LYS B CA 1
ATOM 2600 C C . LYS B 1 52 ? -0.818 10.602 21.406 1 96.12 52 LYS B C 1
ATOM 2602 O O . LYS B 1 52 ? -1.27 10.656 22.547 1 96.12 52 LYS B O 1
ATOM 2607 N N . GLN B 1 53 ? -1.544 10.469 20.344 1 95.56 53 GLN B N 1
ATOM 2608 C CA . GLN B 1 53 ? -2.992 10.32 20.422 1 95.56 53 GLN B CA 1
ATOM 2609 C C . GLN B 1 53 ? -3.441 8.992 19.812 1 95.56 53 GLN B C 1
ATOM 2611 O O . GLN B 1 53 ? -2.936 8.586 18.766 1 95.56 53 GLN B O 1
ATOM 2616 N N . ASP B 1 54 ? -4.328 8.398 20.516 1 94.19 54 ASP B N 1
ATOM 2617 C CA . ASP B 1 54 ? -4.895 7.16 19.984 1 94.19 54 ASP B CA 1
ATOM 2618 C C . ASP B 1 54 ? -5.82 7.441 18.812 1 94.19 54 ASP B C 1
ATOM 2620 O O . ASP B 1 54 ? -6.496 8.469 18.766 1 94.19 54 ASP B O 1
ATOM 2624 N N . PHE B 1 55 ? -5.75 6.535 17.891 1 92.19 55 PHE B N 1
ATOM 2625 C CA . PHE B 1 55 ? -6.641 6.613 16.734 1 92.19 55 PHE B CA 1
ATOM 2626 C C . PHE B 1 55 ? -7.605 5.434 16.719 1 92.19 55 PHE B C 1
ATOM 2628 O O . PHE B 1 55 ? -7.184 4.281 16.844 1 92.19 55 PHE B O 1
ATOM 2635 N N . TYR B 1 56 ? -8.812 5.816 16.609 1 85.44 56 TYR B N 1
ATOM 2636 C CA . TYR B 1 56 ? -9.883 4.828 16.5 1 85.44 56 TYR B CA 1
ATOM 2637 C C . TYR B 1 56 ? -10.492 4.824 15.109 1 85.44 56 TYR B C 1
ATOM 2639 O O . TYR B 1 56 ? -11.32 5.68 14.789 1 85.44 56 TYR B O 1
ATOM 2647 N N . GLY B 1 57 ? -10.086 3.953 14.297 1 74.94 57 GLY B N 1
ATOM 2648 C CA . GLY B 1 57 ? -10.359 4.012 12.867 1 74.94 57 GLY B CA 1
ATOM 2649 C C . GLY B 1 57 ? -11.656 3.334 12.477 1 74.94 57 GLY B C 1
ATOM 2650 O O . GLY B 1 57 ? -12.211 3.611 11.414 1 74.94 57 GLY B O 1
ATOM 2651 N N . LYS B 1 58 ? -12.008 2.346 13.141 1 75.12 58 LYS B N 1
ATOM 2652 C CA . LYS B 1 58 ? -13.227 1.646 12.758 1 75.12 58 LYS B CA 1
ATOM 2653 C C . LYS B 1 58 ? -14 1.163 13.984 1 75.12 58 LYS B C 1
ATOM 2655 O O . LYS B 1 58 ? -13.422 1.025 15.062 1 75.12 58 LYS B O 1
ATOM 2660 N N . GLU B 1 59 ? -15.266 1.192 13.797 1 83.56 59 GLU B N 1
ATOM 2661 C CA . GLU B 1 59 ? -16.094 0.51 14.797 1 83.56 59 GLU B CA 1
ATOM 2662 C C . GLU B 1 59 ? -16.375 -0.929 14.375 1 83.56 59 GLU B C 1
ATOM 2664 O O . GLU B 1 59 ? -16.469 -1.229 13.188 1 83.56 59 GLU B O 1
ATOM 2669 N N . THR B 1 60 ? -16.297 -1.711 15.352 1 88.06 60 THR B N 1
ATOM 2670 C CA . THR B 1 60 ? -16.625 -3.113 15.117 1 88.06 60 THR B CA 1
ATOM 2671 C C . THR B 1 60 ? -17.828 -3.539 15.961 1 88.06 60 THR B C 1
ATOM 2673 O O . THR B 1 60 ? -17.984 -3.076 17.094 1 88.06 60 THR B O 1
ATOM 2676 N N . ALA B 1 61 ? -18.609 -4.391 15.367 1 92.81 61 ALA B N 1
ATOM 2677 C CA . ALA B 1 61 ? -19.766 -4.914 16.094 1 92.81 61 ALA B CA 1
ATOM 2678 C C . ALA B 1 61 ? -19.328 -5.938 17.141 1 92.81 61 ALA B C 1
ATOM 2680 O O . ALA B 1 61 ? -18.422 -6.742 16.891 1 92.81 61 ALA B O 1
ATOM 2681 N N . VAL B 1 62 ? -19.859 -5.824 18.266 1 94.94 62 VAL B N 1
ATOM 2682 C CA . VAL B 1 62 ? -19.688 -6.805 19.328 1 94.94 62 VAL B CA 1
ATOM 2683 C C . VAL B 1 62 ? -21.047 -7.34 19.781 1 94.94 62 VAL B C 1
ATOM 2685 O O . VAL B 1 62 ? -21.969 -6.566 20 1 94.94 62 VAL B O 1
ATOM 2688 N N . ILE B 1 63 ? -21.062 -8.672 19.891 1 96.19 63 ILE B N 1
ATOM 2689 C CA . ILE B 1 63 ? -22.312 -9.312 20.281 1 96.19 63 ILE B CA 1
ATOM 2690 C C . ILE B 1 63 ? -22.266 -9.688 21.75 1 96.19 63 ILE B C 1
ATOM 2692 O O . ILE B 1 63 ? -21.344 -10.391 22.188 1 96.19 63 ILE B O 1
ATOM 2696 N N . ASP B 1 64 ? -23.172 -9.227 22.5 1 96.44 64 ASP B N 1
ATOM 2697 C CA . ASP B 1 64 ? -23.344 -9.641 23.891 1 96.44 64 ASP B CA 1
ATOM 2698 C C . ASP B 1 64 ? -24.016 -11.016 23.953 1 96.44 64 ASP B C 1
ATOM 2700 O O . ASP B 1 64 ? -25.234 -11.133 23.797 1 96.44 64 ASP B O 1
ATOM 2704 N N . LYS B 1 65 ? -23.281 -11.953 24.359 1 94.5 65 LYS B N 1
ATOM 2705 C CA . LYS B 1 65 ? -23.75 -13.336 24.344 1 94.5 65 LYS B CA 1
ATOM 2706 C C . LYS B 1 65 ? -24.859 -13.555 25.359 1 94.5 65 LYS B C 1
ATOM 2708 O O . LYS B 1 65 ? -25.719 -14.422 25.172 1 94.5 65 LYS B O 1
ATOM 2713 N N . ASP B 1 66 ? -24.891 -12.773 26.375 1 95.94 66 ASP B N 1
ATOM 2714 C CA . ASP B 1 66 ? -25.906 -12.906 27.406 1 95.94 66 ASP B CA 1
ATOM 2715 C C . ASP B 1 66 ? -27.266 -12.422 26.891 1 95.94 66 ASP B C 1
ATOM 2717 O O . ASP B 1 66 ? -28.312 -12.898 27.328 1 95.94 66 ASP B O 1
ATOM 2721 N N . LYS B 1 67 ? -27.281 -11.539 25.953 1 96.25 67 LYS B N 1
ATOM 2722 C CA . LYS B 1 67 ? -28.5 -10.953 25.406 1 96.25 67 LYS B CA 1
ATOM 2723 C C . LYS B 1 67 ? -28.906 -11.633 24.109 1 96.25 67 LYS B C 1
ATOM 2725 O O . LYS B 1 67 ? -30.094 -11.672 23.766 1 96.25 67 LYS B O 1
ATOM 2730 N N . CYS B 1 68 ? -27.969 -12.195 23.484 1 96.62 68 CYS B N 1
ATOM 2731 C CA . CYS B 1 68 ? -28.188 -12.773 22.156 1 96.62 68 CYS B CA 1
ATOM 2732 C C . CYS B 1 68 ? -29.109 -13.977 22.25 1 96.62 68 CYS B C 1
ATOM 2734 O O . CYS B 1 68 ? -28.922 -14.852 23.094 1 96.62 68 CYS B O 1
ATOM 2736 N N . ILE B 1 69 ? -30.094 -14.094 21.344 1 96.56 69 ILE B N 1
ATOM 2737 C CA . ILE B 1 69 ? -31.016 -15.211 21.344 1 96.56 69 ILE B CA 1
ATOM 2738 C C . ILE B 1 69 ? -30.734 -16.125 20.156 1 96.56 69 ILE B C 1
ATOM 2740 O O . ILE B 1 69 ? -31.562 -16.969 19.797 1 96.56 69 ILE B O 1
ATOM 2744 N N . GLU B 1 70 ? -29.672 -15.875 19.484 1 96.25 70 GLU B N 1
ATOM 2745 C CA . GLU B 1 70 ? -29.141 -16.688 18.391 1 96.25 70 GLU B CA 1
ATOM 2746 C C . GLU B 1 70 ? -30.156 -16.828 17.266 1 96.25 70 GLU B C 1
ATOM 2748 O O . GLU B 1 70 ? -30.422 -17.922 16.781 1 96.25 70 GLU B O 1
ATOM 2753 N N . CYS B 1 71 ? -30.844 -15.688 16.906 1 94.75 71 CYS B N 1
ATOM 2754 C CA . CYS B 1 71 ? -31.875 -15.695 15.867 1 94.75 71 CYS B CA 1
ATOM 2755 C C . CYS B 1 71 ? -31.266 -15.781 14.477 1 94.75 71 CYS B C 1
ATOM 2757 O O . CYS B 1 71 ? -31.938 -16.156 13.516 1 94.75 71 CYS B O 1
ATOM 2759 N N . GLY B 1 72 ? -30.031 -15.281 14.297 1 94.44 72 GLY B N 1
ATOM 2760 C CA . GLY B 1 72 ? -29.344 -15.445 13.031 1 94.44 72 GLY B CA 1
ATOM 2761 C C . GLY B 1 72 ? -29.531 -14.281 12.086 1 94.44 72 GLY B C 1
ATOM 2762 O O . GLY B 1 72 ? -28.891 -14.211 11.031 1 94.44 72 GLY B O 1
ATOM 2763 N N . LEU B 1 73 ? -30.25 -13.305 12.414 1 94.12 73 LEU B N 1
ATOM 2764 C CA . LEU B 1 73 ? -30.547 -12.18 11.539 1 94.12 73 LEU B CA 1
ATOM 2765 C C . LEU B 1 73 ? -29.297 -11.391 11.203 1 94.12 73 LEU B C 1
ATOM 2767 O O . LEU B 1 73 ? -29.109 -10.945 10.062 1 94.12 73 LEU B O 1
ATOM 2771 N N . CYS B 1 74 ? -28.5 -11.172 12.172 1 95 74 CYS B N 1
ATOM 2772 C CA . CYS B 1 74 ? -27.281 -10.398 11.977 1 95 74 CYS B CA 1
ATOM 2773 C C . CYS B 1 74 ? -26.375 -11.055 10.93 1 95 74 CYS B C 1
ATOM 2775 O O . CYS B 1 74 ? -25.797 -10.367 10.086 1 95 74 CYS B O 1
ATOM 2777 N N . GLU B 1 75 ? -26.234 -12.32 11 1 94.12 75 GLU B N 1
ATOM 2778 C CA . GLU B 1 75 ? -25.438 -13.055 10.016 1 94.12 75 GLU B CA 1
ATOM 2779 C C . GLU B 1 75 ? -26.047 -12.938 8.617 1 94.12 75 GLU B C 1
ATOM 2781 O O . GLU B 1 75 ? -25.328 -12.742 7.641 1 94.12 75 GLU B O 1
ATOM 2786 N N . GLU B 1 76 ? -27.312 -13.016 8.547 1 92.75 76 GLU B N 1
ATOM 2787 C CA . GLU B 1 76 ? -28.031 -12.961 7.273 1 92.75 76 GLU B CA 1
ATOM 2788 C C . GLU B 1 76 ? -27.875 -11.594 6.617 1 92.75 76 GLU B C 1
ATOM 2790 O O . GLU B 1 76 ? -27.75 -11.5 5.395 1 92.75 76 GLU B O 1
ATOM 2795 N N . LEU B 1 77 ? -27.875 -10.609 7.418 1 89.12 77 LEU B N 1
ATOM 2796 C CA . LEU B 1 77 ? -27.922 -9.25 6.895 1 89.12 77 LEU B CA 1
ATOM 2797 C C . LEU B 1 77 ? -26.516 -8.727 6.633 1 89.12 77 LEU B C 1
ATOM 2799 O O . LEU B 1 77 ? -26.344 -7.719 5.941 1 89.12 77 LEU B O 1
ATOM 2803 N N . CYS B 1 78 ? -25.531 -9.352 7.152 1 90.94 78 CYS B N 1
ATOM 2804 C CA . CYS B 1 78 ? -24.172 -8.852 7.016 1 90.94 78 CYS B CA 1
ATOM 2805 C C . CYS B 1 78 ? -23.656 -9.039 5.59 1 90.94 78 CYS B C 1
ATOM 2807 O O . CYS B 1 78 ? -23.234 -10.141 5.223 1 90.94 78 CYS B O 1
ATOM 2809 N N . ARG B 1 79 ? -23.531 -7.934 4.992 1 80.69 79 ARG B N 1
ATOM 2810 C CA . ARG B 1 79 ? -23.125 -7.98 3.592 1 80.69 79 ARG B CA 1
ATOM 2811 C C . ARG B 1 79 ? -21.641 -8.266 3.463 1 80.69 79 ARG B C 1
ATOM 2813 O O . ARG B 1 79 ? -21.156 -8.594 2.377 1 80.69 79 ARG B O 1
ATOM 2820 N N . PHE B 1 80 ? -20.906 -8.242 4.504 1 80.69 80 PHE B N 1
ATOM 2821 C CA . PHE B 1 80 ? -19.469 -8.414 4.469 1 80.69 80 PHE B CA 1
ATOM 2822 C C . PHE B 1 80 ? -19.062 -9.789 4.98 1 80.69 80 PHE B C 1
ATOM 2824 O O . PHE B 1 80 ? -17.875 -10.125 5.023 1 80.69 80 PHE B O 1
ATOM 2831 N N . GLY B 1 81 ? -20.016 -10.516 5.348 1 85 81 GLY B N 1
ATOM 2832 C CA . GLY B 1 81 ? -19.734 -11.852 5.852 1 85 81 GLY B CA 1
ATOM 2833 C C . GLY B 1 81 ? -18.906 -11.844 7.125 1 85 81 GLY B C 1
ATOM 2834 O O . GLY B 1 81 ? -18.078 -12.727 7.336 1 85 81 GLY B O 1
ATOM 2835 N N . ALA B 1 82 ? -19.109 -10.844 7.941 1 87.12 82 ALA B N 1
ATOM 2836 C CA . ALA B 1 82 ? -18.297 -10.664 9.133 1 87.12 82 ALA B CA 1
ATOM 2837 C C . ALA B 1 82 ? -18.875 -11.43 10.32 1 87.12 82 ALA B C 1
ATOM 2839 O O . ALA B 1 82 ? -18.219 -11.547 11.367 1 87.12 82 ALA B O 1
ATOM 2840 N N . ILE B 1 83 ? -20.078 -11.961 10.234 1 92.94 83 ILE B N 1
ATOM 2841 C CA . ILE B 1 83 ? -20.734 -12.609 11.367 1 92.94 83 ILE B CA 1
ATOM 2842 C C . ILE B 1 83 ? -21 -14.078 11.031 1 92.94 83 ILE B C 1
ATOM 2844 O O . ILE B 1 83 ? -21.609 -14.383 10.008 1 92.94 83 ILE B O 1
ATOM 2848 N N . SER B 1 84 ? -20.469 -14.922 11.797 1 92.12 84 SER B N 1
ATOM 2849 C CA . SER B 1 84 ? -20.688 -16.359 11.711 1 92.12 84 SER B CA 1
ATOM 2850 C C . SER B 1 84 ? -20.797 -16.984 13.102 1 92.12 84 SER B C 1
ATOM 2852 O O . SER B 1 84 ? -20.031 -16.641 14 1 92.12 84 SER B O 1
ATOM 2854 N N . ASN B 1 85 ? -21.734 -17.891 13.281 1 92.56 85 ASN B N 1
ATOM 2855 C CA . ASN B 1 85 ? -21.938 -18.562 14.555 1 92.56 85 ASN B CA 1
ATOM 2856 C C . ASN B 1 85 ? -22.031 -17.562 15.703 1 92.56 85 ASN B C 1
ATOM 2858 O O . ASN B 1 85 ? -21.438 -17.75 16.766 1 92.56 85 ASN B O 1
ATOM 2862 N N . PHE B 1 86 ? -22.688 -16.469 15.422 1 91.44 86 PHE B N 1
ATOM 2863 C CA . PHE B 1 86 ? -23 -15.422 16.391 1 91.44 86 PHE B CA 1
ATOM 2864 C C . PHE B 1 86 ? -21.719 -14.805 16.938 1 91.44 86 PHE B C 1
ATOM 2866 O O . PHE B 1 86 ? -21.672 -14.406 18.109 1 91.44 86 PHE B O 1
ATOM 2873 N N . GLU B 1 87 ? -20.719 -14.867 16.141 1 93.56 87 GLU B N 1
ATOM 2874 C CA . GLU B 1 87 ? -19.453 -14.195 16.422 1 93.56 87 GLU B CA 1
ATOM 2875 C C . GLU B 1 87 ? -19.047 -13.273 15.281 1 93.56 87 GLU B C 1
ATOM 2877 O O . GLU B 1 87 ? -19.281 -13.586 14.117 1 93.56 87 GLU B O 1
ATOM 2882 N N . VAL B 1 88 ? -18.484 -12.164 15.734 1 91.75 88 VAL B N 1
ATOM 2883 C CA . VAL B 1 88 ? -18.078 -11.18 14.734 1 91.75 88 VAL B CA 1
ATOM 2884 C C . VAL B 1 88 ? -16.594 -11.344 14.422 1 91.75 88 VAL B C 1
ATOM 2886 O O . VAL B 1 88 ? -15.766 -11.414 15.336 1 91.75 88 VAL B O 1
ATOM 2889 N N . ASN B 1 89 ? -16.266 -11.516 13.227 1 82.69 89 ASN B N 1
ATOM 2890 C CA . ASN B 1 89 ? -14.883 -11.391 12.758 1 82.69 89 ASN B CA 1
ATOM 2891 C C . ASN B 1 89 ? -14.492 -9.93 12.547 1 82.69 89 ASN B C 1
ATOM 2893 O O . ASN B 1 89 ? -14.945 -9.297 11.594 1 82.69 89 ASN B O 1
ATOM 2897 N N . PRO B 1 90 ? -13.68 -9.43 13.367 1 78.19 90 PRO B N 1
ATOM 2898 C CA . PRO B 1 90 ? -13.375 -8 13.312 1 78.19 90 PRO B CA 1
ATOM 2899 C C . PRO B 1 90 ? -12.664 -7.602 12.023 1 78.19 90 PRO B C 1
ATOM 2901 O O . PRO B 1 90 ? -12.742 -6.441 11.602 1 78.19 90 PRO B O 1
ATOM 2904 N N . TYR B 1 91 ? -12.062 -8.5 11.352 1 69.56 91 TYR B N 1
ATOM 2905 C CA . TYR B 1 91 ? -11.312 -8.203 10.133 1 69.56 91 TYR B CA 1
ATOM 2906 C C . TYR B 1 91 ? -12.242 -7.988 8.953 1 69.56 91 TYR B C 1
ATOM 2908 O O . TYR B 1 91 ? -11.906 -7.266 8.008 1 69.56 91 TYR B O 1
ATOM 2916 N N . TYR B 1 92 ? -13.414 -8.562 9.07 1 74.94 92 TYR B N 1
ATOM 2917 C CA . TYR B 1 92 ? -14.383 -8.438 7.988 1 74.94 92 TYR B CA 1
ATOM 2918 C C . TYR B 1 92 ? -15.422 -7.379 8.305 1 74.94 92 TYR B C 1
ATOM 2920 O O . TYR B 1 92 ? -16.094 -6.863 7.406 1 74.94 92 TYR B O 1
ATOM 2928 N N . CYS B 1 93 ? -15.516 -7.023 9.547 1 83.88 93 CYS B N 1
ATOM 2929 C CA . CYS B 1 93 ? -16.531 -6.055 9.953 1 83.88 93 CYS B CA 1
ATOM 2930 C C . CYS B 1 93 ? -16.156 -4.652 9.484 1 83.88 93 CYS B C 1
ATOM 2932 O O . CYS B 1 93 ? -15.055 -4.18 9.742 1 83.88 93 CYS B O 1
ATOM 2934 N N . GLU B 1 94 ? -17.109 -3.965 8.906 1 78.62 94 GLU B N 1
ATOM 2935 C CA . GLU B 1 94 ? -16.875 -2.615 8.406 1 78.62 94 GLU B CA 1
ATOM 2936 C C . GLU B 1 94 ? -17.5 -1.566 9.32 1 78.62 94 GLU B C 1
ATOM 2938 O O . GLU B 1 94 ? -17.375 -0.365 9.07 1 78.62 94 GLU B O 1
ATOM 2943 N N . GLY B 1 95 ? -18.219 -2.025 10.367 1 85.38 95 GLY B N 1
ATOM 2944 C CA . GLY B 1 95 ? -18.781 -1.125 11.367 1 85.38 95 GLY B CA 1
ATOM 2945 C C . GLY B 1 95 ? -19.984 -0.353 10.867 1 85.38 95 GLY B C 1
ATOM 2946 O O . GLY B 1 95 ? -20.219 0.786 11.281 1 85.38 95 GLY B O 1
ATOM 2947 N N . CYS B 1 96 ? -20.734 -0.851 10 1 84.62 96 CYS B N 1
ATOM 2948 C CA . CYS B 1 96 ? -21.859 -0.137 9.406 1 84.62 96 CYS B CA 1
ATOM 2949 C C . CYS B 1 96 ? -23 -0.009 10.398 1 84.62 96 CYS B C 1
ATOM 2951 O O . CYS B 1 96 ? -23.812 0.919 10.305 1 84.62 96 CYS B O 1
ATOM 2953 N N . GLY B 1 97 ? -23.141 -1 11.234 1 88.69 97 GLY B N 1
ATOM 2954 C CA . GLY B 1 97 ? -24.141 -0.902 12.289 1 88.69 97 GLY B CA 1
ATOM 2955 C C . GLY B 1 97 ? -25.469 -1.501 11.906 1 88.69 97 GLY B C 1
ATOM 2956 O O . GLY B 1 97 ? -26.406 -1.532 12.719 1 88.69 97 GLY B O 1
ATOM 2957 N N . LEU B 1 98 ? -25.547 -2.018 10.719 1 89.38 98 LEU B N 1
ATOM 2958 C CA . LEU B 1 98 ? -26.828 -2.602 10.312 1 89.38 98 LEU B CA 1
ATOM 2959 C C . LEU B 1 98 ? -27.266 -3.693 11.281 1 89.38 98 LEU B C 1
ATOM 2961 O O . LEU B 1 98 ? -28.422 -3.74 11.688 1 89.38 98 LEU B O 1
ATOM 2965 N N . CYS B 1 99 ? -26.344 -4.508 11.617 1 93.69 99 CYS B N 1
ATOM 2966 C CA . CYS B 1 99 ? -26.641 -5.613 12.523 1 93.69 99 CYS B CA 1
ATOM 2967 C C . CYS B 1 99 ? -27.125 -5.094 13.875 1 93.69 99 CYS B C 1
ATOM 2969 O O . CYS B 1 99 ? -28.047 -5.668 14.469 1 93.69 99 CYS B O 1
ATOM 2971 N N . MET B 1 100 ? -26.531 -4.051 14.328 1 93.56 100 MET B N 1
ATOM 2972 C CA . MET B 1 100 ? -26.938 -3.443 15.586 1 93.56 100 MET B CA 1
ATOM 2973 C C . MET B 1 100 ? -28.359 -2.9 15.492 1 93.56 100 MET B C 1
ATOM 2975 O O . MET B 1 100 ? -29.188 -3.148 16.375 1 93.56 100 MET B O 1
ATOM 2979 N N . TYR B 1 101 ? -28.641 -2.23 14.438 1 89.94 101 TYR B N 1
ATOM 2980 C CA . TYR B 1 101 ? -29.938 -1.572 14.266 1 89.94 101 TYR B CA 1
ATOM 2981 C C . TYR B 1 101 ? -31.047 -2.596 14.086 1 89.94 101 TYR B C 1
ATOM 2983 O O . TYR B 1 101 ? -32.188 -2.346 14.477 1 89.94 101 TYR B O 1
ATOM 2991 N N . LYS B 1 102 ? -30.734 -3.746 13.562 1 92.44 102 LYS B N 1
ATOM 2992 C CA . LYS B 1 102 ? -31.766 -4.723 13.227 1 92.44 102 LYS B CA 1
ATOM 2993 C C . LYS B 1 102 ? -31.891 -5.793 14.305 1 92.44 102 LYS B C 1
ATOM 2995 O O . LYS B 1 102 ? -32.812 -6.602 14.281 1 92.44 102 LYS B O 1
ATOM 3000 N N . CYS B 1 103 ? -31.031 -5.77 15.211 1 95.44 103 CYS B N 1
ATOM 3001 C CA . CYS B 1 103 ? -31.094 -6.773 16.266 1 95.44 103 CYS B CA 1
ATOM 3002 C C . CYS B 1 103 ? -32.375 -6.617 17.094 1 95.44 103 CYS B C 1
ATOM 3004 O O . CYS B 1 103 ? -32.594 -5.559 17.672 1 95.44 103 CYS B O 1
ATOM 3006 N N . PRO B 1 104 ? -33.094 -7.691 17.234 1 95 104 PRO B N 1
ATOM 3007 C CA . PRO B 1 104 ? -34.375 -7.57 17.938 1 95 104 PRO B CA 1
ATOM 3008 C C . PRO B 1 104 ? -34.219 -7.418 19.453 1 95 104 PRO B C 1
ATOM 3010 O O . PRO B 1 104 ? -35.125 -6.926 20.125 1 95 104 PRO B O 1
ATOM 3013 N N . VAL B 1 105 ? -33.094 -7.871 19.969 1 96.75 105 VAL B N 1
ATOM 3014 C CA . VAL B 1 105 ? -32.938 -7.848 21.422 1 96.75 105 VAL B CA 1
ATOM 3015 C C . VAL B 1 105 ? -31.828 -6.891 21.812 1 96.75 105 VAL B C 1
ATOM 3017 O O . VAL B 1 105 ? -31.344 -6.926 22.953 1 96.75 105 VAL B O 1
ATOM 3020 N N . GLU B 1 106 ? -31.312 -6.117 20.875 1 96.19 106 GLU B N 1
ATOM 3021 C CA . GLU B 1 106 ? -30.281 -5.109 21.109 1 96.19 106 GLU B CA 1
ATOM 3022 C C . GLU B 1 106 ? -29.031 -5.73 21.734 1 96.19 106 GLU B C 1
ATOM 3024 O O . GLU B 1 106 ? -28.5 -5.215 22.734 1 96.19 106 GLU B O 1
ATOM 3029 N N . ALA B 1 107 ? -28.625 -6.863 21.172 1 97 107 ALA B N 1
ATOM 3030 C CA . ALA B 1 107 ? -27.484 -7.602 21.688 1 97 107 ALA B CA 1
ATOM 3031 C C . ALA B 1 107 ? -26.188 -7.16 21 1 97 107 ALA B C 1
ATOM 3033 O O . ALA B 1 107 ? -25.109 -7.625 21.359 1 97 107 ALA B O 1
ATOM 3034 N N . ILE B 1 108 ? -26.266 -6.312 20.016 1 96.62 108 ILE B N 1
ATOM 3035 C CA . ILE B 1 108 ? -25.094 -5.934 19.234 1 96.62 108 ILE B CA 1
ATOM 3036 C C . ILE B 1 108 ? -24.797 -4.449 19.422 1 96.62 108 ILE B C 1
ATOM 3038 O O . ILE B 1 108 ? -25.703 -3.617 19.375 1 96.62 108 ILE B O 1
ATOM 3042 N N . LYS B 1 109 ? -23.594 -4.137 19.719 1 95.19 109 LYS B N 1
ATOM 3043 C CA . LYS B 1 109 ? -23.141 -2.756 19.812 1 95.19 109 LYS B CA 1
ATOM 3044 C C . LYS B 1 109 ? -21.906 -2.527 18.953 1 95.19 109 LYS B C 1
ATOM 3046 O O . LYS B 1 109 ? -21.172 -3.469 18.656 1 95.19 109 LYS B O 1
ATOM 3051 N N . LEU B 1 110 ? -21.734 -1.34 18.5 1 92.38 110 LEU B N 1
ATOM 3052 C CA . LEU B 1 110 ? -20.5 -0.945 17.828 1 92.38 110 LEU B CA 1
ATOM 3053 C C . LEU B 1 110 ? -19.484 -0.385 18.828 1 92.38 110 LEU B C 1
ATOM 3055 O O . LEU B 1 110 ? -19.844 0.453 19.672 1 92.38 110 LEU B O 1
ATOM 3059 N N . VAL B 1 111 ? -18.344 -0.953 18.797 1 90.81 111 VAL B N 1
ATOM 3060 C CA . VAL B 1 111 ? -17.297 -0.488 19.688 1 90.81 111 VAL B CA 1
ATOM 3061 C C . VAL B 1 111 ? -16.109 0.019 18.875 1 90.81 111 VAL B C 1
ATOM 3063 O O . VAL B 1 111 ? -15.75 -0.576 17.844 1 90.81 111 VAL B O 1
ATOM 3066 N N . GLU B 1 112 ? -15.617 1.122 19.359 1 87.12 112 GLU B N 1
ATOM 3067 C CA . GLU B 1 112 ? -14.438 1.673 18.688 1 87.12 112 GLU B CA 1
ATOM 3068 C C . GLU B 1 112 ? -13.211 0.801 18.938 1 87.12 112 GLU B C 1
ATOM 3070 O O . GLU B 1 112 ? -13.008 0.291 20.031 1 87.12 112 GLU B O 1
ATOM 3075 N N . GLU B 1 113 ? -12.555 0.548 17.906 1 84.88 113 GLU B N 1
ATOM 3076 C CA . GLU B 1 113 ? -11.297 -0.188 18.016 1 84.88 113 GLU B CA 1
ATOM 3077 C C . GLU B 1 113 ? -10.102 0.729 17.797 1 84.88 113 GLU B C 1
ATOM 3079 O O . GLU B 1 113 ? -10.102 1.549 16.875 1 84.88 113 GLU B O 1
ATOM 3084 N N . LYS B 1 114 ? -9.195 0.701 18.812 1 88.06 114 LYS B N 1
ATOM 3085 C CA . LYS B 1 114 ? -7.934 1.407 18.609 1 88.06 114 LYS B CA 1
ATOM 3086 C C . LYS B 1 114 ? -7.121 0.77 17.484 1 88.06 114 LYS B C 1
ATOM 3088 O O . LYS B 1 114 ? -6.719 -0.391 17.578 1 88.06 114 LYS B O 1
ATOM 3093 N N . THR B 1 115 ? -6.934 1.515 16.422 1 89.5 115 THR B N 1
ATOM 3094 C CA . THR B 1 115 ? -6.297 0.899 15.266 1 89.5 115 THR B CA 1
ATOM 3095 C C . THR B 1 115 ? -4.957 1.568 14.961 1 89.5 115 THR B C 1
ATOM 3097 O O . THR B 1 115 ? -4.273 1.199 14.008 1 89.5 115 THR B O 1
ATOM 3100 N N . GLY B 1 116 ? -4.531 2.559 15.711 1 92.69 116 GLY B N 1
ATOM 3101 C CA . GLY B 1 116 ? -3.242 3.199 15.5 1 92.69 116 GLY B CA 1
ATOM 3102 C C . GLY B 1 116 ? -3.012 4.387 16.422 1 92.69 116 GLY B C 1
ATOM 3103 O O . GLY B 1 116 ? -3.717 4.555 17.422 1 92.69 116 GLY B O 1
ATOM 3104 N N . HIS B 1 117 ? -1.968 5.121 16.078 1 95.25 117 HIS B N 1
ATOM 3105 C CA . HIS B 1 117 ? -1.608 6.34 16.797 1 95.25 117 HIS B CA 1
ATOM 3106 C C . HIS B 1 117 ? -1.239 7.461 15.828 1 95.25 117 HIS B C 1
ATOM 3108 O O . HIS B 1 117 ? -0.7 7.203 14.75 1 95.25 117 HIS B O 1
ATOM 3114 N N . VAL B 1 118 ? -1.672 8.625 16.234 1 96.62 118 VAL B N 1
ATOM 3115 C CA . VAL B 1 118 ? -1.138 9.828 15.609 1 96.62 118 VAL B CA 1
ATOM 3116 C C . VAL B 1 118 ? -0.11 10.477 16.531 1 96.62 118 VAL B C 1
ATOM 3118 O O . VAL B 1 118 ? -0.361 10.648 17.734 1 96.62 118 VAL B O 1
ATOM 3121 N N . ILE B 1 119 ? 1.026 10.852 16.047 1 96.88 119 ILE B N 1
ATOM 3122 C CA . ILE B 1 119 ? 2.129 11.336 16.875 1 96.88 119 ILE B CA 1
ATOM 3123 C C . ILE B 1 119 ? 2.584 12.703 16.359 1 96.88 119 ILE B C 1
ATOM 3125 O O . ILE B 1 119 ? 2.771 12.898 15.156 1 96.88 119 ILE B O 1
ATOM 3129 N N . TYR B 1 120 ? 2.658 13.625 17.25 1 97.44 120 TYR B N 1
ATOM 3130 C CA . TYR B 1 120 ? 3.318 14.898 17.016 1 97.44 120 TYR B CA 1
ATOM 3131 C C . TYR B 1 120 ? 4.711 14.914 17.641 1 97.44 120 TYR B C 1
ATOM 3133 O O . TYR B 1 120 ? 4.863 14.648 18.828 1 97.44 120 TYR B O 1
ATOM 3141 N N . ALA B 1 121 ? 5.695 15.148 16.797 1 96.12 121 ALA B N 1
ATOM 3142 C CA . ALA B 1 121 ? 7.086 15.148 17.25 1 96.12 121 ALA B CA 1
ATOM 3143 C C . ALA B 1 121 ? 7.812 16.406 16.781 1 96.12 121 ALA B C 1
ATOM 3145 O O . ALA B 1 121 ? 7.309 17.141 15.922 1 96.12 121 ALA B O 1
ATOM 3146 N N . LYS B 1 122 ? 8.93 16.703 17.406 1 94.94 122 LYS B N 1
ATOM 3147 C CA . LYS B 1 122 ? 9.812 17.797 17.016 1 94.94 122 LYS B CA 1
ATOM 3148 C C . LYS B 1 122 ? 11.25 17.297 16.859 1 94.94 122 LYS B C 1
ATOM 3150 O O . LYS B 1 122 ? 11.727 16.5 17.672 1 94.94 122 LYS B O 1
ATOM 3155 N N . THR B 1 123 ? 11.867 17.719 15.781 1 90.38 123 THR B N 1
ATOM 3156 C CA . THR B 1 123 ? 13.273 17.391 15.594 1 90.38 123 THR B CA 1
ATOM 3157 C C . THR B 1 123 ? 14.156 18.188 16.547 1 90.38 123 THR B C 1
ATOM 3159 O O . THR B 1 123 ? 13.664 19.078 17.25 1 90.38 123 THR B O 1
ATOM 3162 N N . LYS B 1 124 ? 15.461 17.844 16.562 1 85.75 124 LYS B N 1
ATOM 3163 C CA . LYS B 1 124 ? 16.406 18.562 17.406 1 85.75 124 LYS B CA 1
ATOM 3164 C C . LYS B 1 124 ? 16.453 20.047 17.031 1 85.75 124 LYS B C 1
ATOM 3166 O O . LYS B 1 124 ? 16.672 20.906 17.891 1 85.75 124 LYS B O 1
ATOM 3171 N N . SER B 1 125 ? 16.188 20.344 15.797 1 86.69 125 SER B N 1
ATOM 3172 C CA . SER B 1 125 ? 16.219 21.719 15.312 1 86.69 125 SER B CA 1
ATOM 3173 C C . SER B 1 125 ? 14.875 22.422 15.523 1 86.69 125 SER B C 1
ATOM 3175 O O . SER B 1 125 ? 14.703 23.578 15.148 1 86.69 125 SER B O 1
ATOM 3177 N N . GLY B 1 126 ? 13.898 21.688 16.062 1 88.38 126 GLY B N 1
ATOM 3178 C CA . GLY B 1 126 ? 12.617 22.281 16.391 1 88.38 126 GLY B CA 1
ATOM 3179 C C . GLY B 1 126 ? 11.594 22.172 15.281 1 88.38 126 GLY B C 1
ATOM 3180 O O . GLY B 1 126 ? 10.5 22.734 15.383 1 88.38 126 GLY B O 1
ATOM 3181 N N . GLU B 1 127 ? 11.945 21.438 14.289 1 90.44 127 GLU B N 1
ATOM 3182 C CA . GLU B 1 127 ? 11.008 21.25 13.188 1 90.44 127 GLU B CA 1
ATOM 3183 C C . GLU B 1 127 ? 9.867 20.328 13.594 1 90.44 127 GLU B C 1
ATOM 3185 O O . GLU B 1 127 ? 10.086 19.328 14.289 1 90.44 127 GLU B O 1
ATOM 3190 N N . LYS B 1 128 ? 8.703 20.703 13.211 1 95.56 128 LYS B N 1
ATOM 3191 C CA . LYS B 1 128 ? 7.508 19.953 13.578 1 95.56 128 LYS B CA 1
ATOM 3192 C C . LYS B 1 128 ? 7.25 18.828 12.594 1 95.56 128 LYS B C 1
ATOM 3194 O O . LYS B 1 128 ? 7.332 19.016 11.383 1 95.56 128 LYS B O 1
ATOM 3199 N N . VAL B 1 129 ? 6.938 17.656 13.164 1 95.81 129 VAL B N 1
ATOM 3200 C CA . VAL B 1 129 ? 6.629 16.484 12.352 1 95.81 129 VAL B CA 1
ATOM 3201 C C . VAL B 1 129 ? 5.426 15.75 12.945 1 95.81 129 VAL B C 1
ATOM 3203 O O . VAL B 1 129 ? 5.379 15.484 14.148 1 95.81 129 VAL B O 1
ATOM 3206 N N . VAL B 1 130 ? 4.465 15.484 12.086 1 97.31 130 VAL B N 1
ATOM 3207 C CA . VAL B 1 130 ? 3.32 14.672 12.477 1 97.31 130 VAL B CA 1
ATOM 3208 C C . VAL B 1 130 ? 3.297 13.383 11.664 1 97.31 130 VAL B C 1
ATOM 3210 O O . VAL B 1 130 ? 3.486 13.406 10.445 1 97.31 130 VAL B O 1
ATOM 3213 N N . TYR B 1 131 ? 3.184 12.297 12.289 1 96.38 131 TYR B N 1
ATOM 3214 C CA . TYR B 1 131 ? 3.074 11.008 11.617 1 96.38 131 TYR B CA 1
ATOM 3215 C C . TYR B 1 131 ? 2.123 10.078 12.367 1 96.38 131 TYR B C 1
ATOM 3217 O O . TYR B 1 131 ? 1.526 10.477 13.375 1 96.38 131 TYR B O 1
ATOM 3225 N N . ALA B 1 132 ? 1.817 8.938 11.75 1 95.06 132 ALA B N 1
ATOM 3226 C CA . ALA B 1 132 ? 0.92 7.973 12.375 1 95.06 132 ALA B CA 1
ATOM 3227 C C . ALA B 1 132 ? 1.398 6.543 12.133 1 95.06 132 ALA B C 1
ATOM 3229 O O . ALA B 1 132 ? 2.221 6.301 11.242 1 95.06 132 ALA B O 1
ATOM 3230 N N . GLU B 1 133 ? 0.99 5.711 12.969 1 92.06 133 GLU B N 1
ATOM 3231 C CA . GLU B 1 133 ? 1.259 4.281 12.883 1 92.06 133 GLU B CA 1
ATOM 3232 C C . GLU B 1 133 ? -0.034 3.473 12.922 1 92.06 133 GLU B C 1
ATOM 3234 O O . GLU B 1 133 ? -0.738 3.473 13.938 1 92.06 133 GLU B O 1
ATOM 3239 N N . LEU B 1 134 ? -0.257 2.859 11.82 1 91.5 134 LEU B N 1
ATOM 3240 C CA . LEU B 1 134 ? -1.372 1.918 11.789 1 91.5 134 LEU B CA 1
ATOM 3241 C C . LEU B 1 134 ? -0.98 0.586 12.414 1 91.5 134 LEU B C 1
ATOM 3243 O O . LEU B 1 134 ? 0.125 0.088 12.188 1 91.5 134 LEU B O 1
ATOM 3247 N N . PHE B 1 135 ? -1.819 0.07 13.25 1 89 135 PHE B N 1
ATOM 3248 C CA . PHE B 1 135 ? -1.521 -1.247 13.805 1 89 135 PHE B CA 1
ATOM 3249 C C . PHE B 1 135 ? -1.547 -2.309 12.711 1 89 135 PHE B C 1
ATOM 3251 O O . PHE B 1 135 ? -2.312 -2.201 11.75 1 89 135 PHE B O 1
ATOM 3258 N N . PRO B 1 136 ? -0.678 -3.279 12.867 1 85.88 136 PRO B N 1
ATOM 3259 C CA . PRO B 1 136 ? -0.647 -4.363 11.883 1 85.88 136 PRO B CA 1
ATOM 3260 C C . PRO B 1 136 ? -2.018 -5 11.664 1 85.88 136 PRO B C 1
ATOM 3262 O O . PRO B 1 136 ? -2.689 -5.375 12.633 1 85.88 136 PRO B O 1
ATOM 3265 N N . GLY B 1 137 ? -2.42 -5.055 10.406 1 78.75 137 GLY B N 1
ATOM 3266 C CA . GLY B 1 137 ? -3.672 -5.715 10.062 1 78.75 137 GLY B CA 1
ATOM 3267 C C . GLY B 1 137 ? -4.883 -4.816 10.227 1 78.75 137 GLY B C 1
ATOM 3268 O O . GLY B 1 137 ? -6.008 -5.223 9.938 1 78.75 137 GLY B O 1
ATOM 3269 N N . ALA B 1 138 ? -4.688 -3.619 10.719 1 79.12 138 ALA B N 1
ATOM 3270 C CA . ALA B 1 138 ? -5.805 -2.713 10.969 1 79.12 138 ALA B CA 1
ATOM 3271 C C . ALA B 1 138 ? -6.281 -2.057 9.68 1 79.12 138 ALA B C 1
ATOM 3273 O O . ALA B 1 138 ? -5.523 -1.949 8.711 1 79.12 138 ALA B O 1
ATOM 3274 N N . ASP B 1 139 ? -7.551 -1.638 9.727 1 75.31 139 ASP B N 1
ATOM 3275 C CA . ASP B 1 139 ? -8.156 -0.917 8.617 1 75.31 139 ASP B CA 1
ATOM 3276 C C . ASP B 1 139 ? -8.242 0.579 8.906 1 75.31 139 ASP B C 1
ATOM 3278 O O . ASP B 1 139 ? -7.953 1.015 10.023 1 75.31 139 ASP B O 1
ATOM 3282 N N . GLY B 1 140 ? -8.578 1.329 7.809 1 78 140 GLY B N 1
ATOM 3283 C CA . GLY B 1 140 ? -8.828 2.748 8 1 78 140 GLY B CA 1
ATOM 3284 C C . GLY B 1 140 ? -7.613 3.613 7.711 1 78 140 GLY B C 1
ATOM 3285 O O . GLY B 1 140 ? -7.441 4.672 8.32 1 78 140 GLY B O 1
ATOM 3286 N N . SER B 1 141 ? -6.762 3.131 6.855 1 86.31 141 SER B N 1
ATOM 3287 C CA . SER B 1 141 ? -5.547 3.873 6.547 1 86.31 141 SER B CA 1
ATOM 3288 C C . SER B 1 141 ? -5.867 5.246 5.961 1 86.31 141 SER B C 1
ATOM 3290 O O . SER B 1 141 ? -5.207 6.234 6.289 1 86.31 141 SER B O 1
ATOM 3292 N N . GLY B 1 142 ? -6.891 5.316 5.09 1 85.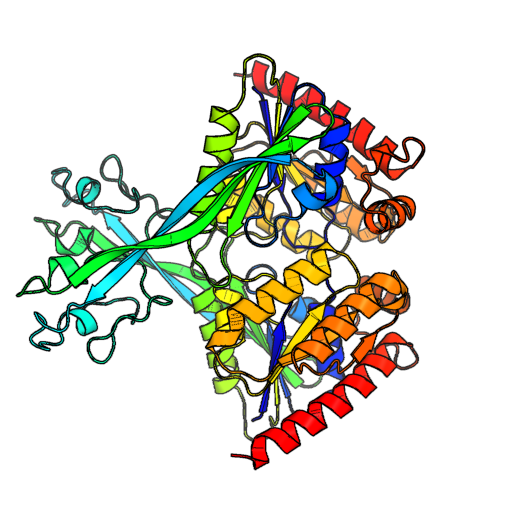81 142 GLY B N 1
ATOM 3293 C CA . GLY B 1 142 ? -7.281 6.605 4.535 1 85.81 142 GLY B CA 1
ATOM 3294 C C . GLY B 1 142 ? -7.715 7.602 5.594 1 85.81 142 GLY B C 1
ATOM 3295 O O . GLY B 1 142 ? -7.293 8.758 5.574 1 85.81 142 GLY B O 1
ATOM 3296 N N . LYS B 1 143 ? -8.516 7.168 6.508 1 84.12 143 LYS B N 1
ATOM 3297 C CA . LYS B 1 143 ? -8.984 8.008 7.605 1 84.12 143 LYS B CA 1
ATOM 3298 C C . LYS B 1 143 ? -7.82 8.445 8.492 1 84.12 143 LYS B C 1
ATOM 3300 O O . LYS B 1 143 ? -7.793 9.578 8.977 1 84.12 143 LYS B O 1
ATOM 3305 N N . LEU B 1 144 ? -6.957 7.547 8.711 1 91.44 144 LEU B N 1
ATOM 3306 C CA . LEU B 1 144 ? -5.801 7.859 9.547 1 91.44 144 LEU B CA 1
ATOM 3307 C C . LEU B 1 144 ? -4.934 8.938 8.906 1 91.44 144 LEU B C 1
ATOM 3309 O O . LEU B 1 144 ? -4.422 9.82 9.586 1 91.44 144 LEU B O 1
ATOM 3313 N N . VAL B 1 145 ? -4.777 8.875 7.574 1 93.75 145 VAL B N 1
ATOM 3314 C CA . VAL B 1 145 ? -4.031 9.891 6.836 1 93.75 145 VAL B CA 1
ATOM 3315 C C . VAL B 1 145 ? -4.695 11.25 7.012 1 93.75 145 VAL B C 1
ATOM 3317 O O . VAL B 1 145 ? -4.016 12.25 7.246 1 93.75 145 VAL B O 1
ATOM 3320 N N . THR B 1 146 ? -5.973 11.25 6.93 1 91.25 146 THR B N 1
ATOM 3321 C CA . THR B 1 146 ? -6.723 12.484 7.141 1 91.25 146 THR B CA 1
ATOM 3322 C C . THR B 1 146 ? -6.469 13.047 8.539 1 91.25 146 THR B C 1
ATOM 3324 O O . THR B 1 146 ? -6.297 14.25 8.703 1 91.25 146 THR B O 1
ATOM 3327 N N . GLU B 1 147 ? -6.41 12.18 9.477 1 92.62 147 GLU B N 1
ATOM 3328 C CA . GLU B 1 147 ? -6.152 12.602 10.852 1 92.62 147 GLU B CA 1
ATOM 3329 C C . GLU B 1 147 ? -4.75 13.195 10.992 1 92.62 147 GLU B C 1
ATOM 3331 O O . GLU B 1 147 ? -4.547 14.148 11.742 1 92.62 147 GLU B O 1
ATOM 3336 N N . VAL B 1 148 ? -3.777 12.602 10.344 1 97.06 148 VAL B N 1
ATOM 3337 C CA . VAL B 1 148 ? -2.412 13.109 10.359 1 97.06 148 VAL B CA 1
ATOM 3338 C C . VAL B 1 148 ? -2.389 14.539 9.82 1 97.06 148 VAL B C 1
ATOM 3340 O O . VAL B 1 148 ? -1.772 15.43 10.422 1 97.06 148 VAL B O 1
ATOM 3343 N N . ARG B 1 149 ? -3.068 14.75 8.75 1 96.31 149 ARG B N 1
ATOM 3344 C CA . ARG B 1 149 ? -3.102 16.078 8.125 1 96.31 149 ARG B CA 1
ATOM 3345 C C . ARG B 1 149 ? -3.811 17.078 9.016 1 96.31 149 ARG B C 1
ATOM 3347 O O . ARG B 1 149 ? -3.367 18.219 9.141 1 96.31 149 ARG B O 1
ATOM 3354 N N . LYS B 1 150 ? -4.887 16.688 9.609 1 94.75 150 LYS B N 1
ATOM 3355 C CA . LYS B 1 150 ? -5.602 17.547 10.547 1 94.75 150 LYS B CA 1
ATOM 3356 C C . LYS B 1 150 ? -4.715 17.938 11.719 1 94.75 150 LYS B C 1
ATOM 3358 O O . LYS B 1 150 ? -4.676 19.109 12.117 1 94.75 150 LYS B O 1
ATOM 3363 N N . LYS B 1 151 ? -4.051 16.984 12.258 1 96.88 151 LYS B N 1
ATOM 3364 C CA . LYS B 1 151 ? -3.162 17.234 13.391 1 96.88 151 LYS B CA 1
ATOM 3365 C C . LYS B 1 151 ? -2.033 18.188 12.992 1 96.88 151 LYS B C 1
ATOM 3367 O O . LYS B 1 151 ? -1.646 19.062 13.773 1 96.88 151 LYS B O 1
ATOM 3372 N N . ALA B 1 152 ? -1.492 17.953 11.805 1 97.31 152 ALA B N 1
ATOM 3373 C CA . ALA B 1 152 ? -0.443 18.844 11.305 1 97.31 152 ALA B CA 1
ATOM 3374 C C . ALA B 1 152 ? -0.925 20.281 11.25 1 97.31 152 ALA B C 1
ATOM 3376 O O . ALA B 1 152 ? -0.196 21.203 11.633 1 97.31 152 ALA B O 1
ATOM 3377 N N . LYS B 1 153 ? -2.141 20.516 10.828 1 96.19 153 LYS B N 1
ATOM 3378 C CA . LYS B 1 153 ? -2.723 21.844 10.773 1 96.19 153 LYS B CA 1
ATOM 3379 C C . LYS B 1 153 ? -2.957 22.406 12.18 1 96.19 153 LYS B C 1
ATOM 3381 O O . LYS B 1 153 ? -2.711 23.578 12.438 1 96.19 153 LYS B O 1
ATOM 3386 N N . GLU B 1 154 ? -3.359 21.547 12.992 1 96.12 154 GLU B N 1
ATOM 3387 C CA . GLU B 1 154 ? -3.664 21.938 14.367 1 96.12 154 GLU B CA 1
ATOM 3388 C C . GLU B 1 154 ? -2.416 22.438 15.086 1 96.12 154 GLU B C 1
ATOM 3390 O O . GLU B 1 154 ? -2.473 23.422 15.828 1 96.12 154 GLU B O 1
ATOM 3395 N N . VAL B 1 155 ? -1.323 21.766 14.898 1 96.38 155 VAL B N 1
ATOM 3396 C CA . VAL B 1 155 ? -0.127 22.094 15.664 1 96.38 155 VAL B CA 1
ATOM 3397 C C . VAL B 1 155 ? 0.703 23.141 14.93 1 96.38 155 VAL B C 1
ATOM 3399 O O . VAL B 1 155 ? 1.724 23.609 15.438 1 96.38 155 VAL B O 1
ATOM 3402 N N . SER B 1 156 ? 0.257 23.438 13.734 1 95.31 156 SER B N 1
ATOM 3403 C CA . SER B 1 156 ? 0.952 24.484 12.977 1 95.31 156 SER B CA 1
ATOM 3404 C C . SER B 1 156 ? 0.706 25.859 13.586 1 95.31 156 SER B C 1
ATOM 3406 O O . SER B 1 156 ? -0.234 26.047 14.359 1 95.31 156 SER B O 1
ATOM 3408 N N . ASP B 1 157 ? 1.617 26.766 13.32 1 93 157 ASP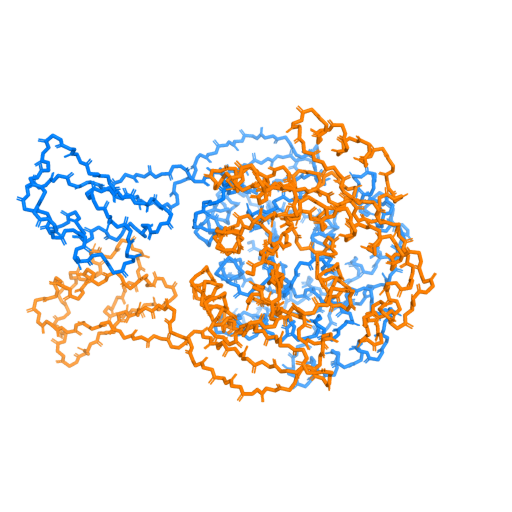 B N 1
ATOM 3409 C CA . ASP B 1 157 ? 1.453 28.156 13.75 1 93 157 ASP B CA 1
ATOM 3410 C C . ASP B 1 157 ? 1.729 29.125 12.609 1 93 157 ASP B C 1
ATOM 3412 O O . ASP B 1 157 ? 1.906 28.703 11.461 1 93 157 ASP B O 1
ATOM 3416 N N . GLU B 1 158 ? 1.692 30.406 12.883 1 92.31 158 GLU B N 1
ATOM 3417 C CA . GLU B 1 158 ? 1.769 31.453 11.859 1 92.31 158 GLU B CA 1
ATOM 3418 C C . GLU B 1 158 ? 3.129 31.438 11.172 1 92.31 158 GLU B C 1
ATOM 3420 O O . GLU B 1 158 ? 3.26 31.922 10.047 1 92.31 158 GLU B O 1
ATOM 3425 N N . SER B 1 159 ? 4.074 30.906 11.789 1 93 159 SER B N 1
ATOM 3426 C CA . SER B 1 159 ? 5.414 30.891 11.211 1 93 159 SER B CA 1
ATOM 3427 C C . SER B 1 159 ? 5.555 29.766 10.18 1 93 159 SER B C 1
ATOM 3429 O O . SER B 1 159 ? 6.488 29.781 9.375 1 93 159 SER B O 1
ATOM 3431 N N . ASP B 1 160 ? 4.699 28.828 10.203 1 95.06 160 ASP B N 1
ATOM 3432 C CA . ASP B 1 160 ? 4.742 27.719 9.25 1 95.06 160 ASP B CA 1
ATOM 3433 C C . ASP B 1 160 ? 4.168 28.141 7.902 1 95.06 160 ASP B C 1
ATOM 3435 O O . ASP B 1 160 ? 2.955 28.312 7.762 1 95.06 160 ASP B O 1
ATOM 3439 N N . GLU B 1 161 ? 5.035 28.203 6.934 1 96.06 161 GLU B N 1
ATOM 3440 C CA . GLU B 1 161 ? 4.637 28.672 5.605 1 96.06 161 GLU B CA 1
ATOM 3441 C C . GLU B 1 161 ? 4.254 27.5 4.711 1 96.06 161 GLU B C 1
ATOM 3443 O O . GLU B 1 161 ? 3.484 27.656 3.76 1 96.06 161 GLU B O 1
ATOM 3448 N N . TYR B 1 162 ? 4.824 26.344 5.016 1 97.5 162 TYR B N 1
ATOM 3449 C CA . TYR B 1 162 ? 4.605 25.188 4.148 1 97.5 162 TYR B CA 1
ATOM 3450 C C . TYR B 1 162 ? 4.207 23.969 4.961 1 97.5 162 TYR B C 1
ATOM 3452 O O . TYR B 1 162 ? 4.707 23.766 6.07 1 97.5 162 TYR B O 1
ATOM 3460 N N . LEU B 1 163 ? 3.285 23.188 4.461 1 97.62 163 LEU B N 1
ATOM 3461 C CA . LEU B 1 163 ? 3.021 21.812 4.898 1 97.62 163 LEU B CA 1
ATOM 3462 C C . LEU B 1 163 ? 3.469 20.812 3.842 1 97.62 163 LEU B C 1
ATOM 3464 O O . LEU B 1 163 ? 2.938 20.797 2.729 1 97.62 163 LEU B O 1
ATOM 3468 N N . ILE B 1 164 ? 4.453 20.047 4.176 1 97.56 164 ILE B N 1
ATOM 3469 C CA . ILE B 1 164 ? 4.965 19.031 3.268 1 97.56 164 ILE B CA 1
ATOM 3470 C C . ILE B 1 164 ? 4.449 17.656 3.695 1 97.56 164 ILE B C 1
ATOM 3472 O O . ILE B 1 164 ? 4.727 17.203 4.809 1 97.56 164 ILE B O 1
ATOM 3476 N N . ILE B 1 165 ? 3.766 17 2.805 1 97.75 165 ILE B N 1
ATOM 3477 C CA . ILE B 1 165 ? 3.096 15.727 3.092 1 97.75 165 ILE B CA 1
ATOM 3478 C C . ILE B 1 165 ? 3.801 14.594 2.355 1 97.75 165 ILE B C 1
ATOM 3480 O O . ILE B 1 165 ? 3.838 14.57 1.123 1 97.75 165 ILE B O 1
ATOM 3484 N N . ASP B 1 166 ? 4.398 13.695 3.072 1 97 166 ASP B N 1
ATOM 3485 C CA . ASP B 1 166 ? 4.914 12.445 2.518 1 97 166 ASP B CA 1
ATOM 3486 C C . ASP B 1 166 ? 3.812 11.398 2.418 1 97 166 ASP B C 1
ATOM 3488 O O . ASP B 1 166 ? 3.5 10.719 3.4 1 97 166 ASP B O 1
ATOM 3492 N N . GLY B 1 167 ? 3.32 11.195 1.234 1 95.81 167 GLY B N 1
ATOM 3493 C CA . GLY B 1 167 ? 2.154 10.352 1.033 1 95.81 167 GLY B CA 1
ATOM 3494 C C . GLY B 1 167 ? 2.49 8.875 0.993 1 95.81 167 GLY B C 1
ATOM 3495 O O . GLY B 1 167 ? 3.662 8.5 0.961 1 95.81 167 GLY B O 1
ATOM 3496 N N . THR B 1 168 ? 1.42 8.102 1.022 1 91.38 168 THR B N 1
ATOM 3497 C CA . THR B 1 168 ? 1.532 6.652 0.9 1 91.38 168 THR B CA 1
ATOM 3498 C C . THR B 1 168 ? 1.771 6.25 -0.553 1 91.38 168 THR B C 1
ATOM 3500 O O . THR B 1 168 ? 1.199 6.844 -1.469 1 91.38 168 THR B O 1
ATOM 3503 N N . PRO B 1 169 ? 2.623 5.223 -0.762 1 91.81 169 PRO B N 1
ATOM 3504 C CA . PRO B 1 169 ? 2.744 4.723 -2.135 1 91.81 169 PRO B CA 1
ATOM 3505 C C . PRO B 1 169 ? 1.496 3.98 -2.605 1 91.81 169 PRO B C 1
ATOM 3507 O O . PRO B 1 169 ? 0.749 3.439 -1.786 1 91.81 169 PRO B O 1
ATOM 3510 N N . GLY B 1 170 ? 1.322 4 -3.971 1 90.25 170 GLY B N 1
ATOM 3511 C CA . GLY B 1 170 ? 0.205 3.266 -4.543 1 90.25 170 GLY B CA 1
ATOM 3512 C C . GLY B 1 170 ? -0.87 4.168 -5.121 1 90.25 170 GLY B C 1
ATOM 3513 O O . GLY B 1 170 ? -0.579 5.277 -5.574 1 90.25 170 GLY B O 1
ATOM 3514 N N . ILE B 1 171 ? -2.08 3.611 -5.16 1 89.88 171 ILE B N 1
ATOM 3515 C CA . ILE B 1 171 ? -3.164 4.344 -5.805 1 89.88 171 ILE B CA 1
ATOM 3516 C C . ILE B 1 171 ? -4.438 4.227 -4.969 1 89.88 171 ILE B C 1
ATOM 3518 O O . ILE B 1 171 ? -5.523 4.59 -5.426 1 89.88 171 ILE B O 1
ATOM 3522 N N . GLY B 1 172 ? -4.352 3.785 -3.814 1 85.38 172 GLY B N 1
ATOM 3523 C CA . GLY B 1 172 ? -5.516 3.525 -2.984 1 85.38 172 GLY B CA 1
ATOM 3524 C C . GLY B 1 172 ? -6.008 4.754 -2.24 1 85.38 172 GLY B C 1
ATOM 3525 O O . GLY B 1 172 ? -5.547 5.867 -2.5 1 85.38 172 GLY B O 1
ATOM 3526 N N . CYS B 1 173 ? -6.824 4.562 -1.326 1 81.25 173 CYS B N 1
ATOM 3527 C CA . CYS B 1 173 ? -7.5 5.625 -0.591 1 81.25 173 CYS B CA 1
ATOM 3528 C C . CYS B 1 173 ? -6.5 6.48 0.178 1 81.25 173 CYS B C 1
ATOM 3530 O O . CYS B 1 173 ? -6.66 7.699 0.267 1 81.25 173 CYS B O 1
ATOM 3532 N N . PRO B 1 174 ? -5.512 5.844 0.81 1 89 174 PRO B N 1
ATOM 3533 C CA . PRO B 1 174 ? -4.555 6.68 1.543 1 89 174 PRO B CA 1
ATOM 3534 C C . PRO B 1 174 ? -3.836 7.68 0.643 1 89 174 PRO B C 1
ATOM 3536 O O . PRO B 1 174 ? -3.508 8.789 1.083 1 89 174 PRO B O 1
ATOM 3539 N N . VAL B 1 175 ? -3.576 7.312 -0.582 1 91.56 175 VAL B N 1
ATOM 3540 C CA . VAL B 1 175 ? -2.941 8.211 -1.541 1 91.56 175 VAL B CA 1
ATOM 3541 C C . VAL B 1 175 ? -3.869 9.383 -1.839 1 91.56 175 VAL B C 1
ATOM 3543 O O . VAL B 1 175 ? -3.441 10.539 -1.826 1 91.56 175 VAL B O 1
ATOM 3546 N N . LEU B 1 176 ? -5.098 9.07 -2.023 1 88.75 176 LEU B N 1
ATOM 3547 C CA . LEU B 1 176 ? -6.086 10.109 -2.297 1 88.75 176 LEU B CA 1
ATOM 3548 C C . LEU B 1 176 ? -6.238 11.039 -1.101 1 88.75 176 LEU B C 1
ATOM 3550 O O . LEU B 1 176 ? -6.309 12.266 -1.266 1 88.75 176 LEU B O 1
ATOM 3554 N N . ALA B 1 177 ? -6.324 10.461 0.059 1 88.62 177 ALA B N 1
ATOM 3555 C CA . ALA B 1 177 ? -6.43 11.242 1.29 1 88.62 177 ALA B CA 1
ATOM 3556 C C . ALA B 1 177 ? -5.25 12.195 1.438 1 88.62 177 ALA B C 1
ATOM 3558 O O . ALA B 1 177 ? -5.398 13.305 1.958 1 88.62 177 ALA B O 1
ATOM 3559 N N . SER B 1 178 ? -4.074 11.797 0.987 1 94.31 178 SER B N 1
ATOM 3560 C CA . SER B 1 178 ? -2.869 12.617 1.069 1 94.31 178 SER B CA 1
ATOM 3561 C C . SER B 1 178 ? -2.953 13.82 0.133 1 94.31 178 SER B C 1
ATOM 3563 O O . SER B 1 178 ? -2.381 14.875 0.414 1 94.31 178 SER B O 1
ATOM 3565 N N . ALA B 1 179 ? -3.652 13.664 -0.934 1 93.69 179 ALA B N 1
ATOM 3566 C CA . ALA B 1 179 ? -3.666 14.664 -1.999 1 93.69 179 ALA B CA 1
ATOM 3567 C C . ALA B 1 179 ? -4.832 15.633 -1.826 1 93.69 179 ALA B C 1
ATOM 3569 O O . ALA B 1 179 ? -4.867 16.688 -2.455 1 93.69 179 ALA B O 1
ATOM 3570 N N . THR B 1 180 ? -5.766 15.281 -1.041 1 87.75 180 THR B N 1
ATOM 3571 C CA . THR B 1 180 ? -6.996 16.062 -0.917 1 87.75 180 THR B CA 1
ATOM 3572 C C . THR B 1 180 ? -6.703 17.453 -0.39 1 87.75 180 THR B C 1
ATOM 3574 O O . THR B 1 180 ? -6.105 17.609 0.678 1 87.75 180 THR B O 1
ATOM 3577 N N . GLY B 1 181 ? -7.086 18.5 -1.144 1 88.88 181 GLY B N 1
ATOM 3578 C CA . GLY B 1 181 ? -7.062 19.875 -0.667 1 88.88 181 GLY B CA 1
ATOM 3579 C C . GLY B 1 181 ? -5.68 20.5 -0.69 1 88.88 181 GLY B C 1
ATOM 3580 O O . GLY B 1 181 ? -5.477 21.609 -0.186 1 88.88 181 GLY B O 1
ATOM 3581 N N . VAL B 1 182 ? -4.715 19.859 -1.252 1 95.75 182 VAL B N 1
ATOM 3582 C CA . VAL B 1 182 ? -3.371 20.438 -1.275 1 95.75 182 VAL B CA 1
ATOM 3583 C C . VAL B 1 182 ? -3.244 21.406 -2.447 1 95.75 182 VAL B C 1
ATOM 3585 O O . VAL B 1 182 ? -4.082 21.406 -3.35 1 95.75 182 VAL B O 1
ATOM 3588 N N . ASP B 1 183 ? -2.184 22.219 -2.352 1 96.44 183 ASP B N 1
ATOM 3589 C CA . ASP B 1 183 ? -1.963 23.219 -3.393 1 96.44 183 ASP B CA 1
ATOM 3590 C C . ASP B 1 183 ? -1.242 22.609 -4.594 1 96.44 183 ASP B C 1
ATOM 3592 O O . ASP B 1 183 ? -1.427 23.062 -5.727 1 96.44 183 ASP B O 1
ATOM 3596 N N . LEU B 1 184 ? -0.426 21.672 -4.355 1 97.44 184 LEU B N 1
ATOM 3597 C CA . LEU B 1 184 ? 0.375 21.047 -5.402 1 97.44 184 LEU B CA 1
ATOM 3598 C C . LEU B 1 184 ? 0.734 19.625 -5.031 1 97.44 184 LEU B C 1
ATOM 3600 O O . LEU B 1 184 ? 0.964 19.312 -3.855 1 97.44 184 LEU B O 1
ATOM 3604 N N . VAL B 1 185 ? 0.757 18.75 -6.062 1 97.94 185 VAL B N 1
ATOM 3605 C CA . VAL B 1 185 ? 1.201 17.375 -5.875 1 97.94 185 VAL B CA 1
ATOM 3606 C C . VAL B 1 185 ? 2.49 17.141 -6.656 1 97.94 185 VAL B C 1
ATOM 3608 O O . VAL B 1 185 ? 2.582 17.484 -7.836 1 97.94 185 VAL B O 1
ATOM 3611 N N . LEU B 1 186 ? 3.508 16.641 -5.996 1 98.44 186 LEU B N 1
ATOM 3612 C CA . LEU B 1 186 ? 4.727 16.156 -6.641 1 98.44 186 LEU B CA 1
ATOM 3613 C C . LEU B 1 186 ? 4.707 14.641 -6.77 1 98.44 186 LEU B C 1
ATOM 3615 O O . LEU B 1 186 ? 4.684 13.93 -5.766 1 98.44 186 LEU B O 1
ATOM 3619 N N . ILE B 1 187 ? 4.746 14.141 -7.961 1 98.38 187 ILE B N 1
ATOM 3620 C CA . ILE B 1 187 ? 4.812 12.703 -8.203 1 98.38 187 ILE B CA 1
ATOM 3621 C C . ILE B 1 187 ? 6.266 12.289 -8.438 1 98.38 187 ILE B C 1
ATOM 3623 O O . ILE B 1 187 ? 6.918 12.789 -9.359 1 98.38 187 ILE B O 1
ATOM 3627 N N . VAL B 1 188 ? 6.742 11.414 -7.586 1 98.19 188 VAL B N 1
ATOM 3628 C CA . VAL B 1 188 ? 8.086 10.867 -7.746 1 98.19 188 VAL B CA 1
ATOM 3629 C C . VAL B 1 188 ? 8.016 9.523 -8.469 1 98.19 188 VAL B C 1
ATOM 3631 O O . VAL B 1 188 ? 7.305 8.617 -8.031 1 98.19 188 VAL B O 1
ATOM 3634 N N . THR B 1 189 ? 8.711 9.367 -9.602 1 97.31 189 THR B N 1
ATOM 3635 C CA . THR B 1 189 ? 8.75 8.117 -10.359 1 97.31 189 THR B CA 1
ATOM 3636 C C . THR B 1 189 ? 10.188 7.746 -10.711 1 97.31 189 THR B C 1
ATOM 3638 O O . THR B 1 189 ? 11.125 8.477 -10.383 1 97.31 189 THR B O 1
ATOM 3641 N N . GLU B 1 190 ? 10.367 6.52 -11.195 1 94.19 190 GLU B N 1
ATOM 3642 C CA . GLU B 1 190 ? 11.648 6.004 -11.664 1 94.19 190 GLU B CA 1
ATOM 3643 C C . GLU B 1 190 ? 11.555 5.531 -13.117 1 94.19 190 GLU B C 1
ATOM 3645 O O . GLU B 1 190 ? 10.469 5.258 -13.617 1 94.19 190 GLU B O 1
ATOM 3650 N N . PRO B 1 191 ? 12.75 5.484 -13.805 1 93.75 191 PRO B N 1
ATOM 3651 C CA . PRO B 1 191 ? 12.727 5.184 -15.234 1 93.75 191 PRO B CA 1
ATOM 3652 C C . PRO B 1 191 ? 12.664 3.684 -15.523 1 93.75 191 PRO B C 1
ATOM 3654 O O . PRO B 1 191 ? 13.531 3.143 -16.203 1 93.75 191 PRO B O 1
ATOM 3657 N N . THR B 1 192 ? 11.648 3.029 -14.992 1 87.69 192 THR B N 1
ATOM 3658 C CA . THR B 1 192 ? 11.281 1.655 -15.32 1 87.69 192 THR B CA 1
ATOM 3659 C C . THR B 1 192 ? 9.891 1.6 -15.938 1 87.69 192 THR B C 1
ATOM 3661 O O . THR B 1 192 ? 9.094 2.523 -15.766 1 87.69 192 THR B O 1
ATOM 3664 N N . LEU B 1 193 ? 9.656 0.541 -16.672 1 86.62 193 LEU B N 1
ATOM 3665 C CA . LEU B 1 193 ? 8.336 0.401 -17.297 1 86.62 193 LEU B CA 1
ATOM 3666 C C . LEU B 1 193 ? 7.242 0.34 -16.234 1 86.62 193 LEU B C 1
ATOM 3668 O O . LEU B 1 193 ? 6.172 0.928 -16.406 1 86.62 193 LEU B O 1
ATOM 3672 N N . SER B 1 194 ? 7.516 -0.402 -15.156 1 87.69 194 SER B N 1
ATOM 3673 C CA . SER B 1 194 ? 6.57 -0.455 -14.047 1 87.69 194 SER B CA 1
ATOM 3674 C C . SER B 1 194 ? 6.379 0.92 -13.422 1 87.69 194 SER B C 1
ATOM 3676 O O . SER B 1 194 ? 5.258 1.306 -13.086 1 87.69 194 SER B O 1
ATOM 3678 N N . GLY B 1 195 ? 7.523 1.619 -13.242 1 91.38 195 GLY B N 1
ATOM 3679 C CA . GLY B 1 195 ? 7.441 2.967 -12.703 1 91.38 195 GLY B CA 1
ATOM 3680 C C . GLY B 1 195 ? 6.594 3.898 -13.555 1 91.38 195 GLY B C 1
ATOM 3681 O O . GLY B 1 195 ? 5.793 4.672 -13.023 1 91.38 195 GLY B O 1
ATOM 3682 N N . PHE B 1 196 ? 6.754 3.811 -14.852 1 93.88 196 PHE B N 1
ATOM 3683 C CA . PHE B 1 196 ? 5.996 4.617 -15.805 1 93.88 196 PHE B CA 1
ATOM 3684 C C . PHE B 1 196 ? 4.512 4.277 -15.742 1 93.88 196 PHE B C 1
ATOM 3686 O O . PHE B 1 196 ? 3.67 5.172 -15.648 1 93.88 196 PHE B O 1
ATOM 3693 N N . ALA B 1 197 ? 4.25 3.002 -15.75 1 91.56 197 ALA B N 1
ATOM 3694 C CA . ALA B 1 197 ? 2.863 2.545 -15.68 1 91.56 197 ALA B CA 1
ATOM 3695 C C . ALA B 1 197 ? 2.203 2.992 -14.383 1 91.56 197 ALA B C 1
ATOM 3697 O O . ALA B 1 197 ? 1.073 3.484 -14.391 1 91.56 197 ALA B O 1
ATOM 3698 N N . ASP B 1 198 ? 2.871 2.861 -13.297 1 93.19 198 ASP B N 1
ATOM 3699 C CA . ASP B 1 198 ? 2.34 3.215 -11.984 1 93.19 198 ASP B CA 1
ATOM 3700 C C . ASP B 1 198 ? 2.15 4.723 -11.859 1 93.19 198 ASP B C 1
ATOM 3702 O O . ASP B 1 198 ? 1.21 5.184 -11.203 1 93.19 198 ASP B O 1
ATOM 3706 N N . MET B 1 199 ? 3.051 5.504 -12.422 1 96.25 199 MET B N 1
ATOM 3707 C CA . MET B 1 199 ? 2.914 6.957 -12.43 1 96.25 199 MET B CA 1
ATOM 3708 C C . MET B 1 199 ? 1.617 7.379 -13.109 1 96.25 199 MET B C 1
ATOM 3710 O O . MET B 1 199 ? 0.882 8.219 -12.586 1 96.25 199 MET B O 1
ATOM 3714 N N . LYS B 1 200 ? 1.353 6.762 -14.211 1 95.75 200 LYS B N 1
ATOM 3715 C CA . LYS B 1 200 ? 0.131 7.082 -14.945 1 95.75 200 LYS B CA 1
ATOM 3716 C C . LYS B 1 200 ? -1.108 6.77 -14.109 1 95.75 200 LYS B C 1
ATOM 3718 O O . LYS B 1 200 ? -2.08 7.527 -14.125 1 95.75 200 LYS B O 1
ATOM 3723 N N . ARG B 1 201 ? -1.007 5.746 -13.406 1 93.31 201 ARG B N 1
ATOM 3724 C CA . ARG B 1 201 ? -2.146 5.34 -12.594 1 93.31 201 ARG B CA 1
ATOM 3725 C C . ARG B 1 201 ? -2.381 6.324 -11.453 1 93.31 201 ARG B C 1
ATOM 3727 O O . ARG B 1 201 ? -3.525 6.648 -11.133 1 93.31 201 ARG B O 1
ATOM 3734 N N . VAL B 1 202 ? -1.353 6.746 -10.828 1 94.75 202 VAL B N 1
ATOM 3735 C CA . VAL B 1 202 ? -1.49 7.707 -9.742 1 94.75 202 VAL B CA 1
ATOM 3736 C C . VAL B 1 202 ? -2.068 9.016 -10.281 1 94.75 202 VAL B C 1
ATOM 3738 O O . VAL B 1 202 ? -2.953 9.609 -9.664 1 94.75 202 VAL B O 1
ATOM 3741 N N . LEU B 1 203 ? -1.551 9.477 -11.445 1 95.44 203 LEU B N 1
ATOM 3742 C CA . LEU B 1 203 ? -2.053 10.695 -12.07 1 95.44 203 LEU B CA 1
ATOM 3743 C C . LEU B 1 203 ? -3.547 10.578 -12.367 1 95.44 203 LEU B C 1
ATOM 3745 O O . LEU B 1 203 ? -4.305 11.516 -12.117 1 95.44 203 LEU B O 1
ATOM 3749 N N . SER B 1 204 ? -3.9 9.445 -12.766 1 92.94 204 SER B N 1
ATOM 3750 C CA . SER B 1 204 ? -5.309 9.195 -13.047 1 92.94 204 SER B CA 1
ATOM 3751 C C . SER B 1 204 ? -6.141 9.203 -11.766 1 92.94 204 SER B C 1
ATOM 3753 O O . SER B 1 204 ? -7.258 9.727 -11.75 1 92.94 204 SER B O 1
ATOM 3755 N N . ALA B 1 205 ? -5.625 8.656 -10.742 1 89.31 205 ALA B N 1
ATOM 3756 C CA . ALA B 1 205 ? -6.336 8.547 -9.477 1 89.31 205 ALA B CA 1
ATOM 3757 C C . ALA B 1 205 ? -6.633 9.93 -8.891 1 89.31 205 ALA B C 1
ATOM 3759 O O . ALA B 1 205 ? -7.695 10.148 -8.312 1 89.31 205 ALA B O 1
ATOM 3760 N N . ILE B 1 206 ? -5.734 10.867 -9.07 1 90.06 206 ILE B N 1
ATOM 3761 C CA . ILE B 1 206 ? -5.902 12.156 -8.398 1 90.06 206 ILE B CA 1
ATOM 3762 C C . ILE B 1 206 ? -6.512 13.164 -9.367 1 90.06 206 ILE B C 1
ATOM 3764 O O . ILE B 1 206 ? -6.742 14.32 -9 1 90.06 206 ILE B O 1
ATOM 3768 N N . GLU B 1 207 ? -6.738 12.75 -10.555 1 87.12 207 GLU B N 1
ATOM 3769 C CA . GLU B 1 207 ? -7.242 13.648 -11.586 1 87.12 207 GLU B CA 1
ATOM 3770 C C . GLU B 1 207 ? -8.547 14.312 -11.164 1 87.12 207 GLU B C 1
ATOM 3772 O O . GLU B 1 207 ? -8.75 15.508 -11.398 1 87.12 207 GLU B O 1
ATOM 3777 N N . SER B 1 208 ? -9.367 13.57 -10.547 1 78.94 208 SER B N 1
ATOM 3778 C CA . SER B 1 208 ? -10.688 14.055 -10.172 1 78.94 208 SER B CA 1
ATOM 3779 C C . SER B 1 208 ? -10.594 15.141 -9.102 1 78.94 208 SER B C 1
ATOM 3781 O O . SER B 1 208 ? -11.539 15.898 -8.898 1 78.94 208 SER B O 1
ATOM 3783 N N . PHE B 1 209 ? -9.531 15.219 -8.43 1 80.94 209 PHE B N 1
ATOM 3784 C CA . PHE B 1 209 ? -9.367 16.203 -7.359 1 80.94 209 PHE B CA 1
ATOM 3785 C C . PHE B 1 209 ? -8.93 17.547 -7.918 1 80.94 209 PHE B C 1
ATOM 3787 O O . PHE B 1 209 ? -8.898 18.547 -7.191 1 80.94 209 PHE B O 1
ATOM 3794 N N . LYS B 1 210 ? -8.578 17.562 -9.172 1 83.75 210 LYS B N 1
ATOM 3795 C CA . LYS B 1 210 ? -8.219 18.781 -9.883 1 83.75 210 LYS B CA 1
ATOM 3796 C C . LYS B 1 210 ? -7.082 19.5 -9.172 1 83.75 210 LYS B C 1
ATOM 3798 O O . LYS B 1 210 ? -7.109 20.734 -9.039 1 83.75 210 LYS B O 1
ATOM 3803 N N . VAL B 1 211 ? -6.246 18.844 -8.594 1 88.75 211 VAL B N 1
ATOM 3804 C CA . VAL B 1 211 ? -5.055 19.422 -7.973 1 88.75 211 VAL B CA 1
ATOM 3805 C C . VAL B 1 211 ? -3.902 19.422 -8.977 1 88.75 211 VAL B C 1
ATOM 3807 O O . VAL B 1 211 ? -3.678 18.438 -9.68 1 88.75 211 VAL B O 1
ATOM 3810 N N . PRO B 1 212 ? -3.254 20.625 -9.07 1 94.5 212 PRO B N 1
ATOM 3811 C CA . PRO B 1 212 ? -2.094 20.641 -9.969 1 94.5 212 PRO B CA 1
ATOM 3812 C C . PRO B 1 212 ? -1.02 19.625 -9.562 1 94.5 212 PRO B C 1
ATOM 3814 O O . PRO B 1 212 ? -0.774 19.438 -8.367 1 94.5 212 PRO B O 1
ATOM 3817 N N . SER B 1 213 ? -0.453 19 -10.562 1 96.75 213 SER B N 1
ATOM 3818 C CA . SER B 1 213 ? 0.569 17.984 -10.297 1 96.75 213 SER B CA 1
ATOM 3819 C C . SER B 1 213 ? 1.83 18.25 -11.109 1 96.75 213 SER B C 1
ATOM 3821 O O . SER B 1 213 ? 1.757 18.781 -12.227 1 96.75 213 SER B O 1
ATOM 3823 N N . VAL B 1 214 ? 2.934 18 -10.523 1 98.19 214 VAL B N 1
ATOM 3824 C CA . VAL B 1 214 ? 4.227 18 -11.203 1 98.19 214 VAL B CA 1
ATOM 3825 C C . VAL B 1 214 ? 4.934 16.672 -10.984 1 98.19 214 VAL B C 1
ATOM 3827 O O . VAL B 1 214 ? 4.535 15.883 -10.117 1 98.19 214 VAL B O 1
ATOM 3830 N N . VAL B 1 215 ? 6.02 16.391 -11.836 1 98.38 215 VAL B N 1
ATOM 3831 C CA . VAL B 1 215 ? 6.66 15.086 -11.805 1 98.38 215 VAL B CA 1
ATOM 3832 C C . VAL B 1 215 ? 8.164 15.25 -11.594 1 98.38 215 VAL B C 1
ATOM 3834 O O . VAL B 1 215 ? 8.766 16.203 -12.086 1 98.38 215 VAL B O 1
ATOM 3837 N N . CYS B 1 216 ? 8.672 14.375 -10.82 1 98.44 216 CYS B N 1
ATOM 3838 C CA . CYS B 1 216 ? 10.109 14.195 -10.648 1 98.44 216 CYS B CA 1
ATOM 3839 C C . CYS B 1 216 ? 10.531 12.781 -11.047 1 98.44 216 CYS B C 1
ATOM 3841 O O . CYS B 1 216 ? 9.93 11.805 -10.602 1 98.44 216 CYS B O 1
ATOM 3843 N N . VAL B 1 217 ? 11.602 12.672 -11.922 1 98.25 217 VAL B N 1
ATOM 3844 C CA . VAL B 1 217 ? 12.141 11.359 -12.289 1 98.25 217 VAL B CA 1
ATOM 3845 C C . VAL B 1 217 ? 13.398 11.07 -11.477 1 98.25 217 VAL B C 1
ATOM 3847 O O . VAL B 1 217 ? 14.461 11.641 -11.742 1 98.25 217 VAL B O 1
ATOM 3850 N N . ASN B 1 218 ? 13.25 10.18 -10.516 1 96.81 218 ASN B N 1
ATOM 3851 C CA . ASN B 1 218 ? 14.367 9.758 -9.672 1 96.81 218 ASN B CA 1
ATOM 3852 C C . ASN B 1 218 ? 15.234 8.719 -10.367 1 96.81 218 ASN B C 1
ATOM 3854 O O . ASN B 1 218 ? 14.719 7.816 -11.023 1 96.81 218 ASN B O 1
ATOM 3858 N N . LYS B 1 219 ? 16.547 8.859 -10.234 1 93.5 219 LYS B N 1
ATOM 3859 C CA . LYS B 1 219 ? 17.531 7.988 -10.875 1 93.5 219 LYS B CA 1
ATOM 3860 C C . LYS B 1 219 ? 17.312 7.926 -12.383 1 93.5 219 LYS B C 1
ATOM 3862 O O . LYS B 1 219 ? 17.266 6.84 -12.969 1 93.5 219 LYS B O 1
ATOM 3867 N N . TRP B 1 220 ? 17.078 9.016 -13.008 1 95.56 220 TRP B N 1
ATOM 3868 C CA . TRP B 1 220 ? 16.641 9.102 -14.398 1 95.56 220 TRP B CA 1
ATOM 3869 C C . TRP B 1 220 ? 17.703 8.523 -15.336 1 95.56 220 TRP B C 1
ATOM 3871 O O . TRP B 1 220 ? 17.391 8.039 -16.422 1 95.56 220 TRP B O 1
ATOM 3881 N N . ASP B 1 221 ? 18.984 8.539 -14.93 1 92.56 221 ASP B N 1
ATOM 3882 C CA . ASP B 1 221 ? 20.109 8.18 -15.789 1 92.56 221 ASP B CA 1
ATOM 3883 C C . ASP B 1 221 ? 20.297 6.664 -15.836 1 92.56 221 ASP B C 1
ATOM 3885 O O . ASP B 1 221 ? 21.109 6.156 -16.625 1 92.56 221 ASP B O 1
ATOM 3889 N N . LEU B 1 222 ? 19.562 5.949 -15.039 1 87.44 222 LEU B N 1
ATOM 3890 C CA . LEU B 1 222 ? 19.672 4.496 -15.07 1 87.44 222 LEU B CA 1
ATOM 3891 C C . LEU B 1 222 ? 19.062 3.936 -16.344 1 87.44 222 LEU B C 1
ATOM 3893 O O . LEU B 1 222 ? 19.484 2.883 -16.844 1 87.44 222 LEU B O 1
ATOM 3897 N N . ASN B 1 223 ? 18.062 4.543 -16.875 1 90.56 223 ASN B N 1
ATOM 3898 C CA . ASN B 1 223 ? 17.422 4.207 -18.156 1 90.56 223 ASN B CA 1
ATOM 3899 C C . ASN B 1 223 ? 16.922 5.449 -18.875 1 90.56 223 ASN B C 1
ATOM 3901 O O . ASN B 1 223 ? 15.758 5.828 -18.75 1 90.56 223 ASN B O 1
ATOM 3905 N N . LYS B 1 224 ? 17.75 5.945 -19.672 1 93.69 224 LYS B N 1
ATOM 3906 C CA . LYS B 1 224 ? 17.5 7.223 -20.328 1 93.69 224 LYS B CA 1
ATOM 3907 C C . LYS B 1 224 ? 16.328 7.109 -21.312 1 93.69 224 LYS B C 1
ATOM 3909 O O . LYS B 1 224 ? 15.578 8.062 -21.5 1 93.69 224 LYS B O 1
ATOM 3914 N N . GLU B 1 225 ? 16.172 6.004 -21.859 1 93.25 225 GLU B N 1
ATOM 3915 C CA . GLU B 1 225 ? 15.102 5.801 -22.828 1 93.25 225 GLU B CA 1
ATOM 3916 C C . GLU B 1 225 ? 13.734 5.902 -22.156 1 93.25 225 GLU B C 1
ATOM 3918 O O . GLU B 1 225 ? 12.859 6.625 -22.641 1 93.25 225 GLU B O 1
ATOM 3923 N N . VAL B 1 226 ? 13.602 5.199 -21.109 1 92.94 226 VAL B N 1
ATOM 3924 C CA . VAL B 1 226 ? 12.328 5.23 -20.391 1 92.94 226 VAL B CA 1
ATOM 3925 C C . VAL B 1 226 ? 12.102 6.613 -19.781 1 92.94 226 VAL B C 1
ATOM 3927 O O . VAL B 1 226 ? 10.969 7.105 -19.734 1 92.94 226 VAL B O 1
ATOM 3930 N N . SER B 1 227 ? 13.156 7.242 -19.344 1 96.62 227 SER B N 1
ATOM 3931 C CA . SER B 1 227 ? 13.039 8.609 -18.828 1 96.62 227 SER B CA 1
ATOM 3932 C C . SER B 1 227 ? 12.492 9.547 -19.891 1 96.62 227 SER B C 1
ATOM 3934 O O . SER B 1 227 ? 11.648 10.398 -19.594 1 96.62 227 SER B O 1
ATOM 3936 N N . GLN B 1 228 ? 12.953 9.359 -21.047 1 97.38 228 GLN B N 1
ATOM 3937 C CA . GLN B 1 228 ? 12.461 10.18 -22.156 1 97.38 228 GLN B CA 1
ATOM 3938 C C . GLN B 1 228 ? 10.984 9.906 -22.438 1 97.38 228 GLN B C 1
ATOM 3940 O O . GLN B 1 228 ? 10.234 10.82 -22.766 1 97.38 228 GLN B O 1
ATOM 3945 N N . GLN B 1 229 ? 10.633 8.672 -22.344 1 96.94 229 GLN B N 1
ATOM 3946 C CA . GLN B 1 229 ? 9.227 8.32 -22.516 1 96.94 229 GLN B CA 1
ATOM 3947 C C . GLN B 1 229 ? 8.352 9.008 -21.453 1 96.94 229 GLN B C 1
ATOM 3949 O O . GLN B 1 229 ? 7.27 9.508 -21.766 1 96.94 229 GLN B O 1
ATOM 3954 N N . ILE B 1 230 ? 8.836 9.008 -20.25 1 97.69 230 ILE B N 1
ATOM 3955 C CA . ILE B 1 230 ? 8.117 9.656 -19.156 1 97.69 230 ILE B CA 1
ATOM 3956 C C . ILE B 1 230 ? 7.988 11.148 -19.438 1 97.69 230 ILE B C 1
ATOM 3958 O O . ILE B 1 230 ? 6.898 11.719 -19.312 1 97.69 230 ILE B O 1
ATOM 3962 N N . GLU B 1 231 ? 9.062 11.758 -19.859 1 98.19 231 GLU B N 1
ATOM 3963 C CA . GLU B 1 231 ? 9.062 13.188 -20.156 1 98.19 231 GLU B CA 1
ATOM 3964 C C . GLU B 1 231 ? 8.109 13.5 -21.312 1 98.19 231 GLU B C 1
ATOM 3966 O O . GLU B 1 231 ? 7.391 14.5 -21.266 1 98.19 231 GLU B O 1
ATOM 3971 N N . LYS B 1 232 ? 8.141 12.719 -22.312 1 98.19 232 LYS B N 1
ATOM 3972 C CA . LYS B 1 232 ? 7.254 12.906 -23.453 1 98.19 232 LYS B CA 1
ATOM 3973 C C . LYS B 1 232 ? 5.789 12.812 -23.047 1 98.19 232 LYS B C 1
ATOM 3975 O O . LYS B 1 232 ? 4.965 13.625 -23.453 1 98.19 232 LYS B O 1
ATOM 3980 N N . TYR B 1 233 ? 5.535 11.797 -22.328 1 98 233 TYR B N 1
ATOM 3981 C CA . TYR B 1 233 ? 4.176 11.648 -21.812 1 98 233 TYR B CA 1
ATOM 3982 C C . TYR B 1 233 ? 3.744 12.883 -21.047 1 98 233 TYR B C 1
ATOM 3984 O O . TYR B 1 233 ? 2.629 13.375 -21.219 1 98 233 TYR B O 1
ATOM 3992 N N . CYS B 1 234 ? 4.598 13.352 -20.141 1 97.75 234 CYS B N 1
ATOM 3993 C CA . CYS B 1 234 ? 4.285 14.531 -19.344 1 97.75 234 CYS B CA 1
ATOM 3994 C C . CYS B 1 234 ? 4.043 15.75 -20.219 1 97.75 234 CYS B C 1
ATOM 3996 O O . CYS B 1 234 ? 3.082 16.484 -20.016 1 97.75 234 CYS B O 1
ATOM 3998 N N . GLU B 1 235 ? 4.852 15.914 -21.172 1 97.44 235 GLU B N 1
ATOM 3999 C CA . GLU B 1 235 ? 4.695 17.016 -22.109 1 97.44 235 GLU B CA 1
ATOM 4000 C C . GLU B 1 235 ? 3.35 16.938 -22.828 1 97.44 235 GLU B C 1
ATOM 4002 O O . GLU B 1 235 ? 2.625 17.938 -22.906 1 97.44 235 GLU B O 1
ATOM 4007 N N . GLU B 1 236 ? 3.021 15.805 -23.266 1 97.38 236 GLU B N 1
ATOM 4008 C CA . GLU B 1 236 ? 1.783 15.578 -24.016 1 97.38 236 GLU B CA 1
ATOM 4009 C C . GLU B 1 236 ? 0.561 15.812 -23.125 1 97.38 236 GLU B C 1
ATOM 4011 O O . GLU B 1 236 ? -0.51 16.172 -23.625 1 97.38 236 GLU B O 1
ATOM 4016 N N . ASN B 1 237 ? 0.716 15.664 -21.859 1 95.81 237 ASN B N 1
ATOM 4017 C CA . ASN B 1 237 ? -0.411 15.812 -20.953 1 95.81 237 ASN B CA 1
ATOM 4018 C C . ASN B 1 237 ? -0.31 17.109 -20.141 1 95.81 237 ASN B C 1
ATOM 4020 O O . ASN B 1 237 ? -1 17.266 -19.125 1 95.81 237 ASN B O 1
ATOM 4024 N N . LYS B 1 238 ? 0.633 17.969 -20.469 1 95.06 238 LYS B N 1
ATOM 4025 C CA . LYS B 1 238 ? 0.803 19.297 -19.891 1 95.06 238 LYS B CA 1
ATOM 4026 C C . LYS B 1 238 ? 1.164 19.203 -18.406 1 95.06 238 LYS B C 1
ATOM 4028 O O . LYS B 1 238 ? 0.614 19.938 -17.578 1 95.06 238 LYS B O 1
ATOM 4033 N N . ILE B 1 239 ? 1.938 18.266 -18.125 1 96.81 239 ILE B N 1
ATOM 4034 C CA . ILE B 1 239 ? 2.486 18.094 -16.781 1 96.81 239 ILE B CA 1
ATOM 4035 C C . ILE B 1 239 ? 3.959 18.5 -16.766 1 96.81 239 ILE B C 1
ATOM 4037 O O . ILE B 1 239 ? 4.734 18.062 -17.625 1 96.81 239 ILE B O 1
ATOM 4041 N N . VAL B 1 240 ? 4.34 19.312 -15.844 1 97.19 240 VAL B N 1
ATOM 4042 C CA . VAL B 1 240 ? 5.707 19.812 -15.789 1 97.19 240 VAL B CA 1
ATOM 4043 C C . VAL B 1 240 ? 6.602 18.797 -15.078 1 97.19 240 VAL B C 1
ATOM 4045 O O . VAL B 1 240 ? 6.262 18.312 -13.992 1 97.19 240 VAL B O 1
ATOM 4048 N N . VAL B 1 241 ? 7.668 18.438 -15.719 1 98.38 241 VAL B N 1
ATOM 4049 C CA . VAL B 1 241 ? 8.727 17.703 -15.031 1 98.38 241 VAL B CA 1
ATOM 4050 C C . VAL B 1 241 ? 9.656 18.688 -14.312 1 98.38 241 VAL B C 1
ATOM 4052 O O . VAL B 1 241 ? 10.453 19.375 -14.953 1 98.38 241 VAL B O 1
ATOM 4055 N N . VAL B 1 242 ? 9.609 18.703 -13.023 1 98 242 VAL B N 1
ATOM 4056 C CA . VAL B 1 242 ? 10.25 19.766 -12.266 1 98 242 VAL B CA 1
ATOM 4057 C C . VAL B 1 242 ? 11.648 19.344 -11.844 1 98 242 VAL B C 1
ATOM 4059 O O . VAL B 1 242 ? 12.461 20.172 -11.422 1 98 242 VAL B O 1
ATOM 4062 N N . GLY B 1 243 ? 11.844 18.031 -11.969 1 97.12 243 GLY B N 1
ATOM 4063 C CA . GLY B 1 243 ? 13.156 17.578 -11.516 1 97.12 243 GLY B CA 1
ATOM 4064 C C . GLY B 1 243 ? 13.547 16.219 -12.086 1 97.12 243 GLY B C 1
ATOM 4065 O O . GLY B 1 243 ? 12.688 15.367 -12.32 1 97.12 243 GLY B O 1
ATOM 4066 N N . LYS B 1 244 ? 14.82 16.078 -12.367 1 97.75 244 LYS B N 1
ATOM 4067 C CA . LYS B 1 244 ? 15.492 14.812 -12.68 1 97.75 244 LYS B CA 1
ATOM 4068 C C . LYS B 1 244 ? 16.672 14.578 -11.75 1 97.75 244 LYS B C 1
ATOM 4070 O O . LYS B 1 244 ? 17.625 15.367 -11.727 1 97.75 244 LYS B O 1
ATOM 4075 N N . ILE B 1 245 ? 16.594 13.523 -10.984 1 97.81 245 ILE B N 1
ATOM 4076 C CA . ILE B 1 245 ? 17.641 13.234 -10.008 1 97.81 245 ILE B CA 1
ATOM 4077 C C . ILE B 1 245 ? 18.5 12.078 -10.492 1 97.81 245 ILE B C 1
ATOM 4079 O O . ILE B 1 245 ? 17.984 11.016 -10.852 1 97.81 245 ILE B O 1
ATOM 4083 N N . ASP B 1 246 ? 19.812 12.234 -10.445 1 96.06 246 ASP B N 1
ATOM 4084 C CA . ASP B 1 246 ? 20.75 11.195 -10.859 1 96.06 246 ASP B CA 1
ATOM 4085 C C . ASP B 1 246 ? 20.797 10.07 -9.836 1 96.06 246 ASP B C 1
ATOM 4087 O O . ASP B 1 246 ? 20.5 10.281 -8.656 1 96.06 246 ASP B O 1
ATOM 4091 N N . PHE B 1 247 ? 21.094 8.938 -10.414 1 90.94 247 PHE B N 1
ATOM 4092 C CA . PHE B 1 247 ? 21.547 7.941 -9.453 1 90.94 247 PHE B CA 1
ATOM 4093 C C . PHE B 1 247 ? 22.797 8.422 -8.727 1 90.94 247 PHE B C 1
ATOM 4095 O O . PHE B 1 247 ? 23.812 8.742 -9.359 1 90.94 247 PHE B O 1
ATOM 4102 N N . ASP B 1 248 ? 22.766 8.57 -7.457 1 92 248 ASP B N 1
ATOM 4103 C CA . ASP B 1 248 ? 23.844 9.086 -6.605 1 92 248 ASP B CA 1
ATOM 4104 C C . ASP B 1 248 ? 24.109 8.148 -5.43 1 92 248 ASP B C 1
ATOM 4106 O O . ASP B 1 248 ? 23.266 8.008 -4.543 1 92 248 ASP B O 1
ATOM 4110 N N . GLU B 1 249 ? 25.25 7.555 -5.32 1 86.56 249 GLU B N 1
ATOM 4111 C CA . GLU B 1 249 ? 25.625 6.602 -4.277 1 86.56 249 GLU B CA 1
ATOM 4112 C C . GLU B 1 249 ? 25.547 7.238 -2.893 1 86.56 249 GLU B C 1
ATOM 4114 O O . GLU B 1 249 ? 25.375 6.543 -1.89 1 86.56 249 GLU B O 1
ATOM 4119 N N . THR B 1 250 ? 25.688 8.555 -2.916 1 90.88 250 THR B N 1
ATOM 4120 C CA . THR B 1 250 ? 25.641 9.273 -1.647 1 90.88 250 THR B CA 1
ATOM 4121 C C . THR B 1 250 ? 24.281 9.07 -0.973 1 90.88 250 THR B C 1
ATOM 4123 O O . THR B 1 250 ? 24.188 9.109 0.255 1 90.88 250 THR B O 1
ATOM 4126 N N . VAL B 1 251 ? 23.203 8.852 -1.765 1 87.12 251 VAL B N 1
ATOM 4127 C CA . VAL B 1 251 ? 21.875 8.594 -1.219 1 87.12 251 VAL B CA 1
ATOM 4128 C C . VAL B 1 251 ? 21.891 7.309 -0.397 1 87.12 251 VAL B C 1
ATOM 4130 O O . VAL B 1 251 ? 21.375 7.277 0.728 1 87.12 251 VAL B O 1
ATOM 4133 N N . VAL B 1 252 ? 22.453 6.301 -0.963 1 77.38 252 VAL B N 1
ATOM 4134 C CA . VAL B 1 252 ? 22.547 5.004 -0.297 1 77.38 252 VAL B CA 1
ATOM 4135 C C . VAL B 1 252 ? 23.359 5.148 0.994 1 77.38 252 VAL B C 1
ATOM 4137 O O . VAL B 1 252 ? 22.969 4.617 2.035 1 77.38 252 VAL B O 1
ATOM 4140 N N . LYS B 1 253 ? 24.469 5.879 0.886 1 83.19 253 LYS B N 1
ATOM 4141 C CA . LYS B 1 253 ? 25.344 6.109 2.035 1 83.19 253 LYS B CA 1
ATOM 4142 C C . LYS B 1 253 ? 24.609 6.844 3.148 1 83.19 253 LYS B C 1
ATOM 4144 O O . LYS B 1 253 ? 24.734 6.488 4.324 1 83.19 253 LYS B O 1
ATOM 4149 N N . ALA B 1 254 ? 23.875 7.883 2.779 1 84.94 254 ALA B N 1
ATOM 4150 C CA . ALA B 1 254 ? 23.125 8.672 3.748 1 84.94 254 ALA B CA 1
ATOM 4151 C C . ALA B 1 254 ? 22.094 7.809 4.477 1 84.94 254 ALA B C 1
ATOM 4153 O O . ALA B 1 254 ? 21.984 7.879 5.703 1 84.94 254 ALA B O 1
ATOM 4154 N N . LEU B 1 255 ? 21.359 6.98 3.748 1 76.38 255 LEU B N 1
ATOM 4155 C CA . LEU B 1 255 ? 20.344 6.117 4.324 1 76.38 255 LEU B CA 1
ATOM 4156 C C . LEU B 1 255 ? 20.969 5.086 5.262 1 76.38 255 LEU B C 1
ATOM 4158 O O . LEU B 1 255 ? 20.422 4.809 6.332 1 76.38 255 LEU B O 1
ATOM 4162 N N . LYS B 1 256 ? 22.109 4.617 4.84 1 72.62 256 LYS B N 1
ATOM 4163 C CA . LYS B 1 256 ? 22.828 3.65 5.656 1 72.62 256 LYS B CA 1
ATOM 4164 C C . LYS B 1 256 ? 23.219 4.25 7.008 1 72.62 256 LYS B C 1
ATOM 4166 O O . LYS B 1 256 ? 23.203 3.557 8.023 1 72.62 256 LYS B O 1
ATOM 4171 N N . ASN B 1 257 ? 23.516 5.453 6.949 1 77.25 257 ASN B N 1
ATOM 4172 C CA . ASN B 1 257 ? 23.969 6.137 8.148 1 77.25 257 ASN B CA 1
ATOM 4173 C C . ASN B 1 257 ? 22.828 6.82 8.883 1 77.25 257 ASN B C 1
ATOM 4175 O O . ASN B 1 257 ? 23.047 7.629 9.789 1 77.25 257 ASN B O 1
ATOM 4179 N N . LEU B 1 258 ? 21.562 6.566 8.414 1 76.19 258 LEU B N 1
ATOM 4180 C CA . LEU B 1 258 ? 20.375 7.16 9.008 1 76.19 258 LEU B CA 1
ATOM 4181 C C . LEU B 1 258 ? 20.453 8.68 8.977 1 76.19 258 LEU B C 1
ATOM 4183 O O . LEU B 1 258 ? 20.141 9.344 9.977 1 76.19 258 LEU B O 1
ATOM 4187 N N . GLN B 1 259 ? 21.047 9.148 7.875 1 79.62 259 GLN B N 1
ATOM 4188 C CA . GLN B 1 259 ? 21.156 10.594 7.688 1 79.62 259 GLN B CA 1
ATOM 4189 C C . GLN B 1 259 ? 20.359 11.055 6.469 1 79.62 259 GLN B C 1
ATOM 4191 O O . GLN B 1 259 ? 20.062 10.258 5.582 1 79.62 259 GLN B O 1
ATOM 4196 N N . SER B 1 260 ? 19.969 12.312 6.559 1 82.69 260 SER B N 1
ATOM 4197 C CA . SER B 1 260 ? 19.422 12.938 5.359 1 82.69 260 SER B CA 1
ATOM 4198 C C . SER B 1 260 ? 20.531 13.383 4.41 1 82.69 260 SER B C 1
ATOM 4200 O O . SER B 1 260 ? 21.688 13.477 4.801 1 82.69 260 SER B O 1
ATOM 4202 N N . LEU B 1 261 ? 20.203 13.602 3.232 1 89.38 261 LEU B N 1
ATOM 4203 C CA . LEU B 1 261 ? 21.156 14.039 2.223 1 89.38 261 LEU B CA 1
ATOM 4204 C C . LEU B 1 261 ? 21.734 15.406 2.576 1 89.38 261 LEU B C 1
ATOM 4206 O O . LEU B 1 261 ? 22.734 15.836 1.999 1 89.38 261 LEU B O 1
ATOM 4210 N N . SER B 1 262 ? 21.109 16.078 3.523 1 88.5 262 SER B N 1
ATOM 4211 C CA . SER B 1 262 ? 21.594 17.375 3.939 1 88.5 262 SER B CA 1
ATOM 4212 C C . SER B 1 262 ? 22.984 17.281 4.566 1 88.5 262 SER B C 1
ATOM 4214 O O . SER B 1 262 ? 23.719 18.281 4.629 1 88.5 262 SER B O 1
ATOM 4216 N N . SER B 1 263 ? 23.328 16.141 5.078 1 89.69 263 SER B N 1
ATOM 4217 C CA . SER B 1 263 ? 24.672 15.891 5.617 1 89.69 263 SER B CA 1
ATOM 4218 C C . SER B 1 263 ? 25.703 15.852 4.504 1 89.69 263 SER B C 1
ATOM 4220 O O . SER B 1 263 ? 26.906 15.914 4.77 1 89.69 263 SER B O 1
ATOM 4222 N N . TYR B 1 264 ? 25.281 15.805 3.27 1 92.62 264 TYR B N 1
ATOM 4223 C CA . TYR B 1 264 ? 26.141 15.766 2.086 1 92.62 264 TYR B CA 1
ATOM 4224 C C . TYR B 1 264 ? 25.719 16.828 1.072 1 92.62 264 TYR B C 1
ATOM 4226 O O . TYR B 1 264 ? 25.359 16.484 -0.06 1 92.62 264 TYR B O 1
ATOM 4234 N N . PRO B 1 265 ? 25.906 18.031 1.437 1 92.12 265 PRO B N 1
ATOM 4235 C CA . PRO B 1 265 ? 25.359 19.109 0.613 1 92.12 265 PRO B CA 1
ATOM 4236 C C . PRO B 1 265 ? 26 19.188 -0.766 1 92.12 265 PRO B C 1
ATOM 4238 O O . PRO B 1 265 ? 25.438 19.797 -1.686 1 92.12 265 PRO B O 1
ATOM 4241 N N . ASP B 1 266 ? 27.156 18.531 -0.958 1 93.44 266 ASP B N 1
ATOM 4242 C CA . ASP B 1 266 ? 27.875 18.578 -2.232 1 93.44 266 ASP B CA 1
ATOM 4243 C C . ASP B 1 266 ? 27.453 17.438 -3.145 1 93.44 266 ASP B C 1
ATOM 4245 O O . ASP B 1 266 ? 27.844 17.375 -4.309 1 93.44 266 ASP B O 1
ATOM 4249 N N . SER B 1 267 ? 26.609 16.625 -2.621 1 94.81 267 SER B N 1
ATOM 4250 C CA . SER B 1 267 ? 26.172 15.5 -3.439 1 94.81 267 SER B CA 1
ATOM 4251 C C . SER B 1 267 ? 25.297 15.961 -4.602 1 94.81 267 SER B C 1
ATOM 4253 O O . SER B 1 267 ? 24.594 16.969 -4.496 1 94.81 267 SER B O 1
ATOM 4255 N N . THR B 1 268 ? 25.406 15.273 -5.715 1 96.25 268 THR B N 1
ATOM 4256 C CA . THR B 1 268 ? 24.656 15.602 -6.918 1 96.25 268 THR B CA 1
ATOM 4257 C C . THR B 1 268 ? 23.156 15.539 -6.652 1 96.25 268 THR B C 1
ATOM 4259 O O . THR B 1 268 ? 22.406 16.438 -7.047 1 96.25 268 THR B O 1
ATOM 4262 N N . ALA B 1 269 ? 22.688 14.547 -6.012 1 96.06 269 ALA B N 1
ATOM 4263 C CA . ALA B 1 269 ? 21.281 14.359 -5.719 1 96.06 269 ALA B CA 1
ATOM 4264 C C . ALA B 1 269 ? 20.734 15.508 -4.875 1 96.06 269 ALA B C 1
ATOM 4266 O O . ALA B 1 269 ? 19.656 16.031 -5.148 1 96.06 269 ALA B O 1
ATOM 4267 N N . TYR B 1 270 ? 21.531 15.93 -3.867 1 96.62 270 TYR B N 1
ATOM 4268 C CA . TYR B 1 270 ? 21.094 17.031 -3.016 1 96.62 270 TYR B CA 1
ATOM 4269 C C . TYR B 1 270 ? 20.891 18.312 -3.828 1 96.62 270 TYR B C 1
ATOM 4271 O O . TYR B 1 270 ? 19.875 18.984 -3.699 1 96.62 270 TYR B O 1
ATOM 4279 N N . GLN B 1 271 ? 21.859 18.609 -4.641 1 97.12 271 GLN B N 1
ATOM 4280 C CA . GLN B 1 271 ? 21.812 19.812 -5.453 1 97.12 271 GLN B CA 1
ATOM 4281 C C . GLN B 1 271 ? 20.625 19.781 -6.418 1 97.12 271 GLN B C 1
ATOM 4283 O O . GLN B 1 271 ? 19.969 20.797 -6.637 1 97.12 271 GLN B O 1
ATOM 4288 N N . GLN B 1 272 ? 20.391 18.672 -6.941 1 97.88 272 GLN B N 1
ATOM 4289 C CA . GLN B 1 272 ? 19.281 18.531 -7.891 1 97.88 272 GLN B CA 1
ATOM 4290 C C . GLN B 1 272 ? 17.938 18.656 -7.191 1 97.88 272 GLN B C 1
ATOM 4292 O O . GLN B 1 272 ? 17 19.234 -7.746 1 97.88 272 GLN B O 1
ATOM 4297 N N . ILE B 1 273 ? 17.797 18.125 -6.012 1 97.88 273 ILE B N 1
ATOM 4298 C CA . ILE B 1 273 ? 16.562 18.25 -5.246 1 97.88 273 ILE B CA 1
ATOM 4299 C C . ILE B 1 273 ? 16.375 19.703 -4.816 1 97.88 273 ILE B C 1
ATOM 4301 O O . ILE B 1 273 ? 15.258 20.219 -4.801 1 97.88 273 ILE B O 1
ATOM 4305 N N . TYR B 1 274 ? 17.484 20.391 -4.484 1 97.69 274 TYR B N 1
ATOM 4306 C CA . TYR B 1 274 ? 17.438 21.812 -4.148 1 97.69 274 TYR B CA 1
ATOM 4307 C C . TYR B 1 274 ? 16.906 22.625 -5.316 1 97.69 274 TYR B C 1
ATOM 4309 O O . TYR B 1 274 ? 16 23.453 -5.141 1 97.69 274 TYR B O 1
ATOM 4317 N N . LYS B 1 275 ? 17.453 22.391 -6.484 1 97.81 275 LYS B N 1
ATOM 4318 C CA . LYS B 1 275 ? 16.984 23.094 -7.684 1 97.81 275 LYS B CA 1
ATOM 4319 C C . LYS B 1 275 ? 15.516 22.781 -7.957 1 97.81 275 LYS B C 1
ATOM 4321 O O . LYS B 1 275 ? 14.758 23.656 -8.375 1 97.81 275 LYS B O 1
ATOM 4326 N N . MET B 1 276 ? 15.141 21.531 -7.781 1 98.19 276 MET B N 1
ATOM 4327 C CA . MET B 1 276 ? 13.75 21.125 -7.945 1 98.19 276 MET B CA 1
ATOM 4328 C C . MET B 1 276 ? 12.836 21.906 -7.008 1 98.19 276 MET B C 1
ATOM 4330 O O . MET B 1 276 ? 11.758 22.344 -7.41 1 98.19 276 MET B O 1
ATOM 4334 N N . TRP B 1 277 ? 13.305 22.094 -5.773 1 98 277 TRP B N 1
ATOM 4335 C CA . TRP B 1 277 ? 12.516 22.844 -4.809 1 98 277 TRP B CA 1
ATOM 4336 C C . TRP B 1 277 ? 12.289 24.266 -5.285 1 98 277 TRP B C 1
ATOM 4338 O O . TRP B 1 277 ? 11.188 24.812 -5.168 1 98 277 TRP B O 1
ATOM 4348 N N . LEU B 1 278 ? 13.32 24.906 -5.805 1 97.69 278 LEU B N 1
ATOM 4349 C CA . LEU B 1 278 ? 13.195 26.281 -6.293 1 97.69 278 LEU B CA 1
ATOM 4350 C C . LEU B 1 278 ? 12.125 26.375 -7.371 1 97.69 278 LEU B C 1
ATOM 4352 O O . LEU B 1 278 ? 11.344 27.328 -7.395 1 97.69 278 LEU B O 1
ATOM 4356 N N . ARG B 1 279 ? 12.055 25.422 -8.211 1 97.44 279 ARG B N 1
ATOM 4357 C CA . ARG B 1 279 ? 11.039 25.391 -9.258 1 97.44 279 ARG B CA 1
ATOM 4358 C C . ARG B 1 279 ? 9.648 25.172 -8.664 1 97.44 279 ARG B C 1
ATOM 4360 O O . ARG B 1 279 ? 8.688 25.828 -9.086 1 97.44 279 ARG B O 1
ATOM 4367 N N . ILE B 1 280 ? 9.555 24.25 -7.719 1 97.94 280 ILE B N 1
ATOM 4368 C CA . ILE B 1 280 ? 8.289 23.969 -7.051 1 97.94 280 ILE B CA 1
ATOM 4369 C C . ILE B 1 280 ? 7.785 25.219 -6.348 1 97.94 280 ILE B C 1
ATOM 4371 O O . ILE B 1 280 ? 6.602 25.562 -6.438 1 97.94 280 ILE B O 1
ATOM 4375 N N . LYS B 1 281 ? 8.703 25.891 -5.66 1 97.12 281 LYS B N 1
ATOM 4376 C CA . LYS B 1 281 ? 8.367 27.125 -4.941 1 97.12 281 LYS B CA 1
ATOM 4377 C C . LYS B 1 281 ? 7.789 28.172 -5.887 1 97.12 281 LYS B C 1
ATOM 4379 O O . LYS B 1 281 ? 6.812 28.844 -5.555 1 97.12 281 LYS B O 1
ATOM 4384 N N . GLU B 1 282 ? 8.375 28.281 -7.027 1 96.5 282 GLU B N 1
ATOM 4385 C CA . GLU B 1 282 ? 7.883 29.219 -8.031 1 96.5 282 GLU B CA 1
ATOM 4386 C C . GLU B 1 282 ? 6.453 28.891 -8.445 1 96.5 282 GLU B C 1
ATOM 4388 O O . GLU B 1 282 ? 5.609 29.781 -8.578 1 96.5 282 GLU B O 1
ATOM 4393 N N . ILE B 1 283 ? 6.223 27.641 -8.633 1 95.88 283 ILE B N 1
ATOM 4394 C CA . ILE B 1 283 ? 4.902 27.188 -9.055 1 95.88 283 ILE B CA 1
ATOM 4395 C C . ILE B 1 283 ? 3.887 27.453 -7.949 1 95.88 283 ILE B C 1
ATOM 4397 O O . ILE B 1 283 ? 2.775 27.922 -8.219 1 95.88 283 ILE B O 1
ATOM 4401 N N . LEU B 1 284 ? 4.293 27.125 -6.723 1 95.25 284 LEU B N 1
ATOM 4402 C CA . LEU B 1 284 ? 3.412 27.344 -5.578 1 95.25 284 LEU B CA 1
ATOM 4403 C C . LEU B 1 284 ? 3.107 28.828 -5.406 1 95.25 284 LEU B C 1
ATOM 4405 O O . LEU B 1 284 ? 1.992 29.188 -5.027 1 95.25 284 LEU B O 1
ATOM 4409 N N . ASP B 1 285 ? 4.066 29.641 -5.668 1 91.31 285 ASP B N 1
ATOM 4410 C CA . ASP B 1 285 ? 3.896 31.094 -5.527 1 91.31 285 ASP B CA 1
ATOM 4411 C C . ASP B 1 285 ? 3.041 31.656 -6.66 1 91.31 285 ASP B C 1
ATOM 4413 O O . ASP B 1 285 ? 2.301 32.625 -6.461 1 91.31 285 ASP B O 1
ATOM 4417 N N . GLU B 1 286 ? 3.162 31.062 -7.895 1 82.94 286 GLU B N 1
ATOM 4418 C CA . GLU B 1 286 ? 2.381 31.531 -9.039 1 82.94 286 GLU B CA 1
ATOM 4419 C C . GLU B 1 286 ? 0.934 31.047 -8.945 1 82.94 286 GLU B C 1
ATOM 4421 O O . GLU B 1 286 ? 0.018 31.734 -9.398 1 82.94 286 GLU B O 1
ATOM 4426 N N . GLY B 1 287 ? 0.645 29.719 -8.789 1 62.72 287 GLY B N 1
ATOM 4427 C CA . GLY B 1 287 ? -0.696 29.172 -8.695 1 62.72 287 GLY B CA 1
ATOM 4428 C C . GLY B 1 287 ? -1.574 29.891 -7.688 1 62.72 287 GLY B C 1
ATOM 4429 O O . GLY B 1 287 ? -2.801 29.875 -7.809 1 62.72 287 GLY B O 1
ATOM 4430 N N . VAL B 1 288 ? -1.11 30.406 -6.543 1 51.16 288 VAL B N 1
ATOM 4431 C CA . VAL B 1 288 ? -1.874 31.25 -5.621 1 51.16 288 VAL B CA 1
ATOM 4432 C C . VAL B 1 288 ? -2.312 32.531 -6.328 1 51.16 288 VAL B C 1
ATOM 4434 O O . VAL B 1 288 ? -3.393 33.062 -6.055 1 51.16 288 VAL B O 1
ATOM 4437 N N . GLU B 1 289 ? -1.703 33.094 -7.293 1 43.91 289 GLU B N 1
ATOM 4438 C CA . GLU B 1 289 ? -2.162 34.312 -7.934 1 43.91 289 GLU B CA 1
ATOM 4439 C C . GLU B 1 289 ? -3.314 34.031 -8.898 1 43.91 289 GLU B C 1
ATOM 4441 O O . GLU B 1 289 ? -4.062 34.969 -9.258 1 43.91 289 GLU B O 1
ATOM 4446 N N . SER B 1 290 ? -3.504 33.156 -9.539 1 35.03 290 SER B N 1
ATOM 4447 C CA . SER B 1 290 ? -4.633 33.031 -10.461 1 35.03 290 SER B CA 1
ATOM 4448 C C . SER B 1 290 ? -5.914 32.656 -9.711 1 35.03 290 SER B C 1
ATOM 4450 O O . SER B 1 290 ? -6.973 32.5 -10.328 1 35.03 290 SER B O 1
ATOM 4452 N N . LYS B 1 291 ? -5.805 32.562 -8.492 1 29.23 291 LYS B N 1
ATOM 4453 C CA . LYS B 1 291 ? -7.09 32.625 -7.797 1 29.23 291 LYS B CA 1
ATOM 4454 C C . LYS B 1 291 ? -7.312 34 -7.172 1 29.23 291 LYS B C 1
ATOM 4456 O O . LYS B 1 291 ? -6.422 34.531 -6.512 1 29.23 291 LYS B O 1
#

Sequence (582 aa):
MKQLAILSGKGGTGKTTVAATLSTIVKNKIMADCDVEAPNLNIVLQGEIIEKQDFYGKETAVIDKDKCIECGLCEELCRFGAISNFEVNPYYCEGCGLCMYKCPVEAIKLVEEKTGHVIYAKTKSGEKVVYAELFPGADGSGKLVTEVRKKAKEVSDESDEYLIIDGTPGIGCPVLASATGVDLVLIVTEPTLSGFADMKRVLSAIESFKVPSVVCVNKWDLNKEVSQQIEKYCEENKIVVVGKIDFDETVVKALKNLQSLSSYPDSTAYQQIYKMWLRIKEILDEGVESKMKQLAILSGKGGTGKTTVAATLSTIVKNKIMADCDVEAPNLNIVLQGEIIEKQDFYGKETAVIDKDKCIECGLCEELCRFGAISNFEVNPYYCEGCGLCMYKCPVEAIKLVEEKTGHVIYAKTKSGEKVVYAELFPGADGSGKLVTEVRKKAKEVSDESDEYLIIDGTPGIGCPVLASATGVDLVLIVTEPTLSGFADMKRVLSAIESFKVPSVVCVNKWDLNKEVSQQIEKYCEENKIVVVGKIDFDETVVKALKNLQSLSSYPDSTAYQQIYKMWLRIKEILDEGVESK

Solvent-accessible surface area (backbone atoms only — not comparable to full-atom values): 29506 Å² total; per-residue (Å²): 108,50,31,40,22,38,33,23,18,44,51,64,38,46,48,66,60,52,45,52,37,45,61,70,66,52,70,47,42,36,37,29,38,36,21,30,68,61,56,52,63,53,66,50,56,57,45,46,79,75,44,77,41,82,30,67,52,44,34,30,61,44,68,39,71,89,52,48,80,81,81,55,59,48,41,73,64,36,87,60,67,19,39,55,94,86,38,64,40,71,88,44,38,78,43,69,48,50,47,33,75,64,36,89,67,62,24,36,44,74,38,77,35,81,26,31,37,38,36,39,23,30,25,92,88,63,44,41,35,19,29,29,43,49,40,56,51,38,65,42,60,31,59,49,27,43,49,29,53,52,49,41,59,65,73,50,53,90,71,36,50,31,38,42,31,36,33,20,60,23,30,36,50,32,32,49,42,48,52,59,90,37,64,31,34,39,34,34,26,30,37,42,72,62,35,48,54,27,40,52,39,31,53,57,38,45,49,86,69,69,50,52,56,34,34,29,34,34,34,25,70,79,26,55,67,47,32,49,51,51,51,49,52,27,55,76,67,75,34,51,71,56,33,66,28,54,73,43,71,64,56,59,52,21,54,73,66,55,37,47,45,70,83,40,66,83,37,69,41,42,48,35,52,51,54,23,46,56,52,50,50,50,47,58,61,50,62,59,61,82,100,109,49,30,40,21,39,33,24,20,45,50,64,38,46,50,66,59,52,46,52,38,46,62,70,68,53,70,47,42,35,37,29,40,36,19,30,68,60,56,51,62,54,65,50,56,57,46,46,80,76,44,79,40,82,30,66,52,44,34,29,64,42,68,40,70,89,52,48,79,80,81,55,59,48,42,72,65,36,87,61,66,19,39,54,95,88,38,62,40,70,88,46,38,79,42,68,48,51,49,34,76,65,36,90,68,62,25,37,43,74,39,78,36,80,26,32,35,39,35,38,25,30,24,90,87,63,44,41,36,19,29,30,42,51,40,56,49,38,64,43,61,30,58,51,25,42,49,31,53,51,50,42,59,66,73,49,55,91,72,35,49,32,37,43,31,34,34,21,59,23,30,37,50,32,31,50,41,47,50,60,89,37,66,32,34,40,35,31,27,30,35,42,74,61,34,47,54,28,41,53,39,31,54,58,38,45,49,85,70,70,50,54,56,35,34,30,33,32,33,25,72,79,26,54,66,48,32,48,50,51,51,49,52,28,55,77,66,73,32,52,71,56,33,67,26,53,72,45,72,63,56,58,53,22,54,73,67,54,38,46,46,70,82,40,66,83,38,67,40,43,49,38,52,50,54,22,46,56,51,50,50,52,48,60,62,50,64,57,62,81,100

Organism: Thermoanaerobacter italicus (strain DSM 9252 / Ab9) (NCBI:txid580331)

pLDDT: mean 90.93, std 8.72, range [29.16, 98.44]

Radius of gyration: 23.99 Å; Cα contacts (8 Å, |Δi|>4): 1332; chains: 2; bounding box: 67×69×51 Å

Secondary structure (DSSP, 8-state):
-EEEEEEESSTTSSHHHHHHHHHHHS-SEEEEE--TTS--HHHHHTPEEEEEEEEEEEEEEEE-TTT-----HHHHH-TT--EETTEE-TTT-----HHHHH-TT--EEEEEEEEEEEEEEE-TT--EEEEEEEPTT---HHHHHHHHHHHHHHH--TT--EEEEEEEESSSHHHHHHHTT-SEEEEEE-SSHHHHHHHHHHHHHHHTTT--EEEEEETGGG-HHHHHHHHHHHHHTT-EEEEEE---HHHHHHHHTT--GGG-TTSHHHHHHHHHHHHHHHHHHHHTTT-/-EEEEEEESSTTSSHHHHHHHHHHHSSSEEEEE--TTS--HHHHHTPEEEEEEEEEEEEEEEE-TTT-----HHHHH-TT--EETTEE-TTT-----HHHHH-TT--EEEEEEEEEEEEEEE-TT--EEEEEEEPTT---HHHHHHHHHHHHHHH--TT--EEEEEEEESSSHHHHHHHTT-SEEEEEE-SSHHHHHHHHHHHHHHHTTT--EEEEEETGGG-HHHHHHHHHHHHHTT-EEEEEE---HHHHHHHHTT--GGG-TTSHHHHHHHHHHHHHHHHHHHHTTT-

Foldseek 3Di:
DAEEEEAALAPPLCLLLLLLLVLVQDPQAAEFELQQADRCNCLLQVWDFDDKDWDFQAWFKDFQPVQDPPPCVLCVPDPQNQADPNDGNRLSGRRPCPSQVPRPRNRMDIDTDRFKMWTWTAGPVGHIYIYMHGHPSGDRSLVVSLVSVVVSVVPRDPSRPYYYYRFHHRQDNRLQSSQAPHQEYEYRFELDPVRLVSSVNNCVSNVVNVHAYAYEYEQCVVDVPSSVVSVVVCVVVVHHHLFYAHPWVVSVVQVVVSHRCVVVCVTRRSVRSSSSVVSVVVVSVVSVPVD/DAEEEEAALAPPLCLLLLLLLVLVQDPQAAEFELQQADRCNCLLQVWAFDDKDWDFQAWFKDFQPVQDPQPCVLCVPDPQNQADPNDGNRLSGRRPCPSQVPGPRNRMDIDTDRFWMWTWTAGPVGHIYIYMHGHPSGDRSLVVSLVSVVVSVVPRDPSRPYYYYRFHHRQDNRLQSSQAPHQEYEYRFELDPVRLVSSVNNCVSNVVNVHAYAYEYEQCVVDVPSSVVSVVVCVVVVHHHLFYAHPWVVSVVQVVVSHRCVVVCVTRRSVRSSSSVVSVVVVSVVSVPVD

InterPro domains:
  IPR002586 CobQ/CobB/MinD/ParA nucleotide binding domain [PF01656] (4-257)
  IPR017896 4Fe-4S ferredoxin-type, iron-sulphur binding domain [PF00037] (62-84)
  IPR017896 4Fe-4S ferredoxin-type, iron-sulphur binding domain [PF00037] (87-109)
  IPR017896 4Fe-4S ferredoxin-type, iron-sulphur binding domain [PS51379] (59-83)
  IPR017896 4Fe-4S ferredoxin-type, iron-sulphur binding domain [PS51379] (84-113)
  IPR017900 4Fe-4S ferredoxin, iron-sulphur binding, conserved site [PS00198] (93-104)
  IPR027417 P-loop containing nucleoside triphosphate hydrolase [G3DSA:3.40.50.300] (1-284)
  IPR027417 P-loop containing nucleoside triphosphate hydrolase [SSF52540] (1-285)

Nearest PDB structures (foldseek):
  4rz3-assembly1_B  TM=7.000E-01  e=2.100E-12  Geobacillus thermodenitrificans NG80-2
  1hyq-assembly1_A  TM=7.451E-01  e=1.599E-11  Archaeoglobus fulgidus
  1g3r-assembly1_A  TM=7.389E-01  e=3.918E-10  Pyrococcus furiosus
  1ion-assembly1_A  TM=7.076E-01  e=3.684E-10  Pyrococcus horikoshii OT3
  5tvk-assembly1_B  TM=6.139E-01  e=8.049E-07  Borreliella burgdorferi B31